Protein AF-L8GGF7-F1 (afdb_monomer)

InterPro domains:
  IPR002872 Proline dehydrogenase domain [PF01619] (55-378)
  IPR015659 Proline oxidase family [PTHR13914] (6-394)
  IPR029041 FAD-linked oxidoreductase-like [SSF51730] (43-397)

Secondary structure (DSSP, 8-state):
-TTSSHHHHHHHHHHHHHHHTS---HHHHHHHIIIIIHHH--BSSHHHHHHHHHHHHTTTEEEEEEE------SHHHHHHHHHHHHHHHHHHHHHHGGGEEEEEE-GGGTS-HHHHHHHHHHHH-TTS---GGGTT---PPPTTS---TT--PPPPPHHHHHHHHHHHHHHHHHHHHHHHTT-EEEE----TTTHHHHHHHHHHHHHHH-SSS--EEEEEETTBTTHHHHHHHHHHHHHHTTS-EEEEEE--S-HHHHHHHHHHHTPPP-B-S-HHHHHHHHHHHHHHHHHTTTTEEEEEE---HHHHHHHHHHHHHTT--TT-TTEEEEEETTSSHHHHHHHHHTT--EEEEEEES-HHHHHHHHHHHHHHHHTT----HHHHHHHHHHHHHHHS-S---SSS--

Foldseek 3Di:
DPPQLVLCQLCVLVVVVVLVVVDDDPVSVVLCVLPNCVQFFQEADPVSNVVVLVVLVVLQAAAEEEAQQDADADQVQLVVLLVVLLVVLLVCLVPPNPSYAEYEDELRSNAPQVLLLLVLVCLAQVPADDCVVLVPDHDDDQAWDPPVVPDDRHDDDPVSVVRLVNSLVSVLSSLVSCLVSNHAYEHDADDRSRRSSSVSSLLVSQLVRQAVHHRGEYEQALQFHCSLVRLVVSLVVLVVSRGAHHYEYHNDLCQPVQVVVSVVVVTDRRGDPDPVSSLVSRLVSLLVCLVVLVRYAYEQEDLDVVSVVSSVVSCVVVVPDQQPRSYAYEYERSHNVVSQSVSSNVPHRGYYYHHYHDPVSCVVVSNSVSVVCVVVPPDDPVSVVSNVVSSCVSVVDPPDPPDDDD

Mean predicted aligned error: 9.31 Å

Organism: Acanthamoeba castellanii (strain ATCC 30010 / Neff) (NCBI:txid1257118)

Structure (mmCIF, N/CA/C/O backbone):
data_AF-L8GGF7-F1
#
_entry.id   AF-L8GGF7-F1
#
loop_
_atom_site.group_PDB
_atom_site.id
_atom_site.type_symbol
_atom_site.label_atom_id
_atom_site.label_alt_id
_atom_site.label_comp_id
_atom_site.label_asym_id
_atom_site.label_entity_id
_atom_site.label_seq_id
_atom_site.pdbx_PDB_ins_code
_atom_site.Cartn_x
_atom_site.Cartn_y
_atom_site.Cartn_z
_atom_site.occupancy
_atom_site.B_iso_or_equiv
_atom_site.auth_seq_id
_atom_site.auth_comp_id
_atom_site.auth_asym_id
_atom_site.auth_atom_id
_atom_site.pdbx_PDB_model_num
ATOM 1 N N . MET A 1 1 ? -21.629 20.554 11.640 1.00 30.52 1 MET A N 1
ATOM 2 C CA . MET A 1 1 ? -20.289 20.717 11.024 1.00 30.52 1 MET A CA 1
ATOM 3 C C . MET A 1 1 ? -20.121 19.993 9.677 1.00 30.52 1 MET A C 1
ATOM 5 O O . MET A 1 1 ? -19.190 20.335 8.964 1.00 30.52 1 MET A O 1
ATOM 9 N N . CYS A 1 2 ? -21.008 19.063 9.283 1.00 29.78 2 CYS A N 1
ATOM 10 C CA . CYS A 1 2 ? -20.823 18.201 8.097 1.00 29.78 2 CYS A CA 1
ATOM 11 C C . CYS A 1 2 ? -21.012 18.885 6.721 1.00 29.78 2 CYS A C 1
ATOM 13 O O . CYS A 1 2 ? -20.404 18.469 5.746 1.00 29.78 2 CYS A O 1
ATOM 15 N N . SER A 1 3 ? -21.784 19.972 6.606 1.00 30.28 3 SER A N 1
ATOM 16 C CA . SER A 1 3 ? -22.078 20.580 5.291 1.00 30.28 3 SER A CA 1
ATOM 17 C C . SER A 1 3 ? -20.996 21.525 4.744 1.00 30.28 3 SER A C 1
ATOM 19 O O . SER A 1 3 ? -21.048 21.903 3.576 1.00 30.28 3 SER A O 1
ATOM 21 N N . LEU A 1 4 ? -20.007 21.913 5.561 1.00 35.19 4 LEU A N 1
ATOM 22 C CA . LEU A 1 4 ? -18.995 22.923 5.204 1.00 35.19 4 LEU A CA 1
ATOM 23 C C . LEU A 1 4 ? -17.698 22.327 4.621 1.00 35.19 4 LEU A C 1
ATOM 25 O O . LEU A 1 4 ? -16.938 23.037 3.967 1.00 35.19 4 LEU A O 1
ATOM 29 N N . TYR A 1 5 ? -17.447 21.027 4.817 1.00 44.19 5 TYR A N 1
ATOM 30 C CA . TYR A 1 5 ? -16.243 20.333 4.324 1.00 44.19 5 TYR A CA 1
ATOM 31 C C . TYR A 1 5 ? -16.380 19.804 2.889 1.00 44.19 5 TYR A C 1
ATOM 33 O O . TYR A 1 5 ? -15.376 19.611 2.202 1.00 44.19 5 TYR A O 1
ATOM 41 N N . GLN A 1 6 ? -17.615 19.620 2.421 1.00 43.19 6 GLN A N 1
ATOM 42 C CA . GLN A 1 6 ? -17.963 19.044 1.120 1.00 43.19 6 GLN A CA 1
ATOM 43 C C . GLN A 1 6 ? -17.306 19.752 -0.085 1.00 43.19 6 GLN A C 1
ATOM 45 O O . GLN A 1 6 ? -16.688 19.063 -0.898 1.00 43.19 6 GLN A O 1
ATOM 50 N N . PRO A 1 7 ? -17.334 21.097 -0.215 1.00 44.62 7 PRO A N 1
ATOM 51 C CA . PRO A 1 7 ? -16.707 21.762 -1.358 1.00 44.62 7 PRO A CA 1
ATOM 52 C C . PRO A 1 7 ? -15.180 21.638 -1.323 1.00 44.62 7 PRO A C 1
ATOM 54 O O . PRO A 1 7 ? -14.552 21.332 -2.327 1.00 44.62 7 PRO A O 1
ATOM 57 N N . PHE A 1 8 ? -14.562 21.830 -0.158 1.00 46.66 8 PHE A N 1
ATOM 58 C CA . PHE A 1 8 ? -13.102 21.823 -0.043 1.00 46.66 8 PHE A CA 1
ATOM 59 C C . PHE A 1 8 ? -12.515 20.423 -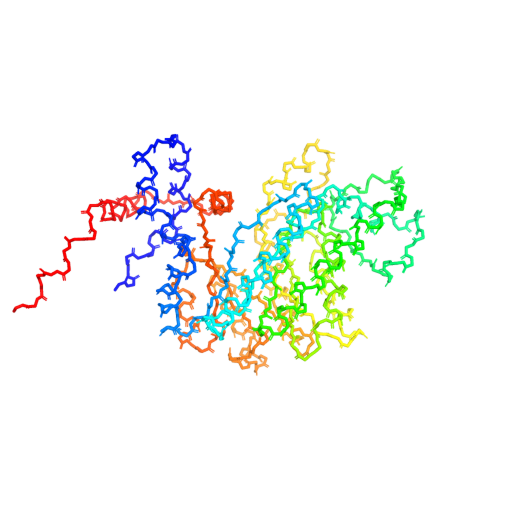0.240 1.00 46.66 8 PHE A C 1
ATOM 61 O O . PHE A 1 8 ? -11.473 20.268 -0.864 1.00 46.66 8 PHE A O 1
ATOM 68 N N . SER A 1 9 ? -13.215 19.393 0.238 1.00 47.34 9 SER A N 1
ATOM 69 C CA . SER A 1 9 ? -12.813 18.004 0.043 1.00 47.34 9 SER A CA 1
ATOM 70 C C . SER A 1 9 ? -12.954 17.541 -1.409 1.00 47.34 9 SER A C 1
ATOM 72 O O . SER A 1 9 ? -12.123 16.788 -1.908 1.00 47.34 9 SER A O 1
ATOM 74 N N . ARG A 1 10 ? -13.976 18.044 -2.109 1.00 50.19 10 ARG A N 1
ATOM 75 C CA . ARG A 1 10 ? -14.221 17.746 -3.523 1.00 50.19 10 ARG A CA 1
ATOM 76 C C . ARG A 1 10 ? -13.293 18.511 -4.473 1.00 50.19 10 ARG A C 1
ATOM 78 O O . ARG A 1 10 ? -13.002 18.014 -5.554 1.00 50.19 10 ARG A O 1
ATOM 85 N N . TYR A 1 11 ? -12.828 19.696 -4.077 1.00 52.22 11 TYR A N 1
ATOM 86 C CA . TYR A 1 11 ? -12.115 20.626 -4.961 1.00 52.22 11 TYR A CA 1
ATOM 87 C C . TYR A 1 11 ? -10.721 21.052 -4.489 1.00 52.22 11 TYR A C 1
ATOM 89 O O . TYR A 1 11 ? -10.057 21.831 -5.170 1.00 52.22 11 TYR A O 1
ATOM 97 N N . GLY A 1 12 ? -10.239 20.561 -3.348 1.00 52.84 12 GLY A N 1
ATOM 98 C CA . GLY A 1 12 ? -8.902 20.887 -2.845 1.00 52.84 12 GLY A CA 1
ATOM 99 C C . GLY A 1 12 ? -7.766 20.698 -3.867 1.00 52.84 12 GLY A C 1
ATOM 100 O O . GLY A 1 12 ? -6.853 21.519 -3.873 1.00 52.84 12 GLY A O 1
ATOM 101 N N . PRO A 1 13 ? -7.848 19.750 -4.818 1.00 50.66 13 PRO A N 1
ATOM 102 C CA . PRO A 1 13 ? -6.898 19.666 -5.922 1.00 50.66 13 PRO A CA 1
ATOM 103 C C . PRO A 1 13 ? -6.804 20.927 -6.808 1.00 50.66 13 PRO A C 1
ATOM 105 O O . PRO A 1 13 ? -5.705 21.410 -7.062 1.00 50.66 13 PRO A O 1
ATOM 108 N N . GLN A 1 14 ? -7.936 21.539 -7.193 1.00 51.78 14 GLN A N 1
ATOM 109 C CA . GLN A 1 14 ? -7.969 22.814 -7.949 1.00 51.78 14 GLN A CA 1
ATOM 110 C C . GLN A 1 14 ? -7.306 23.949 -7.172 1.00 51.78 14 GLN A C 1
ATOM 112 O O . GLN A 1 14 ? -6.738 24.877 -7.748 1.00 51.78 14 GLN A O 1
ATOM 117 N N . LEU A 1 15 ? -7.415 23.884 -5.847 1.00 53.78 15 LEU A N 1
ATOM 118 C CA . LEU A 1 15 ? -6.867 24.892 -4.969 1.00 53.78 15 LEU A CA 1
ATOM 119 C C . LEU A 1 15 ? -5.339 24.881 -4.970 1.00 53.78 15 LEU A C 1
ATOM 121 O O . LEU A 1 15 ? -4.725 25.941 -5.071 1.00 53.78 15 LEU A O 1
ATOM 125 N N . LEU A 1 16 ? -4.728 23.697 -4.871 1.00 51.91 16 LEU A N 1
ATOM 126 C CA . LEU A 1 16 ? -3.272 23.600 -4.859 1.00 51.91 16 LEU A CA 1
ATOM 127 C C . LEU A 1 16 ? -2.673 23.993 -6.204 1.00 51.91 16 LEU A C 1
ATOM 129 O O . LEU A 1 16 ? -1.630 24.624 -6.210 1.00 51.91 16 LEU A O 1
ATOM 133 N N . GLU A 1 17 ? -3.325 23.672 -7.325 1.00 51.66 17 GLU A N 1
ATOM 134 C CA . GLU A 1 17 ? -2.846 24.090 -8.649 1.00 51.66 17 GLU A CA 1
ATOM 135 C C . GLU A 1 17 ? -2.860 25.623 -8.797 1.00 51.66 17 GLU A C 1
ATOM 137 O O . GLU A 1 17 ? -1.963 26.218 -9.396 1.00 51.66 17 GLU A O 1
ATOM 142 N N . GLY A 1 18 ? -3.871 26.284 -8.222 1.00 55.78 18 GLY A N 1
ATOM 143 C CA . GLY A 1 18 ? -3.924 27.743 -8.144 1.00 55.78 18 GLY A CA 1
ATOM 144 C C . GLY A 1 18 ? -2.830 28.320 -7.244 1.00 55.78 18 GLY A C 1
ATOM 145 O O . GLY A 1 18 ? -2.204 29.314 -7.603 1.00 55.78 18 GLY A O 1
ATOM 146 N N . LEU A 1 19 ? -2.570 27.681 -6.101 1.00 52.81 19 LEU A N 1
ATOM 147 C CA . LEU A 1 19 ? -1.572 28.123 -5.125 1.00 52.81 19 LEU A CA 1
ATOM 148 C C . LEU A 1 19 ? -0.135 27.833 -5.578 1.00 52.81 19 LEU A C 1
ATOM 150 O O . LEU A 1 19 ? 0.736 28.656 -5.343 1.00 52.81 19 LEU A O 1
ATOM 154 N N . SER A 1 20 ? 0.120 26.744 -6.307 1.00 48.72 20 SER A N 1
ATOM 155 C CA . SER A 1 20 ? 1.445 26.418 -6.852 1.00 48.72 20 SER A CA 1
ATOM 156 C C . SER A 1 20 ? 1.884 27.369 -7.969 1.00 48.72 20 SER A C 1
ATOM 158 O O . SER A 1 20 ? 3.073 27.475 -8.253 1.00 48.72 20 SER A O 1
ATOM 160 N N . LYS A 1 21 ? 0.936 28.063 -8.616 1.00 50.22 21 LYS A N 1
ATOM 161 C CA . LYS A 1 21 ? 1.210 29.100 -9.628 1.00 50.22 21 LYS A CA 1
ATOM 162 C C . LYS A 1 21 ? 1.563 30.457 -9.009 1.00 50.22 21 LYS A C 1
ATOM 164 O O . LYS A 1 21 ? 2.117 31.309 -9.698 1.00 50.22 21 LYS A O 1
ATOM 169 N N . VAL A 1 22 ? 1.259 30.663 -7.727 1.00 48.84 22 VAL A N 1
ATOM 170 C CA . VAL A 1 22 ? 1.603 31.873 -6.974 1.00 48.84 22 VAL A CA 1
ATOM 171 C C . VAL A 1 22 ? 2.835 31.535 -6.136 1.00 48.84 22 VAL A C 1
ATOM 173 O O . VAL A 1 22 ? 2.728 30.832 -5.141 1.00 48.84 22 VAL A O 1
ATOM 176 N N . GLY A 1 23 ? 4.022 31.961 -6.579 1.00 46.06 23 GLY A N 1
ATOM 177 C CA . GLY A 1 23 ? 5.298 31.593 -5.948 1.00 46.06 23 GLY A CA 1
ATOM 178 C C . GLY A 1 23 ? 5.314 31.740 -4.416 1.00 46.06 23 GLY A C 1
ATOM 179 O O . GLY A 1 23 ? 4.744 32.682 -3.863 1.00 46.06 23 GLY A O 1
ATOM 180 N N . LEU A 1 24 ? 5.979 30.795 -3.744 1.00 48.19 24 LEU A N 1
ATOM 181 C CA . LEU A 1 24 ? 6.053 30.673 -2.283 1.00 48.19 24 LEU A CA 1
ATOM 182 C C . LEU A 1 24 ? 6.898 31.803 -1.661 1.00 48.19 24 LEU A C 1
ATOM 184 O O . LEU A 1 24 ? 8.125 31.757 -1.658 1.00 48.19 24 LEU A O 1
ATOM 188 N N . GLY A 1 25 ? 6.239 32.827 -1.121 1.00 46.75 25 GLY A N 1
ATOM 189 C CA . GLY A 1 25 ? 6.801 33.756 -0.135 1.00 46.75 25 GLY A CA 1
ATOM 190 C C . GLY A 1 25 ? 6.345 33.443 1.303 1.00 46.75 25 GLY A C 1
ATOM 191 O O . GLY A 1 25 ? 5.371 32.730 1.534 1.00 46.75 25 GLY A O 1
ATOM 192 N N . ARG A 1 26 ? 6.985 34.047 2.313 1.00 47.38 26 ARG A N 1
ATOM 193 C CA . ARG A 1 26 ? 6.639 33.833 3.742 1.00 47.38 26 ARG A CA 1
ATOM 194 C C . ARG A 1 26 ? 5.158 34.087 4.107 1.00 47.38 26 ARG A C 1
ATOM 196 O O . ARG A 1 26 ? 4.609 33.314 4.892 1.00 47.38 26 ARG A O 1
ATOM 203 N N . PRO A 1 27 ? 4.468 35.113 3.565 1.00 46.44 27 PRO A N 1
ATOM 204 C CA . PRO A 1 27 ? 3.037 35.305 3.816 1.00 46.44 27 PRO A CA 1
ATOM 205 C C . PRO A 1 27 ? 2.161 34.222 3.166 1.00 46.44 27 PRO A C 1
ATOM 207 O O . PRO A 1 27 ? 1.141 33.840 3.737 1.00 46.44 27 PRO A O 1
ATOM 210 N N . SER A 1 28 ? 2.558 33.693 2.000 1.00 55.06 28 SER A N 1
ATOM 211 C CA . SER A 1 28 ? 1.844 32.584 1.358 1.00 55.06 28 SER A CA 1
ATOM 212 C C . SER A 1 28 ? 2.050 31.262 2.094 1.00 55.06 28 SER A C 1
ATOM 214 O O . SER A 1 28 ? 1.111 30.477 2.140 1.00 55.06 28 SER A O 1
ATOM 216 N N . ASP A 1 29 ? 3.188 31.047 2.763 1.00 57.25 29 ASP A N 1
ATOM 217 C CA . ASP A 1 29 ? 3.409 29.851 3.591 1.00 57.25 29 ASP A CA 1
ATOM 218 C C . ASP A 1 29 ? 2.456 29.795 4.788 1.00 57.25 29 ASP A C 1
ATOM 220 O O . ASP A 1 29 ? 1.881 28.748 5.079 1.00 57.25 29 ASP A O 1
ATOM 224 N N . ALA A 1 30 ? 2.234 30.923 5.469 1.00 60.25 30 ALA A N 1
ATOM 225 C CA . ALA A 1 30 ? 1.294 30.993 6.588 1.00 60.25 30 ALA A CA 1
ATOM 226 C C . ALA A 1 30 ? -0.151 30.715 6.136 1.00 60.25 30 ALA A C 1
ATOM 228 O O . ALA A 1 30 ? -0.878 29.965 6.791 1.00 60.25 30 ALA A O 1
ATOM 229 N N . VAL A 1 31 ? -0.554 31.257 4.982 1.00 59.34 31 VAL A N 1
ATOM 230 C CA . VAL A 1 31 ? -1.872 30.994 4.381 1.00 59.34 31 VAL A CA 1
ATOM 231 C C . VAL A 1 31 ? -1.989 29.536 3.926 1.00 59.34 31 VAL A C 1
ATOM 233 O O . VAL A 1 31 ? -3.008 28.899 4.197 1.00 59.34 31 VAL A O 1
ATOM 236 N N . MET A 1 32 ? -0.950 28.971 3.304 1.00 62.81 32 MET A N 1
ATOM 237 C CA . MET A 1 32 ? -0.880 27.559 2.906 1.00 62.81 32 MET A CA 1
ATOM 238 C C . MET A 1 32 ? -1.009 26.627 4.114 1.00 62.81 32 MET A C 1
ATOM 240 O O . MET A 1 32 ? -1.811 25.690 4.080 1.00 62.81 32 MET A O 1
ATOM 244 N N . ARG A 1 33 ? -0.292 26.923 5.207 1.00 64.88 33 ARG A N 1
ATOM 245 C CA . ARG A 1 33 ? -0.364 26.179 6.475 1.00 64.88 33 ARG A CA 1
ATOM 246 C C . ARG A 1 33 ? -1.759 26.249 7.102 1.00 64.88 33 ARG A C 1
ATOM 248 O O . ARG A 1 33 ? -2.315 25.223 7.488 1.00 64.88 33 ARG A O 1
ATOM 255 N N . ALA A 1 34 ? -2.355 27.442 7.148 1.00 62.22 34 ALA A N 1
ATOM 256 C CA . ALA A 1 34 ? -3.661 27.672 7.768 1.00 62.22 34 ALA A CA 1
ATOM 257 C C . ALA A 1 34 ? -4.855 27.126 6.958 1.00 62.22 34 ALA A C 1
ATOM 259 O O . ALA A 1 34 ? -5.943 26.955 7.514 1.00 62.22 34 ALA A O 1
ATOM 260 N N . THR A 1 35 ? -4.682 26.854 5.660 1.00 63.78 35 THR A N 1
ATOM 261 C CA . THR A 1 35 ? -5.779 26.455 4.763 1.00 63.78 35 THR A CA 1
ATOM 262 C C . THR A 1 35 ? -5.598 25.048 4.198 1.00 63.78 35 THR A C 1
ATOM 264 O O . THR A 1 35 ? -6.255 24.114 4.661 1.00 63.78 35 THR A O 1
ATOM 267 N N . PHE A 1 36 ? -4.734 24.900 3.194 1.00 63.59 36 PHE A N 1
ATOM 268 C CA . PHE A 1 36 ? -4.554 23.682 2.416 1.00 63.59 36 PHE A CA 1
ATOM 269 C C . PHE A 1 36 ? -3.859 22.589 3.230 1.00 63.59 36 PHE A C 1
ATOM 271 O O . PHE A 1 36 ? -4.345 21.463 3.296 1.00 63.59 36 PHE A O 1
ATOM 278 N N . PHE A 1 37 ? -2.763 22.931 3.907 1.00 66.25 37 PHE A N 1
ATOM 279 C CA . PHE A 1 37 ? -1.985 21.963 4.671 1.00 66.25 37 PHE A CA 1
ATOM 280 C C . PHE A 1 37 ? -2.820 21.322 5.778 1.00 66.25 37 PHE A C 1
ATOM 282 O O . PHE A 1 37 ? -2.914 20.106 5.823 1.00 66.25 37 PHE A O 1
ATOM 289 N N . ARG A 1 38 ? -3.533 22.112 6.593 1.00 69.44 38 ARG A N 1
ATOM 290 C CA . ARG A 1 38 ? -4.412 21.583 7.653 1.00 69.44 38 ARG A CA 1
ATOM 291 C C . ARG A 1 38 ? -5.527 20.663 7.133 1.00 69.44 38 ARG A C 1
ATOM 293 O O . ARG A 1 38 ? -6.112 19.906 7.900 1.00 69.44 38 ARG A O 1
ATOM 300 N N . HIS A 1 39 ? -5.875 20.761 5.851 1.00 70.75 39 HIS A N 1
ATOM 301 C CA . HIS A 1 39 ? -6.914 19.930 5.247 1.00 70.75 39 HIS A CA 1
ATOM 302 C C . HIS A 1 39 ? -6.384 18.582 4.742 1.00 70.75 39 HIS A C 1
ATOM 304 O O . HIS A 1 39 ? -7.120 17.602 4.783 1.00 70.75 39 HIS A O 1
ATOM 310 N N . PHE A 1 40 ? -5.132 18.527 4.282 1.00 73.50 40 PHE A N 1
ATOM 311 C CA . PHE A 1 40 ? -4.534 17.329 3.674 1.00 73.50 40 PHE A CA 1
ATOM 312 C C . PHE A 1 40 ? -3.403 16.700 4.492 1.00 73.50 40 PHE A C 1
ATOM 314 O O . PHE A 1 40 ? -2.944 15.612 4.163 1.00 73.50 40 PHE A O 1
ATOM 321 N N . CYS A 1 41 ? -2.953 17.376 5.543 1.00 80.25 41 CYS A N 1
ATOM 322 C CA . CYS A 1 41 ? -1.929 16.930 6.467 1.00 80.25 41 CYS A CA 1
ATOM 323 C C . CYS A 1 41 ? -2.496 16.985 7.886 1.00 80.25 41 CYS A C 1
ATOM 325 O O . CYS A 1 41 ? -3.058 18.000 8.309 1.00 80.25 41 CYS A O 1
ATOM 327 N N . ALA A 1 42 ? -2.353 15.887 8.622 1.00 83.62 42 ALA A N 1
ATOM 328 C CA . ALA A 1 42 ? -2.889 15.760 9.971 1.00 83.62 42 ALA A CA 1
ATOM 329 C C . ALA A 1 42 ? -2.072 16.544 11.006 1.00 83.62 42 ALA A C 1
ATOM 331 O O . ALA A 1 42 ? -2.579 16.859 12.079 1.00 83.62 42 ALA A O 1
ATOM 332 N N . GLY A 1 43 ? -0.821 16.879 10.687 1.00 83.12 43 GLY A N 1
ATOM 333 C CA . GLY A 1 43 ? 0.049 17.676 11.541 1.00 83.12 43 GLY A CA 1
ATOM 334 C C . GLY A 1 43 ? 1.523 17.506 11.191 1.00 83.12 43 GLY A C 1
ATOM 335 O O . GLY A 1 43 ? 1.893 16.713 10.331 1.00 83.12 43 GLY A O 1
ATOM 336 N N . GLU A 1 44 ? 2.381 18.250 11.883 1.00 81.88 44 GLU A N 1
ATOM 337 C CA . GLU A 1 44 ? 3.836 18.181 11.674 1.00 81.88 44 GLU A CA 1
ATOM 338 C C . GLU A 1 44 ? 4.519 17.185 12.626 1.00 81.88 44 GLU A C 1
ATOM 340 O O . GLU A 1 44 ? 5.589 16.661 12.324 1.00 81.88 44 GLU A O 1
ATOM 345 N N . THR A 1 45 ? 3.888 16.882 13.765 1.00 82.69 45 THR A N 1
ATOM 346 C CA . THR A 1 45 ? 4.421 16.008 14.820 1.00 82.69 45 THR A CA 1
ATOM 347 C C . THR A 1 45 ? 3.400 14.954 15.232 1.00 82.69 45 THR A C 1
ATOM 349 O O . THR A 1 45 ? 2.198 15.148 15.061 1.00 82.69 45 THR A O 1
ATOM 352 N N . LEU A 1 46 ? 3.861 13.858 15.845 1.00 79.69 46 LEU A N 1
ATOM 353 C CA . LEU A 1 46 ? 2.966 12.809 16.350 1.00 79.69 46 LEU A CA 1
ATOM 354 C C . LEU A 1 46 ? 1.955 13.326 17.380 1.00 79.69 46 LEU A C 1
ATOM 356 O O . LEU A 1 46 ? 0.800 12.910 17.356 1.00 79.69 46 LEU A O 1
ATOM 360 N N . ALA A 1 47 ? 2.368 14.265 18.235 1.00 78.69 47 ALA A N 1
ATOM 361 C CA . ALA A 1 47 ? 1.470 14.904 19.193 1.00 78.69 47 ALA A CA 1
ATOM 362 C C . ALA A 1 47 ? 0.340 15.669 18.482 1.00 78.69 47 ALA A C 1
ATOM 364 O O . ALA A 1 47 ? -0.819 15.534 18.860 1.00 78.69 47 ALA A O 1
ATOM 365 N N . GLY A 1 48 ? 0.657 16.407 17.410 1.00 78.44 48 GLY A N 1
ATOM 366 C CA . GLY A 1 48 ? -0.339 17.155 16.636 1.00 78.44 48 GLY A CA 1
ATOM 367 C C . GLY A 1 48 ? -1.345 16.268 15.894 1.00 78.44 48 GLY A C 1
ATOM 368 O O . GLY A 1 48 ? -2.489 16.667 15.698 1.00 78.44 48 GLY A O 1
ATOM 369 N N . VAL A 1 49 ? -0.948 15.047 15.524 1.00 87.00 49 VAL A N 1
ATOM 370 C CA . VAL A 1 49 ? -1.821 14.090 14.823 1.00 87.00 49 VAL A CA 1
ATOM 371 C C . VAL A 1 49 ? -2.867 13.469 15.763 1.00 87.00 49 VAL A C 1
ATOM 373 O O . VAL A 1 49 ? -3.925 13.041 15.300 1.00 87.00 49 VAL A O 1
ATOM 376 N N . GLY A 1 50 ? -2.632 13.455 17.081 1.00 88.50 50 GLY A N 1
ATOM 377 C CA . GLY A 1 50 ? -3.518 12.796 18.049 1.00 88.50 50 GLY A CA 1
ATOM 378 C C . GLY A 1 50 ? -4.951 13.334 18.072 1.00 88.50 50 GLY A C 1
ATOM 379 O O . GLY A 1 50 ? -5.899 12.546 18.106 1.00 88.50 50 GLY A O 1
ATOM 380 N N . ASP A 1 51 ? -5.128 14.650 17.944 1.00 86.81 51 ASP A N 1
ATOM 381 C CA . ASP A 1 51 ? -6.458 15.273 17.884 1.00 86.81 51 ASP A CA 1
ATOM 382 C C . ASP A 1 51 ? -7.247 14.842 16.642 1.00 86.81 51 ASP A C 1
ATOM 384 O O . ASP A 1 51 ? -8.473 14.696 16.688 1.00 86.81 51 ASP A O 1
ATOM 388 N N . VAL A 1 52 ? -6.548 14.642 15.521 1.00 88.81 52 VAL A N 1
ATOM 389 C CA . VAL A 1 52 ? -7.137 14.186 14.257 1.00 88.81 52 VAL A CA 1
ATOM 390 C C . VAL A 1 52 ? -7.522 12.711 14.361 1.00 88.81 52 VAL A C 1
ATOM 392 O O . VAL A 1 52 ? -8.632 12.342 13.978 1.00 88.81 52 VAL A O 1
ATOM 395 N N . VAL A 1 53 ? -6.669 11.876 14.961 1.00 92.69 53 VAL A N 1
ATOM 396 C CA . VAL A 1 53 ? -6.988 10.463 15.225 1.00 92.69 53 VAL A CA 1
ATOM 397 C C . VAL A 1 53 ? -8.235 10.340 16.098 1.00 92.69 53 VAL A C 1
ATOM 399 O O . VAL A 1 53 ? -9.159 9.609 15.742 1.00 92.69 53 VAL A O 1
ATOM 402 N N . GLY A 1 54 ? -8.309 11.101 17.194 1.00 91.12 54 GLY A N 1
ATOM 403 C CA . GLY A 1 54 ? -9.468 11.085 18.088 1.00 91.12 54 GLY A CA 1
ATOM 404 C C . GLY A 1 54 ? -10.766 11.547 17.413 1.00 91.12 54 GLY A C 1
ATOM 405 O O . GLY A 1 54 ? -11.853 11.123 17.802 1.00 91.12 54 GLY A O 1
ATOM 406 N N . GLN A 1 55 ? -10.692 12.398 16.383 1.00 90.00 55 GLN A N 1
ATOM 407 C CA . GLN A 1 55 ? -11.863 12.782 15.584 1.00 90.00 55 GLN A CA 1
ATOM 408 C C . GLN A 1 55 ? -12.401 11.623 14.742 1.00 90.00 55 GLN A C 1
ATOM 410 O O . GLN A 1 55 ? -13.613 11.397 14.738 1.00 90.00 55 GLN A O 1
ATOM 415 N N . TYR A 1 56 ? -11.522 10.888 14.060 1.00 93.50 56 TYR A N 1
ATOM 416 C CA . TYR A 1 56 ? -11.910 9.732 13.250 1.00 93.50 56 TYR A CA 1
ATOM 417 C C . TYR A 1 56 ? -12.392 8.562 14.118 1.00 93.50 56 TYR A C 1
ATOM 419 O O . TYR A 1 56 ? -13.418 7.952 13.806 1.00 93.50 56 TYR A O 1
ATOM 427 N N . GLU A 1 57 ? -11.742 8.322 15.259 1.00 93.69 57 GLU A N 1
ATOM 428 C CA . GLU A 1 57 ? -12.113 7.256 16.198 1.00 93.69 57 GLU A CA 1
ATOM 429 C C . GLU A 1 57 ? -13.566 7.387 16.678 1.00 93.69 57 GLU A C 1
ATOM 431 O O . GLU A 1 57 ? -14.294 6.396 16.713 1.00 93.69 57 GLU A O 1
ATOM 436 N N . ARG A 1 58 ? -14.040 8.613 16.952 1.00 92.88 58 ARG A N 1
ATOM 437 C CA . ARG A 1 58 ? -15.440 8.868 17.349 1.00 92.88 58 ARG A CA 1
ATOM 438 C C . ARG A 1 58 ? -16.477 8.422 16.315 1.00 92.88 58 ARG A C 1
ATOM 440 O O . ARG A 1 58 ? -17.648 8.300 16.655 1.00 92.88 58 ARG A O 1
ATOM 447 N N . SER A 1 59 ? -16.064 8.201 15.068 1.00 92.69 59 SER A N 1
ATOM 448 C CA . SER A 1 59 ? -16.915 7.689 13.988 1.00 92.69 59 SER A CA 1
ATOM 449 C C . SER A 1 59 ? -16.587 6.241 13.611 1.00 92.69 59 SER A C 1
ATOM 451 O O . SER A 1 59 ? -16.976 5.798 12.536 1.00 92.69 59 SER A O 1
ATOM 453 N N . GLY A 1 60 ? -15.846 5.509 14.450 1.00 94.38 60 GLY A N 1
ATOM 454 C CA . GLY A 1 60 ? -15.425 4.134 14.168 1.00 94.38 60 GLY A CA 1
ATOM 455 C C . GLY A 1 60 ? -14.350 4.022 13.080 1.00 94.38 60 GLY A C 1
ATOM 456 O O . GLY A 1 60 ? -14.150 2.944 12.527 1.00 94.38 60 GLY A O 1
ATOM 457 N N . VAL A 1 61 ? -13.668 5.122 12.745 1.00 96.38 61 VAL A N 1
ATOM 458 C CA . VAL A 1 61 ? -12.639 5.163 11.699 1.00 96.38 61 VAL A CA 1
ATOM 459 C C . VAL A 1 61 ? -11.251 5.062 12.330 1.00 96.38 61 VAL A C 1
ATOM 461 O O . VAL A 1 61 ? -10.907 5.820 13.236 1.00 96.38 61 VAL A O 1
ATOM 464 N N . ARG A 1 62 ? -10.436 4.133 11.825 1.00 96.38 62 ARG A N 1
ATOM 465 C CA . ARG A 1 62 ? -9.016 3.984 12.177 1.00 96.38 62 ARG A CA 1
ATOM 466 C C . ARG A 1 62 ? -8.135 4.799 11.231 1.00 96.38 62 ARG A C 1
ATOM 468 O O . ARG A 1 62 ? -8.598 5.346 10.234 1.00 96.38 62 ARG A O 1
ATOM 475 N N . CYS A 1 63 ? -6.849 4.893 11.533 1.00 95.44 63 CYS A N 1
ATOM 476 C CA . CYS A 1 63 ? -5.906 5.702 10.772 1.00 95.44 63 CYS A CA 1
ATOM 477 C C . CYS A 1 63 ? -4.795 4.862 10.128 1.00 95.44 63 CYS A C 1
ATOM 479 O O . CYS A 1 63 ? -4.373 3.817 10.635 1.00 95.44 63 CYS A O 1
ATOM 481 N N . ILE A 1 64 ? -4.310 5.368 8.998 1.00 95.69 64 ILE A N 1
ATOM 482 C CA . ILE A 1 64 ? -3.086 4.943 8.319 1.00 95.69 64 ILE A CA 1
ATOM 483 C C . ILE A 1 64 ? -2.120 6.113 8.447 1.00 95.69 64 ILE A C 1
ATOM 485 O O . ILE A 1 64 ? -2.467 7.225 8.054 1.00 95.69 64 ILE A O 1
ATOM 489 N N . PHE A 1 65 ? -0.941 5.897 9.012 1.00 93.00 65 PHE A N 1
ATOM 490 C CA . PHE A 1 65 ? 0.029 6.975 9.186 1.00 93.00 65 PHE A CA 1
ATOM 491 C C . PHE A 1 65 ? 1.022 6.973 8.044 1.00 93.00 65 PHE A C 1
ATOM 493 O O . PHE A 1 65 ? 1.824 6.052 7.927 1.00 93.00 65 PHE A O 1
ATOM 500 N N . ASP A 1 66 ? 0.953 8.015 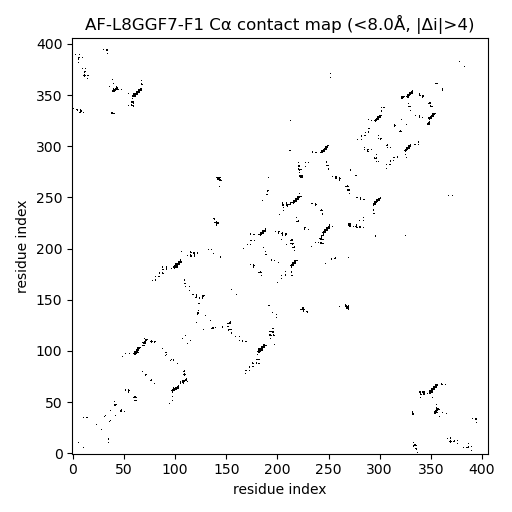7.223 1.00 86.06 66 ASP A N 1
ATOM 501 C CA . ASP A 1 66 ? 1.863 8.233 6.108 1.00 86.06 66 ASP A CA 1
ATOM 502 C C . ASP A 1 66 ? 2.901 9.278 6.517 1.00 86.06 66 ASP A C 1
ATOM 504 O O . ASP A 1 66 ? 2.682 10.490 6.427 1.00 86.06 66 ASP A O 1
ATOM 508 N N . TYR A 1 67 ? 4.018 8.792 7.058 1.00 78.56 67 TYR A N 1
ATOM 509 C CA . TYR A 1 67 ? 5.182 9.634 7.283 1.00 78.56 67 TYR A CA 1
ATOM 510 C C . TYR A 1 67 ? 5.959 9.710 5.972 1.00 78.56 67 TYR A C 1
ATOM 512 O O . TYR A 1 67 ? 6.599 8.736 5.579 1.00 78.56 67 TYR A O 1
ATOM 520 N N . SER A 1 68 ? 5.876 10.864 5.308 1.00 63.53 68 SER A N 1
ATOM 521 C CA . SER A 1 68 ? 6.461 11.095 3.986 1.00 63.53 68 SER A CA 1
ATOM 522 C C . SER A 1 68 ? 7.987 10.961 4.031 1.00 63.53 68 SER A C 1
ATOM 524 O O . SER A 1 68 ? 8.706 11.907 4.355 1.00 63.53 68 SER A O 1
ATOM 526 N N . VAL A 1 69 ? 8.474 9.752 3.759 1.00 63.72 69 VAL A N 1
ATOM 527 C CA . VAL A 1 69 ? 9.869 9.444 3.440 1.00 63.72 69 VAL A CA 1
ATOM 528 C C . VAL A 1 69 ? 9.852 9.015 1.987 1.00 63.72 69 VAL A C 1
ATOM 530 O O . VAL A 1 69 ? 9.329 7.952 1.645 1.00 63.72 69 VAL A O 1
ATOM 533 N N . GLU A 1 70 ? 10.334 9.903 1.132 1.00 63.53 70 GLU A N 1
ATOM 534 C CA . GLU A 1 70 ? 10.494 9.638 -0.294 1.00 63.53 70 GLU A CA 1
ATOM 535 C C . GLU A 1 70 ? 11.942 9.243 -0.601 1.00 63.53 70 GLU A C 1
ATOM 537 O O . GLU A 1 70 ? 12.758 9.132 0.314 1.00 63.53 70 GLU A O 1
ATOM 542 N N . ASP A 1 71 ? 12.197 8.954 -1.878 1.00 65.56 71 ASP A N 1
ATOM 543 C CA . ASP A 1 71 ? 13.438 8.423 -2.445 1.00 65.56 71 ASP A CA 1
ATOM 544 C C . ASP A 1 71 ? 14.704 8.827 -1.675 1.00 65.56 71 ASP A C 1
ATOM 546 O O . ASP A 1 71 ? 14.992 10.007 -1.476 1.00 65.56 71 ASP A O 1
ATOM 550 N N . ALA A 1 72 ? 15.484 7.821 -1.287 1.00 78.69 72 ALA A N 1
ATOM 551 C CA . ALA A 1 72 ? 16.806 7.992 -0.700 1.00 78.69 72 ALA A CA 1
ATOM 552 C C . ALA A 1 72 ? 17.859 7.465 -1.678 1.00 78.69 72 ALA A C 1
ATOM 554 O O . ALA A 1 72 ? 17.616 6.493 -2.399 1.00 78.69 72 ALA A O 1
ATOM 555 N N . LEU A 1 73 ? 19.026 8.107 -1.716 1.00 83.69 73 LEU A N 1
ATOM 556 C CA . LEU A 1 73 ? 20.042 7.876 -2.747 1.00 83.69 73 LEU A CA 1
ATOM 557 C C . LEU A 1 73 ? 21.346 7.300 -2.187 1.00 83.69 73 LEU A C 1
ATOM 559 O O . LEU A 1 73 ? 22.280 7.049 -2.949 1.00 83.69 73 LEU A O 1
ATOM 563 N N . SER A 1 74 ? 21.420 7.077 -0.876 1.00 88.00 74 SER A N 1
ATOM 564 C CA . SER A 1 74 ? 22.616 6.577 -0.208 1.00 88.00 74 SER A CA 1
ATOM 565 C C . SER A 1 74 ? 22.314 5.545 0.880 1.00 88.00 74 SER A C 1
ATOM 567 O O . SER A 1 74 ? 21.236 5.512 1.473 1.00 88.00 74 SER A O 1
ATOM 569 N N . LEU A 1 75 ? 23.321 4.723 1.188 1.00 87.81 75 LEU A N 1
ATOM 570 C CA . LEU A 1 75 ? 23.255 3.716 2.248 1.00 87.81 75 LEU A CA 1
ATOM 571 C C . LEU A 1 75 ? 22.963 4.320 3.629 1.00 87.81 75 LEU A C 1
ATOM 573 O O . LEU A 1 75 ? 22.209 3.736 4.405 1.00 87.81 75 LEU A O 1
ATOM 577 N N . GLU A 1 76 ? 23.545 5.482 3.927 1.00 90.75 76 GLU A N 1
ATOM 578 C CA . GLU A 1 76 ? 23.311 6.198 5.183 1.00 90.75 76 GLU A CA 1
ATOM 579 C C . GLU A 1 76 ? 21.841 6.611 5.316 1.00 90.75 76 GLU A C 1
ATOM 581 O O . GLU A 1 76 ? 21.211 6.334 6.338 1.00 90.75 76 GLU A O 1
ATOM 586 N N . GLU A 1 77 ? 21.262 7.181 4.256 1.00 90.25 77 GLU A N 1
ATOM 587 C CA . GLU A 1 77 ? 19.846 7.547 4.225 1.00 90.25 77 GLU A CA 1
ATOM 588 C C . GLU A 1 77 ? 18.942 6.316 4.339 1.00 90.25 77 GLU A C 1
ATOM 590 O O . GLU A 1 77 ? 17.993 6.335 5.118 1.00 90.25 77 GLU A O 1
ATOM 595 N N . TRP A 1 78 ? 19.237 5.215 3.636 1.00 92.62 78 TRP A N 1
ATOM 596 C CA . TRP A 1 78 ? 18.436 3.987 3.736 1.00 92.62 78 TRP A CA 1
ATOM 597 C C . TRP A 1 78 ? 18.459 3.387 5.144 1.00 92.62 78 TRP A C 1
ATOM 599 O O . TRP A 1 78 ? 17.423 2.931 5.639 1.00 92.62 78 TRP A O 1
ATOM 609 N N . ASN A 1 79 ? 19.613 3.395 5.812 1.00 92.38 79 ASN A N 1
ATOM 610 C CA . ASN A 1 79 ? 19.732 2.911 7.186 1.00 92.38 79 ASN A CA 1
ATOM 611 C C . ASN A 1 79 ? 18.989 3.838 8.161 1.00 92.38 79 ASN A C 1
ATOM 613 O O . ASN A 1 79 ? 18.183 3.359 8.960 1.00 92.38 79 ASN A O 1
ATOM 617 N N . SER A 1 80 ? 19.158 5.156 8.023 1.00 92.00 80 SER A N 1
ATOM 618 C CA . SER A 1 80 ? 18.429 6.162 8.807 1.00 92.00 80 SER A CA 1
ATOM 619 C C . SER A 1 80 ? 16.909 6.047 8.624 1.00 92.00 80 SER A C 1
ATOM 621 O O . SER A 1 80 ? 16.151 6.041 9.598 1.00 92.00 80 SER A O 1
ATOM 623 N N . ASN A 1 81 ? 16.443 5.848 7.388 1.00 91.94 81 ASN A N 1
ATOM 624 C CA . ASN A 1 81 ? 15.034 5.618 7.072 1.00 91.94 81 ASN A CA 1
ATOM 625 C C . ASN A 1 81 ? 14.509 4.330 7.717 1.00 91.94 81 ASN A C 1
ATOM 627 O O . ASN A 1 81 ? 13.402 4.321 8.260 1.00 91.94 81 ASN A O 1
ATOM 631 N N . THR A 1 82 ? 15.310 3.260 7.706 1.00 94.25 82 THR A N 1
ATOM 632 C CA . THR A 1 82 ? 14.970 1.975 8.339 1.00 94.25 82 THR A CA 1
ATOM 633 C C . THR A 1 82 ? 14.777 2.142 9.844 1.00 94.25 82 THR A C 1
ATOM 635 O O . THR A 1 82 ? 13.715 1.815 10.380 1.00 94.25 82 THR A O 1
ATOM 638 N N . GLU A 1 83 ? 15.777 2.694 10.532 1.00 94.75 83 GLU A N 1
ATOM 639 C CA . GLU A 1 83 ? 15.740 2.923 11.979 1.00 94.75 83 GLU A CA 1
ATOM 640 C C . GLU A 1 83 ? 14.616 3.890 12.364 1.00 94.75 83 GLU A C 1
ATOM 642 O O . GLU A 1 83 ? 13.841 3.638 13.293 1.00 94.75 83 GLU A O 1
ATOM 647 N N . GLY A 1 84 ? 14.477 4.973 11.599 1.00 92.94 84 GLY A N 1
ATOM 648 C CA . GLY A 1 84 ? 13.453 5.986 11.787 1.00 92.94 84 GLY A CA 1
ATOM 649 C C . GLY A 1 84 ? 12.035 5.447 11.610 1.00 92.94 84 GLY A C 1
ATOM 650 O O . GLY A 1 84 ? 11.138 5.888 12.331 1.00 92.94 84 GLY A O 1
ATOM 651 N N . LEU A 1 85 ? 11.806 4.510 10.686 1.00 93.75 85 LEU A N 1
ATOM 652 C CA . LEU A 1 85 ? 10.502 3.873 10.492 1.00 93.75 85 LEU A CA 1
ATOM 653 C C . LEU A 1 85 ? 10.195 2.859 11.600 1.00 93.75 85 LEU A C 1
ATOM 655 O O . LEU A 1 85 ? 9.091 2.871 12.145 1.00 93.75 85 LEU A O 1
ATOM 659 N N . ILE A 1 86 ? 11.172 2.033 11.991 1.00 96.12 86 ILE A N 1
ATOM 660 C CA . ILE A 1 86 ? 11.049 1.090 13.117 1.00 96.12 86 ILE A CA 1
ATOM 661 C C . ILE A 1 86 ? 10.685 1.841 14.398 1.00 96.12 86 ILE A C 1
ATOM 663 O O . ILE A 1 86 ? 9.726 1.478 15.083 1.00 96.12 86 ILE A O 1
ATOM 667 N N . LYS A 1 87 ? 11.402 2.930 14.703 1.00 95.31 87 LYS A N 1
ATOM 668 C CA . LYS A 1 87 ? 11.103 3.764 15.870 1.00 95.31 87 LYS A CA 1
ATOM 669 C C . LYS A 1 87 ? 9.682 4.326 15.803 1.00 95.31 87 LYS A C 1
ATOM 671 O O . LYS A 1 87 ? 8.945 4.228 16.779 1.00 95.31 87 LYS A O 1
ATOM 676 N N . LYS A 1 88 ? 9.277 4.875 14.655 1.00 93.12 88 LYS A N 1
ATOM 677 C CA . LYS A 1 88 ? 7.926 5.421 14.474 1.00 93.12 88 LYS A CA 1
ATOM 678 C C . LYS A 1 88 ? 6.845 4.369 14.688 1.00 93.12 88 LYS A C 1
ATOM 680 O O . LYS A 1 88 ? 5.892 4.648 15.396 1.00 93.12 88 LYS A O 1
ATOM 685 N N . MET A 1 89 ? 7.001 3.158 14.156 1.00 95.31 89 MET A N 1
ATOM 686 C CA . MET A 1 89 ? 6.033 2.076 14.369 1.00 95.31 89 MET A CA 1
ATOM 687 C C . MET A 1 89 ? 5.859 1.719 15.850 1.00 95.31 89 MET A C 1
ATOM 689 O O . MET A 1 89 ? 4.729 1.512 16.298 1.00 95.31 89 MET A O 1
ATOM 693 N N . ARG A 1 90 ? 6.952 1.715 16.627 1.00 95.50 90 ARG A N 1
ATOM 694 C CA . ARG A 1 90 ? 6.889 1.560 18.090 1.00 95.50 90 ARG A CA 1
ATOM 695 C C . ARG A 1 90 ? 6.115 2.697 18.735 1.00 95.50 90 ARG A C 1
ATOM 697 O O . ARG A 1 90 ? 5.202 2.442 19.514 1.00 95.50 90 ARG A O 1
ATOM 704 N N . ASP A 1 91 ? 6.442 3.934 18.366 1.00 94.12 91 ASP A N 1
ATOM 705 C CA . ASP A 1 91 ? 5.766 5.121 18.888 1.00 94.12 91 ASP A CA 1
ATOM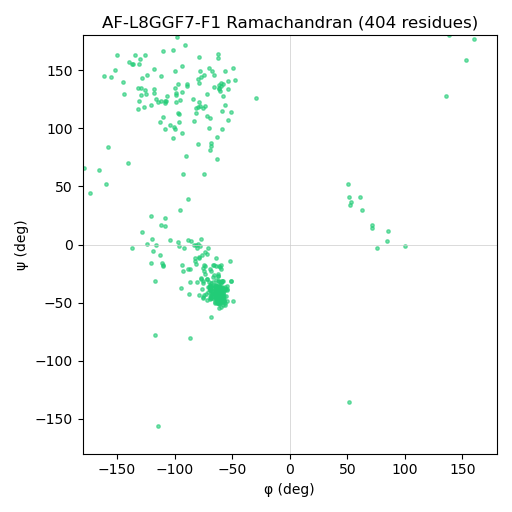 706 C C . ASP A 1 91 ? 4.265 5.101 18.534 1.00 94.12 91 ASP A C 1
ATOM 708 O O . ASP A 1 91 ? 3.428 5.444 19.370 1.00 94.12 91 ASP A O 1
ATOM 712 N N . TYR A 1 92 ? 3.897 4.653 17.327 1.00 94.38 92 TYR A N 1
ATOM 713 C CA . TYR A 1 92 ? 2.505 4.557 16.883 1.00 94.38 92 TYR A CA 1
ATOM 714 C C . TYR A 1 92 ? 1.730 3.541 17.709 1.00 94.38 92 TYR A C 1
ATOM 716 O O . TYR A 1 92 ? 0.658 3.860 18.215 1.00 94.38 92 TYR A O 1
ATOM 724 N N . SER A 1 93 ? 2.279 2.335 17.859 1.00 94.06 93 SER A N 1
ATOM 725 C CA . SER A 1 93 ? 1.654 1.267 18.637 1.00 94.06 93 SER A CA 1
ATOM 726 C C . SER A 1 93 ? 1.511 1.667 20.108 1.00 94.06 93 SER A C 1
ATOM 728 O O . SER A 1 93 ? 0.421 1.554 20.665 1.00 94.06 93 SER A O 1
ATOM 730 N N . ALA A 1 94 ? 2.553 2.254 20.705 1.00 95.06 94 ALA A N 1
ATOM 731 C CA . ALA A 1 94 ? 2.525 2.712 22.093 1.00 95.06 94 ALA A CA 1
ATOM 732 C C . ALA A 1 94 ? 1.525 3.859 22.334 1.00 95.06 94 ALA A C 1
ATOM 734 O O . ALA A 1 94 ? 0.866 3.895 23.370 1.00 95.06 94 ALA A O 1
ATOM 735 N N . THR A 1 95 ? 1.402 4.796 21.390 1.00 94.31 95 THR A N 1
ATOM 736 C CA . THR A 1 95 ? 0.573 6.003 21.567 1.00 94.31 95 THR A CA 1
ATOM 737 C C . THR A 1 95 ? -0.882 5.772 21.156 1.00 94.31 95 THR A C 1
ATOM 739 O O . THR A 1 95 ? -1.824 6.214 21.820 1.00 94.31 95 THR A O 1
ATOM 742 N N . PHE A 1 96 ? -1.094 5.085 20.035 1.00 94.50 96 PHE A N 1
ATOM 743 C CA . PHE A 1 96 ? -2.399 4.994 19.387 1.00 94.50 96 PHE A CA 1
ATOM 744 C C . PHE A 1 96 ? -3.025 3.602 19.469 1.00 94.50 96 PHE A C 1
ATOM 746 O O . PHE A 1 96 ? -4.240 3.512 19.283 1.00 94.50 96 PHE A O 1
ATOM 753 N N . GLY A 1 97 ? -2.265 2.552 19.793 1.00 93.00 97 GLY A N 1
ATOM 754 C CA . GLY A 1 97 ? -2.770 1.179 19.830 1.00 93.00 97 GLY A CA 1
ATOM 755 C C . GLY A 1 97 ? -3.484 0.809 18.528 1.00 93.00 97 GLY A C 1
ATOM 756 O O . GLY A 1 97 ? -3.048 1.179 17.439 1.00 93.00 97 GLY A O 1
ATOM 757 N N . ASP A 1 98 ? -4.647 0.165 18.641 1.00 90.31 98 ASP A N 1
ATOM 758 C CA . ASP A 1 98 ? -5.436 -0.296 17.490 1.00 90.31 98 ASP A CA 1
ATOM 759 C C . ASP A 1 98 ? -6.115 0.829 16.682 1.00 90.31 98 ASP A C 1
ATOM 761 O O . ASP A 1 98 ? -6.751 0.561 15.656 1.00 90.31 98 ASP A O 1
ATOM 765 N N . ARG A 1 99 ? -5.990 2.099 17.100 1.00 94.00 99 ARG A N 1
ATOM 766 C CA . ARG A 1 99 ? -6.465 3.246 16.305 1.00 94.00 99 ARG A CA 1
ATOM 767 C C . ARG A 1 99 ? -5.640 3.450 15.041 1.00 94.00 99 ARG A C 1
ATOM 769 O O . ARG A 1 99 ? -6.140 4.053 14.095 1.00 94.00 99 ARG A O 1
ATOM 776 N N . VAL A 1 100 ? -4.402 2.959 15.010 1.00 94.06 100 VAL A N 1
ATOM 777 C CA . VAL A 1 100 ? -3.539 2.966 13.827 1.00 94.06 100 VAL A CA 1
ATOM 778 C C . VAL A 1 100 ? -3.271 1.527 13.435 1.00 94.06 100 VAL A C 1
ATOM 780 O O . VAL A 1 100 ? -2.811 0.733 14.248 1.00 94.06 100 VAL A O 1
ATOM 783 N N . ARG A 1 101 ? -3.562 1.178 12.179 1.00 93.31 101 ARG A N 1
ATOM 784 C CA . ARG A 1 101 ? -3.409 -0.207 11.710 1.00 93.31 101 ARG A CA 1
ATOM 785 C C . ARG A 1 101 ? -2.379 -0.371 10.606 1.00 93.31 101 ARG A C 1
ATOM 787 O O . ARG A 1 101 ? -1.752 -1.427 10.515 1.00 93.31 101 ARG A O 1
ATOM 794 N N . PHE A 1 102 ? -2.222 0.652 9.774 1.00 97.31 102 PHE A N 1
ATOM 795 C CA . PHE A 1 102 ? -1.409 0.578 8.572 1.00 97.31 102 PHE A CA 1
ATOM 796 C C . PHE A 1 102 ? -0.334 1.658 8.539 1.00 97.31 102 PHE A C 1
ATOM 798 O O . PHE A 1 102 ? -0.560 2.789 8.975 1.00 97.31 102 PHE A O 1
ATOM 805 N N . VAL A 1 103 ? 0.807 1.302 7.957 1.00 96.31 103 VAL A N 1
ATOM 806 C CA . VAL A 1 103 ? 1.929 2.203 7.690 1.00 96.31 103 VAL A CA 1
ATOM 807 C C . VAL A 1 103 ? 2.375 1.993 6.238 1.00 96.31 103 VAL A C 1
ATOM 809 O O . VAL A 1 103 ? 2.756 0.873 5.886 1.00 96.31 103 VAL A O 1
ATOM 812 N N . PRO A 1 104 ? 2.276 3.003 5.358 1.00 94.94 104 PRO A N 1
ATOM 813 C CA . PRO A 1 104 ? 2.810 2.930 4.006 1.00 94.94 104 PRO A CA 1
ATOM 814 C C . PRO A 1 104 ? 4.336 2.873 4.006 1.00 94.94 104 PRO A C 1
ATOM 816 O O . PRO A 1 104 ? 4.995 3.427 4.884 1.00 94.94 104 PRO A O 1
ATOM 819 N N . LEU A 1 105 ? 4.889 2.199 3.005 1.00 93.62 105 LEU A N 1
ATOM 820 C CA . LEU A 1 105 ? 6.323 2.050 2.807 1.00 93.62 105 LEU A CA 1
ATOM 821 C C . LEU A 1 105 ? 6.638 2.077 1.311 1.00 93.62 105 LEU A C 1
ATOM 823 O O . LEU A 1 105 ? 6.049 1.312 0.550 1.00 93.62 105 LEU A O 1
ATOM 827 N N . LYS A 1 106 ? 7.601 2.908 0.905 1.00 93.62 106 LYS A N 1
ATOM 828 C CA . LYS A 1 106 ? 8.186 2.894 -0.445 1.00 93.62 106 LYS A CA 1
ATOM 829 C C . LYS A 1 106 ? 9.512 2.156 -0.420 1.00 93.62 106 LYS A C 1
ATOM 831 O O . LYS A 1 106 ? 10.326 2.384 0.476 1.00 93.62 106 LYS A O 1
ATOM 836 N N . VAL A 1 107 ? 9.738 1.282 -1.395 1.00 94.69 107 VAL A N 1
ATOM 837 C CA . VAL A 1 107 ? 10.971 0.486 -1.439 1.00 94.69 107 VAL A CA 1
ATOM 838 C C . VAL A 1 107 ? 12.144 1.353 -1.888 1.00 94.69 107 VAL A C 1
ATOM 840 O O . VAL A 1 107 ? 13.251 1.168 -1.387 1.00 94.69 107 VAL A O 1
ATOM 843 N N . THR A 1 108 ? 11.908 2.362 -2.731 1.00 92.50 108 THR A N 1
ATOM 844 C CA . THR A 1 108 ? 12.931 3.354 -3.111 1.00 92.50 108 THR A CA 1
ATOM 845 C C . THR A 1 108 ? 13.437 4.216 -1.955 1.00 92.50 108 THR A C 1
ATOM 847 O O . THR A 1 108 ? 14.530 4.776 -2.026 1.00 92.50 108 THR A O 1
ATOM 850 N N . GLY A 1 109 ? 12.698 4.287 -0.846 1.00 91.00 109 GLY A N 1
ATOM 851 C CA . GLY A 1 109 ? 13.186 4.892 0.395 1.00 91.00 109 GLY A CA 1
ATOM 852 C C . GLY A 1 109 ? 14.247 4.047 1.115 1.00 91.00 109 GLY A C 1
ATOM 853 O O . GLY A 1 109 ? 14.815 4.510 2.104 1.00 91.00 109 GLY A O 1
ATOM 854 N N . LEU A 1 110 ? 14.503 2.812 0.660 1.00 92.69 110 LEU A N 1
ATOM 855 C CA . LEU A 1 110 ? 15.338 1.798 1.328 1.00 92.69 110 LEU A CA 1
ATOM 856 C C . LEU A 1 110 ? 16.286 1.035 0.378 1.00 92.69 110 LEU A C 1
ATOM 858 O O . LEU A 1 110 ? 17.045 0.160 0.818 1.00 92.69 110 LEU A O 1
ATOM 862 N N . CYS A 1 111 ? 16.206 1.313 -0.921 1.00 92.88 111 CYS A N 1
ATOM 863 C CA . CYS A 1 111 ? 16.964 0.657 -1.978 1.00 92.88 111 CYS A CA 1
ATOM 864 C C . CYS A 1 111 ? 17.074 1.593 -3.185 1.00 92.88 111 CYS A C 1
ATOM 866 O O . CYS A 1 111 ? 16.119 2.304 -3.500 1.00 92.88 111 CYS A O 1
ATOM 868 N N . ALA A 1 112 ? 18.212 1.569 -3.882 1.00 92.56 112 ALA A N 1
ATOM 869 C CA . ALA A 1 112 ? 18.422 2.410 -5.050 1.00 92.56 112 ALA A CA 1
ATOM 870 C C . ALA A 1 112 ? 17.353 2.153 -6.133 1.00 92.56 112 ALA A C 1
ATOM 872 O O . ALA A 1 112 ? 17.197 1.013 -6.586 1.00 92.56 112 ALA A O 1
ATOM 873 N N . PRO A 1 113 ? 16.667 3.199 -6.635 1.00 91.12 113 PRO A N 1
ATOM 874 C CA . PRO A 1 113 ? 15.695 3.046 -7.714 1.00 91.12 113 PRO A CA 1
ATOM 875 C C . PRO A 1 113 ? 16.289 2.390 -8.969 1.00 91.12 113 PRO A C 1
ATOM 877 O O . PRO A 1 113 ? 15.656 1.540 -9.589 1.00 91.12 113 PRO A O 1
ATOM 880 N N . THR A 1 114 ? 17.538 2.723 -9.302 1.00 91.25 114 THR A N 1
ATOM 881 C CA . THR A 1 114 ? 18.272 2.140 -10.435 1.00 91.25 114 THR A CA 1
ATOM 882 C C . THR A 1 114 ? 18.544 0.647 -10.249 1.00 91.25 114 THR A C 1
ATOM 884 O O . THR A 1 114 ? 18.469 -0.111 -11.213 1.00 91.25 114 THR A O 1
ATOM 887 N N . LEU A 1 115 ? 18.806 0.190 -9.021 1.00 92.31 115 LEU A N 1
ATOM 888 C CA . LEU A 1 115 ? 18.987 -1.230 -8.721 1.00 92.31 115 LEU A CA 1
ATOM 889 C C . LEU A 1 115 ? 17.670 -2.006 -8.856 1.00 92.31 115 LEU A C 1
ATOM 891 O O . LEU A 1 115 ? 17.655 -3.109 -9.407 1.00 92.31 115 LEU A O 1
ATOM 895 N N . LEU A 1 116 ? 16.551 -1.418 -8.423 1.00 92.94 116 LEU A N 1
ATOM 896 C CA . LEU A 1 116 ? 15.217 -1.995 -8.624 1.00 92.94 116 LEU A CA 1
ATOM 897 C C . LEU A 1 116 ? 14.865 -2.110 -10.116 1.00 92.94 116 LEU A C 1
ATOM 899 O O . LEU A 1 116 ? 14.295 -3.117 -10.534 1.00 92.94 116 LEU A O 1
ATOM 903 N N . GLU A 1 117 ? 15.237 -1.120 -10.930 1.00 90.00 117 GLU A N 1
ATOM 904 C CA . GLU A 1 117 ? 15.081 -1.158 -12.393 1.00 90.00 117 GLU A CA 1
ATOM 905 C C . GLU A 1 117 ? 15.946 -2.257 -13.025 1.00 90.00 117 GLU A C 1
ATOM 907 O O . GLU A 1 117 ? 15.459 -3.042 -13.843 1.00 90.00 117 GLU A O 1
ATOM 912 N N . ARG A 1 118 ? 17.213 -2.377 -12.599 1.00 88.81 118 ARG A N 1
ATOM 913 C CA . ARG A 1 118 ? 18.132 -3.444 -13.034 1.00 88.81 118 ARG A CA 1
ATOM 914 C C . ARG A 1 118 ? 17.569 -4.828 -12.722 1.00 88.81 118 ARG A C 1
ATOM 916 O O . ARG A 1 118 ? 17.512 -5.679 -13.608 1.00 88.81 118 ARG A O 1
ATOM 923 N N . MET A 1 119 ? 17.113 -5.041 -11.489 1.00 88.25 119 MET A N 1
ATOM 924 C CA . MET A 1 119 ? 16.495 -6.299 -11.069 1.00 88.25 119 MET A CA 1
ATOM 925 C C . MET A 1 119 ? 15.209 -6.588 -11.847 1.00 88.25 119 MET A C 1
ATOM 927 O O . MET A 1 119 ? 15.002 -7.719 -12.282 1.00 88.25 119 MET A O 1
ATOM 931 N N . SER A 1 120 ? 14.367 -5.576 -12.059 1.00 87.69 120 SER A N 1
ATOM 932 C CA . SER A 1 120 ? 13.130 -5.723 -12.830 1.00 87.69 120 SER A CA 1
ATOM 933 C C . SER A 1 120 ? 13.415 -6.155 -14.268 1.00 87.69 120 SER A C 1
ATOM 935 O O . SER A 1 120 ? 12.751 -7.059 -14.767 1.00 87.69 120 SER A O 1
ATOM 937 N N . GLY A 1 121 ? 14.454 -5.600 -14.902 1.00 82.12 121 GLY A N 1
ATOM 938 C CA . GLY A 1 121 ? 14.926 -6.056 -16.212 1.00 82.12 121 GLY A CA 1
ATOM 939 C C . GLY A 1 121 ? 15.272 -7.551 -16.241 1.00 82.12 121 GLY A C 1
ATOM 940 O O . GLY A 1 121 ? 14.844 -8.255 -17.151 1.00 82.12 121 GLY A O 1
ATOM 941 N N . VAL A 1 122 ? 15.978 -8.056 -15.221 1.00 81.38 122 VAL A N 1
ATOM 942 C CA . VAL A 1 122 ? 16.338 -9.486 -15.120 1.00 81.38 122 VAL A CA 1
ATOM 943 C C . VAL A 1 122 ? 15.114 -10.374 -14.864 1.00 81.38 122 VAL A C 1
ATOM 945 O O . VAL A 1 122 ? 15.036 -11.475 -15.400 1.00 81.38 122 VAL A O 1
ATOM 948 N N . ILE A 1 123 ? 14.137 -9.908 -14.078 1.00 81.06 123 ILE A N 1
ATOM 949 C CA . ILE A 1 123 ? 12.878 -10.640 -13.837 1.00 81.06 123 ILE A CA 1
ATOM 950 C C . ILE A 1 123 ? 12.094 -10.842 -15.145 1.00 81.06 123 ILE A C 1
ATOM 952 O O . ILE A 1 123 ? 11.455 -11.884 -15.327 1.00 81.06 123 ILE A O 1
ATOM 956 N N . TYR A 1 124 ? 12.143 -9.856 -16.045 1.00 73.38 124 TYR A N 1
ATOM 957 C CA . TYR A 1 124 ? 11.479 -9.907 -17.346 1.00 73.38 124 TYR A CA 1
ATOM 958 C C . TYR A 1 124 ? 12.201 -10.801 -18.360 1.00 73.38 124 TYR A C 1
ATOM 960 O O . TYR A 1 124 ? 11.549 -11.598 -19.038 1.00 73.38 124 TYR A O 1
ATOM 968 N N . ASP A 1 125 ? 13.526 -10.682 -18.472 1.00 67.56 125 ASP A N 1
ATOM 969 C CA . ASP A 1 125 ? 14.333 -11.419 -19.452 1.00 67.56 125 ASP A CA 1
ATOM 970 C C . ASP A 1 125 ? 14.822 -12.768 -18.896 1.00 67.56 125 ASP A C 1
ATOM 972 O O . ASP A 1 125 ? 15.974 -12.961 -18.502 1.00 67.56 125 ASP A O 1
ATOM 976 N N . GLN A 1 126 ? 13.902 -13.734 -18.844 1.00 57.53 126 GLN A N 1
ATOM 977 C CA . GLN A 1 126 ? 14.148 -15.054 -18.250 1.00 57.53 126 GLN A CA 1
ATOM 978 C C . GLN A 1 126 ? 15.040 -15.970 -19.102 1.00 57.53 126 GLN A C 1
ATOM 980 O O . GLN A 1 126 ? 15.402 -17.052 -18.638 1.00 57.53 126 GLN A O 1
ATOM 985 N N . ALA A 1 127 ? 15.393 -15.572 -20.329 1.00 53.38 127 ALA A N 1
ATOM 986 C CA . ALA A 1 127 ? 16.198 -16.390 -21.233 1.00 53.38 127 ALA A CA 1
ATOM 987 C C . ALA A 1 127 ? 17.706 -16.360 -20.906 1.00 53.38 127 ALA A C 1
ATOM 989 O O . ALA A 1 127 ? 18.450 -17.175 -21.451 1.00 53.38 127 ALA A O 1
ATOM 990 N N . ALA A 1 128 ? 18.167 -15.459 -20.024 1.00 47.09 128 ALA A N 1
ATOM 991 C CA . ALA A 1 128 ? 19.587 -15.107 -19.942 1.00 47.09 128 ALA A CA 1
ATOM 992 C C . ALA A 1 128 ? 20.319 -15.377 -18.609 1.00 47.09 128 ALA A C 1
ATOM 994 O O . ALA A 1 128 ? 21.533 -15.169 -18.565 1.00 47.09 128 ALA A O 1
ATOM 995 N N . VAL A 1 129 ? 19.677 -15.807 -17.509 1.00 51.47 129 VAL A N 1
ATOM 996 C CA . VAL A 1 129 ? 20.345 -15.747 -16.184 1.00 51.47 129 VAL A CA 1
ATOM 997 C C . VAL A 1 129 ? 20.005 -16.914 -15.244 1.00 51.47 129 VAL A C 1
ATOM 999 O O . VAL A 1 129 ? 18.851 -17.319 -15.126 1.00 51.47 129 VAL A O 1
ATOM 1002 N N . ASP A 1 130 ? 21.015 -17.422 -14.521 1.00 56.78 130 ASP A N 1
A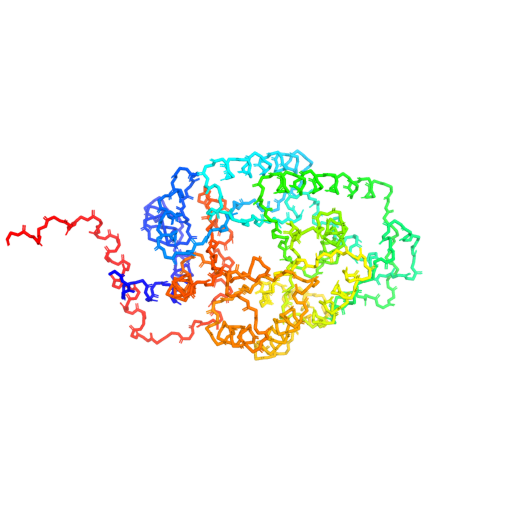TOM 1003 C CA . ASP A 1 130 ? 20.838 -18.250 -13.318 1.00 56.78 130 ASP A CA 1
ATOM 1004 C C . ASP A 1 130 ? 20.049 -17.466 -12.251 1.00 56.78 130 ASP A C 1
ATOM 1006 O O . ASP A 1 130 ? 20.575 -16.600 -11.540 1.00 56.78 130 ASP A O 1
ATOM 1010 N N . ASN A 1 131 ? 18.752 -17.762 -12.192 1.00 61.72 131 ASN A N 1
ATOM 1011 C CA . ASN A 1 131 ? 17.757 -17.093 -11.361 1.00 61.72 131 ASN A CA 1
ATOM 1012 C C . ASN A 1 131 ? 17.283 -17.978 -10.199 1.00 61.72 131 ASN A C 1
ATOM 1014 O O . ASN A 1 131 ? 16.194 -17.756 -9.668 1.00 61.72 131 ASN A O 1
ATOM 1018 N N . ALA A 1 132 ? 18.074 -18.971 -9.769 1.00 65.38 132 ALA A N 1
ATOM 1019 C CA . ALA A 1 132 ? 17.705 -19.835 -8.641 1.00 65.38 132 ALA A CA 1
ATOM 1020 C C . ALA A 1 132 ? 17.363 -19.028 -7.370 1.00 65.38 132 ALA A C 1
ATOM 1022 O O . ALA A 1 132 ? 16.417 -19.348 -6.652 1.00 65.38 132 ALA A O 1
ATOM 1023 N N . TRP A 1 133 ? 18.073 -17.916 -7.146 1.00 65.38 133 TRP A N 1
ATOM 1024 C CA . TRP A 1 133 ? 17.850 -16.987 -6.033 1.00 65.38 133 TRP A CA 1
ATOM 1025 C C . TRP A 1 133 ? 16.506 -16.237 -6.089 1.00 65.38 133 TRP A C 1
ATOM 1027 O O . TRP A 1 133 ? 16.064 -15.708 -5.071 1.00 65.38 133 TRP A O 1
ATOM 1037 N N . MET A 1 134 ? 15.844 -16.188 -7.250 1.00 67.06 134 MET A N 1
ATOM 1038 C CA . MET A 1 134 ? 14.507 -15.602 -7.397 1.00 67.06 134 MET A CA 1
ATOM 1039 C C . MET A 1 134 ? 13.388 -16.583 -7.019 1.00 67.06 134 MET A C 1
ATOM 1041 O O . MET A 1 134 ? 12.219 -16.212 -7.095 1.00 67.06 134 MET A O 1
ATOM 1045 N N . GLU A 1 135 ? 13.723 -17.820 -6.626 1.00 67.44 135 GLU A N 1
ATOM 1046 C CA . GLU A 1 135 ? 12.778 -18.856 -6.180 1.00 67.44 135 GLU A CA 1
ATOM 1047 C C . GLU A 1 135 ? 11.643 -19.126 -7.188 1.00 67.44 135 GLU A C 1
ATOM 1049 O O . GLU A 1 135 ? 10.493 -19.355 -6.819 1.00 67.44 135 GLU A O 1
ATOM 1054 N N . GLY A 1 136 ? 11.953 -19.061 -8.487 1.00 62.47 136 GLY A N 1
ATOM 1055 C CA . GLY A 1 136 ? 10.968 -19.285 -9.547 1.00 62.47 136 GLY A CA 1
ATOM 1056 C C . GLY A 1 136 ? 9.936 -18.162 -9.707 1.00 62.47 136 GLY A C 1
ATOM 1057 O O . GLY A 1 136 ? 8.933 -18.368 -10.392 1.00 62.47 136 GLY A O 1
ATOM 1058 N N . TYR A 1 137 ? 10.162 -16.984 -9.111 1.00 66.31 137 TYR A N 1
ATOM 1059 C CA . TYR A 1 137 ? 9.305 -15.816 -9.305 1.00 66.31 137 TYR A CA 1
ATOM 1060 C C . TYR A 1 137 ? 9.200 -15.456 -10.789 1.00 66.31 137 TYR A C 1
ATOM 1062 O O . TYR A 1 137 ? 10.193 -15.143 -11.448 1.00 66.31 137 TYR A O 1
ATOM 1070 N N . ARG A 1 138 ? 7.971 -15.480 -11.305 1.00 62.09 138 ARG A N 1
ATOM 1071 C CA . ARG A 1 138 ? 7.633 -14.980 -12.635 1.00 62.09 138 ARG A CA 1
ATOM 1072 C C . ARG A 1 138 ? 6.653 -13.835 -12.475 1.00 62.09 138 ARG A C 1
ATOM 1074 O O . ARG A 1 138 ? 5.652 -13.973 -11.774 1.00 62.09 138 ARG A O 1
ATOM 1081 N N . TYR A 1 139 ? 6.960 -12.730 -13.136 1.00 63.19 139 TYR A N 1
ATOM 1082 C CA . TYR A 1 139 ? 6.063 -11.596 -13.254 1.00 63.19 139 TYR A CA 1
ATOM 1083 C C . TYR A 1 139 ? 5.525 -11.567 -14.680 1.00 63.19 139 TYR A C 1
ATOM 1085 O O . TYR A 1 139 ? 6.311 -11.635 -15.628 1.00 63.19 139 TYR A O 1
ATOM 1093 N N . GLN A 1 140 ? 4.203 -11.505 -14.842 1.00 60.66 140 GLN A N 1
ATOM 1094 C CA . GLN A 1 140 ? 3.615 -11.373 -16.166 1.00 60.66 140 GLN A CA 1
ATOM 1095 C C . GLN A 1 140 ? 3.753 -9.904 -16.583 1.00 60.66 140 GLN A C 1
ATOM 1097 O O . GLN A 1 140 ? 3.249 -9.019 -15.879 1.00 60.66 140 GLN A O 1
ATOM 1102 N N . PRO A 1 141 ? 4.469 -9.600 -17.681 1.00 58.09 141 PRO A N 1
ATOM 1103 C CA . PRO A 1 141 ? 4.666 -8.220 -18.078 1.00 58.09 141 PRO A CA 1
ATOM 1104 C C . PRO A 1 141 ? 3.339 -7.539 -18.367 1.00 58.09 141 PRO A C 1
ATOM 1106 O O . PRO A 1 141 ? 2.519 -8.054 -19.125 1.00 58.09 141 PRO A O 1
ATOM 1109 N N . CYS A 1 142 ? 3.165 -6.344 -17.803 1.00 54.22 142 CYS A N 1
ATOM 1110 C CA . CYS A 1 142 ? 2.254 -5.384 -18.404 1.00 54.22 142 CYS A CA 1
ATOM 1111 C C . CYS A 1 142 ? 2.747 -5.095 -19.832 1.00 54.22 142 CYS A C 1
ATOM 1113 O O . CYS A 1 142 ? 3.955 -4.976 -20.070 1.00 54.22 142 CYS A O 1
ATOM 1115 N N . LEU A 1 143 ? 1.830 -5.042 -20.800 1.00 48.91 143 LEU A N 1
ATOM 1116 C CA . LEU A 1 143 ? 2.160 -4.639 -22.169 1.00 48.91 143 LEU A CA 1
ATOM 1117 C C . LEU A 1 143 ? 2.871 -3.275 -22.121 1.00 48.91 143 LEU A C 1
ATOM 1119 O O . LEU A 1 143 ? 2.423 -2.395 -21.407 1.00 48.91 143 LEU A O 1
ATOM 1123 N N . GLY A 1 144 ? 3.978 -3.083 -22.844 1.00 48.50 144 GLY A N 1
ATOM 1124 C CA . GLY A 1 144 ? 4.619 -1.761 -22.960 1.00 48.50 144 GLY A CA 1
ATOM 1125 C C . GLY A 1 144 ? 5.843 -1.478 -22.089 1.00 48.50 144 GLY A C 1
ATOM 1126 O O . GLY A 1 144 ? 6.458 -0.427 -22.248 1.00 48.50 144 GLY A O 1
ATOM 1127 N N . PHE A 1 145 ? 6.278 -2.409 -21.242 1.00 52.12 145 PHE A N 1
ATOM 1128 C CA . PHE A 1 145 ? 7.628 -2.330 -20.675 1.00 52.12 145 PHE A CA 1
ATOM 1129 C C . PHE A 1 145 ? 8.672 -2.717 -21.743 1.00 52.12 145 PHE A C 1
ATOM 1131 O O . PHE A 1 145 ? 8.344 -3.559 -22.585 1.00 52.12 145 PHE A O 1
ATOM 1138 N N . PRO A 1 146 ? 9.898 -2.144 -21.787 1.00 47.78 146 PRO A N 1
ATOM 1139 C CA . PRO A 1 146 ? 10.877 -2.483 -22.808 1.00 47.78 146 PRO A CA 1
ATOM 1140 C C . PRO A 1 146 ? 11.391 -3.907 -22.593 1.00 47.78 146 PRO A C 1
ATOM 1142 O O . PRO A 1 146 ? 12.509 -4.126 -22.143 1.00 47.78 146 PRO A O 1
ATOM 1145 N N . THR A 1 147 ? 10.639 -4.901 -23.050 1.00 47.59 147 THR A N 1
ATOM 1146 C CA . THR A 1 147 ? 11.275 -5.986 -23.775 1.00 47.59 147 THR A CA 1
ATOM 1147 C C . THR A 1 147 ? 11.733 -5.341 -25.076 1.00 47.59 147 THR A C 1
ATOM 1149 O O . THR A 1 147 ? 11.015 -5.351 -26.079 1.00 47.59 147 THR A O 1
ATOM 1152 N N . LYS A 1 148 ? 12.915 -4.710 -25.092 1.00 49.66 148 LYS A N 1
ATOM 1153 C CA . LYS A 1 148 ? 13.647 -4.693 -26.359 1.00 49.66 148 LYS A CA 1
ATOM 1154 C C . LYS A 1 148 ? 13.721 -6.170 -26.718 1.00 4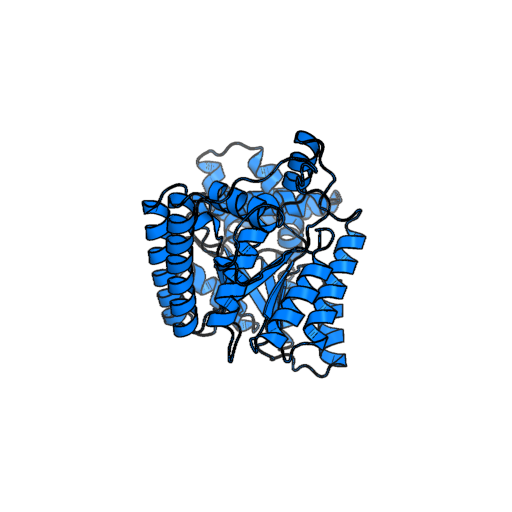9.66 148 LYS A C 1
ATOM 1156 O O . LYS A 1 148 ? 14.397 -6.909 -26.013 1.00 49.66 148 LYS A O 1
ATOM 1161 N N . LYS A 1 149 ? 12.946 -6.595 -27.721 1.00 47.47 149 LYS A N 1
ATOM 1162 C CA . LYS A 1 149 ? 12.805 -8.003 -28.127 1.00 47.47 149 LYS A CA 1
ATOM 1163 C C . LYS A 1 149 ? 14.162 -8.687 -28.360 1.00 47.47 149 LYS A C 1
ATOM 1165 O O . LYS A 1 149 ? 14.214 -9.907 -28.365 1.00 47.47 149 LYS A O 1
ATOM 1170 N N . ASP A 1 150 ? 15.228 -7.891 -28.465 1.00 48.38 150 ASP A N 1
ATOM 1171 C CA . ASP A 1 150 ? 16.580 -8.291 -28.822 1.00 48.38 150 ASP A CA 1
ATOM 1172 C C . ASP A 1 150 ? 17.671 -7.802 -27.837 1.00 48.38 150 ASP A C 1
ATOM 1174 O O . ASP A 1 150 ? 18.855 -7.883 -28.160 1.00 48.38 150 ASP A O 1
ATOM 1178 N N . ALA A 1 151 ? 17.331 -7.257 -26.657 1.00 54.62 151 ALA A N 1
ATOM 1179 C CA . ALA A 1 151 ? 18.343 -6.842 -25.674 1.00 54.62 151 ALA A CA 1
ATOM 1180 C C . ALA A 1 151 ? 18.438 -7.845 -24.524 1.00 54.62 151 ALA A C 1
ATOM 1182 O O . ALA A 1 151 ? 17.621 -7.810 -23.610 1.00 54.62 151 ALA A O 1
ATOM 1183 N N . VAL A 1 152 ? 19.477 -8.681 -24.561 1.00 61.84 152 VAL A N 1
ATOM 1184 C CA . VAL A 1 152 ? 19.867 -9.537 -23.435 1.00 61.84 152 VAL A CA 1
ATOM 1185 C C . VAL A 1 152 ? 20.158 -8.650 -22.226 1.00 61.84 152 VAL A C 1
ATOM 1187 O O . VAL A 1 152 ? 21.101 -7.850 -22.253 1.00 61.84 152 VAL A O 1
ATOM 1190 N N . VAL A 1 153 ? 19.362 -8.769 -21.166 1.00 69.94 153 VAL A N 1
ATOM 1191 C CA . VAL A 1 153 ? 19.641 -8.080 -19.904 1.00 69.94 153 VAL A CA 1
ATOM 1192 C C . VAL A 1 153 ? 20.786 -8.821 -19.209 1.00 69.94 153 VAL A C 1
ATOM 1194 O O . VAL A 1 153 ? 20.636 -9.996 -18.869 1.00 69.94 153 VAL A O 1
ATOM 1197 N N . PRO A 1 154 ? 21.949 -8.180 -18.979 1.00 75.75 154 PRO A N 1
ATOM 1198 C CA . PRO A 1 154 ? 23.064 -8.865 -18.345 1.00 75.75 154 PRO A CA 1
ATOM 1199 C C . PRO A 1 154 ? 22.707 -9.232 -16.896 1.00 75.75 154 PRO A C 1
ATOM 1201 O O . PRO A 1 154 ? 22.037 -8.432 -16.226 1.00 75.75 154 PRO A O 1
ATOM 1204 N N . PRO A 1 155 ? 23.201 -10.380 -16.387 1.00 80.94 155 PRO A N 1
ATOM 1205 C CA . PRO A 1 155 ? 23.037 -10.769 -14.993 1.00 80.94 155 PRO A CA 1
ATOM 1206 C C . PRO A 1 155 ? 23.419 -9.651 -14.024 1.00 80.94 155 PRO A C 1
ATOM 1208 O O . PRO A 1 155 ? 24.316 -8.851 -14.299 1.00 80.94 155 PRO A O 1
ATOM 1211 N N . LEU A 1 156 ? 22.798 -9.650 -12.846 1.00 85.38 156 LEU A N 1
ATOM 1212 C CA . LEU A 1 156 ? 23.239 -8.784 -11.757 1.00 85.38 156 LEU A CA 1
ATOM 1213 C C . LEU A 1 156 ? 24.675 -9.140 -11.345 1.00 85.38 156 LEU A C 1
ATOM 1215 O O . LEU A 1 156 ? 25.026 -10.311 -11.162 1.00 85.38 156 LEU A O 1
ATOM 1219 N N . SER A 1 157 ? 25.508 -8.128 -11.160 1.00 89.88 157 SER A N 1
ATOM 1220 C CA . SER A 1 157 ? 26.838 -8.252 -10.575 1.00 89.88 157 SER A CA 1
ATOM 1221 C C . SER A 1 157 ? 26.766 -8.765 -9.132 1.00 89.88 157 SER A C 1
ATOM 1223 O O . SER A 1 157 ? 25.719 -8.747 -8.480 1.00 89.88 157 SER A O 1
ATOM 1225 N N . GLN A 1 158 ? 27.897 -9.230 -8.598 1.00 88.62 158 GLN A N 1
ATOM 1226 C CA . GLN A 1 158 ? 27.974 -9.651 -7.196 1.00 88.62 158 GLN A CA 1
ATOM 1227 C C . GLN A 1 158 ? 27.661 -8.493 -6.232 1.00 88.62 158 GLN A C 1
ATOM 1229 O O . GLN A 1 158 ? 27.015 -8.714 -5.210 1.00 88.62 158 GLN A O 1
ATOM 1234 N N . GLY A 1 159 ? 28.076 -7.267 -6.577 1.00 91.81 159 GLY A N 1
ATOM 1235 C CA . GLY A 1 159 ? 27.762 -6.057 -5.815 1.00 91.81 159 GLY A CA 1
ATOM 1236 C C . GLY A 1 159 ? 26.263 -5.762 -5.790 1.00 91.81 159 GLY A C 1
ATOM 1237 O O . GLY A 1 159 ? 25.695 -5.641 -4.711 1.00 91.81 159 GLY A O 1
ATOM 1238 N N . GLU A 1 160 ? 25.606 -5.764 -6.956 1.00 92.06 160 GLU A N 1
ATOM 1239 C CA . GLU A 1 160 ? 24.150 -5.565 -7.062 1.00 92.06 160 GLU A CA 1
ATOM 1240 C C . GLU A 1 160 ? 23.375 -6.621 -6.251 1.00 92.06 160 GLU A C 1
ATOM 1242 O O . GLU A 1 160 ? 22.432 -6.292 -5.535 1.00 92.06 160 GLU A O 1
ATOM 1247 N N . ARG A 1 161 ? 23.788 -7.898 -6.294 1.00 90.00 161 ARG A N 1
ATOM 1248 C CA . ARG A 1 161 ? 23.149 -8.963 -5.493 1.00 90.00 161 ARG A CA 1
ATOM 1249 C C . ARG A 1 161 ? 23.333 -8.764 -3.993 1.00 90.00 161 ARG A C 1
ATOM 1251 O O . ARG A 1 161 ? 22.408 -9.029 -3.228 1.00 90.00 161 ARG A O 1
ATOM 1258 N N . ARG A 1 162 ? 24.518 -8.319 -3.569 1.00 91.19 162 ARG A N 1
ATOM 1259 C CA . ARG A 1 162 ? 24.789 -8.006 -2.165 1.00 91.19 162 ARG A CA 1
ATOM 1260 C C . ARG A 1 162 ? 23.908 -6.852 -1.690 1.00 91.19 162 ARG A C 1
ATOM 1262 O O . ARG A 1 162 ? 23.260 -6.987 -0.661 1.00 91.19 162 ARG A O 1
ATOM 1269 N N . GLU A 1 163 ? 23.819 -5.777 -2.464 1.00 92.44 163 GLU A N 1
ATOM 1270 C CA . GLU A 1 163 ? 22.983 -4.621 -2.129 1.00 92.44 163 GLU A CA 1
ATOM 1271 C C . GLU A 1 163 ? 21.488 -4.989 -2.065 1.00 92.44 163 GLU A C 1
ATOM 1273 O O . GLU A 1 163 ? 20.781 -4.553 -1.156 1.00 92.44 163 GLU A O 1
ATOM 1278 N N . LEU A 1 164 ? 21.006 -5.866 -2.956 1.00 92.50 164 LEU A N 1
ATOM 1279 C CA . LEU A 1 164 ? 19.649 -6.424 -2.870 1.00 92.50 164 LEU A CA 1
ATOM 1280 C C . LEU A 1 164 ? 19.434 -7.271 -1.607 1.00 92.50 164 LEU A C 1
ATOM 1282 O O . LEU A 1 164 ? 18.350 -7.230 -1.022 1.00 92.50 164 LEU A O 1
ATOM 1286 N N . SER A 1 165 ? 20.443 -8.035 -1.177 1.00 92.56 165 SER A N 1
ATOM 1287 C CA . SER A 1 165 ? 20.389 -8.782 0.086 1.00 92.56 165 SER A CA 1
ATOM 1288 C C . SER A 1 165 ? 20.286 -7.834 1.281 1.00 92.56 165 SER A C 1
ATOM 1290 O O . SER A 1 165 ? 19.417 -8.012 2.131 1.00 92.56 165 SER A O 1
ATOM 1292 N N . GLU A 1 166 ? 21.099 -6.781 1.308 1.00 94.69 166 GLU A N 1
ATOM 1293 C CA . GLU A 1 166 ? 21.075 -5.759 2.362 1.00 94.69 166 GLU A CA 1
ATOM 1294 C C . GLU A 1 166 ? 19.729 -5.003 2.377 1.00 94.69 166 GLU A C 1
ATOM 1296 O O . GLU A 1 166 ? 19.145 -4.768 3.437 1.00 94.69 166 GLU A O 1
ATOM 1301 N N . ALA A 1 167 ? 19.156 -4.699 1.207 1.00 95.06 167 ALA A N 1
ATOM 1302 C CA . ALA A 1 167 ? 17.805 -4.146 1.102 1.00 95.06 167 ALA A CA 1
ATOM 1303 C C . ALA A 1 167 ? 16.735 -5.117 1.641 1.00 95.06 167 ALA A C 1
ATOM 1305 O O . ALA A 1 167 ? 15.835 -4.701 2.376 1.00 95.06 167 ALA A O 1
ATOM 1306 N N . ASN A 1 168 ? 16.847 -6.417 1.340 1.00 95.50 168 ASN A N 1
ATOM 1307 C CA . ASN A 1 168 ? 15.962 -7.444 1.893 1.00 95.50 168 ASN A CA 1
ATOM 1308 C C . ASN A 1 168 ? 16.041 -7.497 3.426 1.00 95.50 168 ASN A C 1
ATOM 1310 O O . ASN A 1 168 ? 15.015 -7.666 4.083 1.00 95.50 168 ASN A O 1
ATOM 1314 N N . GLU A 1 169 ? 17.239 -7.378 3.999 1.00 96.81 169 GLU A N 1
ATOM 1315 C CA . GLU A 1 169 ? 17.458 -7.368 5.450 1.00 96.81 169 GLU A CA 1
ATOM 1316 C C . GLU A 1 169 ? 16.783 -6.161 6.111 1.00 96.81 169 GLU A C 1
ATOM 1318 O O . GLU A 1 169 ? 16.025 -6.343 7.068 1.00 96.81 169 GLU A O 1
ATOM 1323 N N . ARG A 1 170 ? 16.952 -4.954 5.547 1.00 97.12 170 ARG A N 1
ATOM 1324 C CA . ARG A 1 170 ? 16.251 -3.736 6.001 1.00 97.12 170 ARG A CA 1
ATOM 1325 C C . ARG A 1 170 ? 14.732 -3.922 5.991 1.00 97.12 170 ARG A C 1
ATOM 1327 O O . ARG A 1 170 ? 14.067 -3.715 7.008 1.00 97.12 170 ARG A O 1
ATOM 1334 N N . LEU A 1 171 ? 14.179 -4.377 4.865 1.00 97.75 171 LEU A N 1
ATOM 1335 C CA . LEU A 1 171 ? 12.740 -4.619 4.720 1.00 97.75 171 LEU A CA 1
ATOM 1336 C C . LEU A 1 171 ? 12.229 -5.699 5.685 1.00 97.75 171 LEU A C 1
ATOM 1338 O O . LEU A 1 171 ? 11.152 -5.551 6.266 1.00 97.75 171 LEU A O 1
ATOM 1342 N N . SER A 1 172 ? 13.005 -6.764 5.897 1.00 98.38 172 SER A N 1
ATOM 1343 C CA . SER A 1 172 ? 12.666 -7.842 6.834 1.00 98.38 172 SER A CA 1
ATOM 1344 C C . SER A 1 172 ? 12.637 -7.346 8.279 1.00 98.38 172 SER A C 1
ATOM 1346 O O . SER A 1 172 ? 11.727 -7.707 9.026 1.00 98.38 172 SER A O 1
ATOM 1348 N N . ALA A 1 173 ? 13.583 -6.486 8.675 1.00 98.44 173 ALA A N 1
ATOM 1349 C CA . ALA A 1 173 ? 13.608 -5.871 10.001 1.00 98.44 173 ALA A CA 1
ATOM 1350 C C . ALA A 1 173 ? 12.372 -4.985 10.240 1.00 98.44 173 ALA A C 1
ATOM 1352 O O . ALA A 1 173 ? 11.736 -5.079 11.292 1.00 98.44 173 ALA A O 1
ATOM 1353 N N . ILE A 1 174 ? 11.978 -4.193 9.237 1.00 98.19 174 ILE A N 1
ATOM 1354 C CA . ILE A 1 174 ? 10.756 -3.375 9.273 1.00 98.19 174 ILE A CA 1
ATOM 1355 C C . ILE A 1 174 ? 9.511 -4.268 9.395 1.00 98.19 174 ILE A C 1
ATOM 1357 O O . ILE A 1 174 ? 8.661 -4.022 10.250 1.00 98.19 174 ILE A O 1
ATOM 1361 N N . CYS A 1 175 ? 9.409 -5.344 8.606 1.00 98.44 175 CYS A N 1
ATOM 1362 C CA . CYS A 1 175 ? 8.288 -6.289 8.689 1.00 98.44 175 CYS A CA 1
ATOM 1363 C C . CYS A 1 175 ? 8.211 -6.989 10.052 1.00 98.44 175 CYS A C 1
ATOM 1365 O O . CYS A 1 175 ? 7.121 -7.144 10.607 1.00 98.44 175 CYS A O 1
ATOM 1367 N N . ALA A 1 176 ? 9.355 -7.371 10.623 1.00 98.44 176 ALA A N 1
ATOM 1368 C CA . ALA A 1 176 ? 9.418 -7.976 11.947 1.00 98.44 176 ALA A CA 1
ATOM 1369 C C . ALA A 1 176 ? 8.933 -7.009 13.035 1.00 98.44 176 ALA A C 1
ATOM 1371 O O . ALA A 1 176 ? 8.176 -7.414 13.919 1.00 98.44 176 ALA A O 1
ATOM 1372 N N . GLU A 1 177 ? 9.321 -5.734 12.962 1.00 98.19 177 GLU A N 1
ATOM 1373 C CA . GLU A 1 177 ? 8.829 -4.717 13.890 1.00 98.19 177 GLU A CA 1
ATOM 1374 C C . GLU A 1 177 ? 7.326 -4.468 13.713 1.00 98.19 177 GLU A C 1
ATOM 1376 O O . GLU A 1 177 ? 6.590 -4.500 14.695 1.00 98.19 177 GLU A O 1
ATOM 1381 N N . ALA A 1 178 ? 6.840 -4.309 12.478 1.00 97.69 178 ALA A N 1
ATOM 1382 C CA . ALA A 1 178 ? 5.410 -4.150 12.205 1.00 97.69 178 ALA A CA 1
ATOM 1383 C C . ALA A 1 178 ? 4.592 -5.338 12.739 1.00 97.69 178 ALA A C 1
ATOM 1385 O O . ALA A 1 178 ? 3.513 -5.164 13.312 1.00 97.69 178 ALA A O 1
ATOM 1386 N N . SER A 1 179 ? 5.125 -6.556 12.603 1.00 97.25 179 SER A N 1
ATOM 1387 C CA . SER A 1 179 ? 4.510 -7.759 13.155 1.00 97.25 179 SER A CA 1
ATOM 1388 C C . SER A 1 179 ? 4.369 -7.674 14.680 1.00 97.25 179 SER A C 1
ATOM 1390 O O . SER A 1 179 ? 3.271 -7.896 15.196 1.00 97.25 179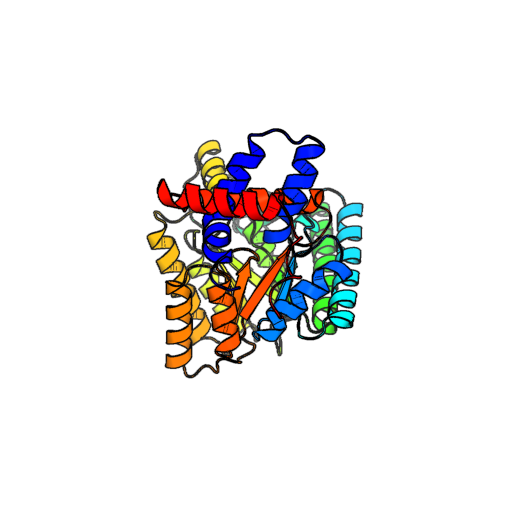 SER A O 1
ATOM 1392 N N . LYS A 1 180 ? 5.450 -7.303 15.385 1.00 96.69 180 LYS A N 1
ATOM 1393 C CA . LYS A 1 180 ? 5.488 -7.143 16.852 1.00 96.69 180 LYS A CA 1
ATOM 1394 C C . LYS A 1 180 ? 4.570 -6.024 17.346 1.00 96.69 180 LYS A C 1
ATOM 1396 O O . LYS A 1 180 ? 3.869 -6.206 18.332 1.00 96.69 180 LYS A O 1
ATOM 1401 N N . ALA A 1 181 ? 4.541 -4.899 16.639 1.00 96.12 181 ALA A N 1
ATOM 1402 C CA . ALA A 1 181 ? 3.767 -3.709 16.989 1.00 96.12 181 ALA A CA 1
ATOM 1403 C C . ALA A 1 181 ? 2.260 -3.824 16.672 1.00 96.12 181 ALA A C 1
ATOM 1405 O O . ALA A 1 181 ? 1.531 -2.843 16.804 1.00 96.12 181 ALA A O 1
ATOM 1406 N N . ASN A 1 182 ? 1.787 -4.994 16.222 1.00 95.12 182 ASN A N 1
ATOM 1407 C CA . ASN A 1 182 ? 0.433 -5.196 15.699 1.00 95.12 182 ASN A CA 1
ATOM 1408 C C . ASN A 1 182 ? 0.057 -4.180 14.599 1.00 95.12 182 ASN A C 1
ATOM 1410 O O . ASN A 1 182 ? -1.064 -3.679 14.531 1.00 95.12 182 ASN A O 1
ATOM 1414 N N . LEU A 1 183 ? 0.998 -3.887 13.705 1.00 97.12 183 LEU A N 1
ATOM 1415 C CA . LEU A 1 183 ? 0.798 -3.045 12.530 1.00 97.12 183 LEU A CA 1
ATOM 1416 C C . LEU A 1 183 ? 0.854 -3.889 11.254 1.00 97.12 183 LEU A C 1
ATOM 1418 O O . LEU A 1 183 ? 1.230 -5.068 11.262 1.00 97.12 183 LEU A O 1
ATOM 1422 N N . SER A 1 184 ? 0.418 -3.290 10.152 1.00 97.94 184 SER A N 1
ATOM 1423 C CA . SER A 1 184 ? 0.547 -3.840 8.804 1.00 97.94 184 SER A CA 1
ATOM 1424 C C . SER A 1 184 ? 1.184 -2.802 7.883 1.00 97.94 184 SER A C 1
ATOM 1426 O O . SER A 1 184 ? 0.923 -1.607 7.997 1.00 97.94 184 SER A O 1
ATOM 1428 N N . LEU A 1 185 ? 2.024 -3.258 6.969 1.00 98.38 185 LEU A N 1
ATOM 1429 C CA . LEU A 1 185 ? 2.763 -2.448 6.020 1.00 98.38 185 LEU A CA 1
ATOM 1430 C C . LEU A 1 185 ? 2.052 -2.456 4.675 1.00 98.38 185 LEU A C 1
ATOM 1432 O O . LEU A 1 185 ? 1.721 -3.519 4.149 1.00 98.38 185 LEU A O 1
ATOM 1436 N N . LEU A 1 186 ? 1.846 -1.269 4.113 1.00 98.19 186 LEU A N 1
ATOM 1437 C CA . LEU A 1 186 ? 1.363 -1.100 2.749 1.00 98.19 186 LEU A CA 1
ATOM 1438 C C . LEU A 1 186 ? 2.575 -0.798 1.872 1.00 98.19 186 LEU A C 1
ATOM 1440 O O . LEU A 1 186 ? 3.044 0.337 1.859 1.00 98.19 186 LEU A O 1
ATOM 1444 N N . PHE A 1 187 ? 3.085 -1.804 1.167 1.00 97.56 187 PHE A N 1
ATOM 1445 C CA . PHE A 1 187 ? 4.140 -1.596 0.181 1.00 97.56 187 PHE A CA 1
ATOM 1446 C C . PHE A 1 187 ? 3.525 -0.821 -0.977 1.00 97.56 187 PHE A C 1
ATOM 1448 O O . PHE A 1 187 ? 2.650 -1.332 -1.682 1.00 97.56 187 PHE A O 1
ATOM 1455 N N . ASP A 1 188 ? 3.906 0.444 -1.106 1.00 94.94 188 ASP A N 1
ATOM 1456 C CA . ASP A 1 188 ? 3.408 1.305 -2.162 1.00 94.94 188 ASP A CA 1
ATOM 1457 C C . ASP A 1 188 ? 3.893 0.777 -3.510 1.00 94.94 188 ASP A C 1
ATOM 1459 O O . ASP A 1 188 ? 5.051 0.402 -3.685 1.00 94.94 188 ASP A O 1
ATOM 1463 N N . ALA A 1 189 ? 2.971 0.744 -4.466 1.00 93.94 189 ALA A N 1
ATOM 1464 C CA . ALA A 1 189 ? 3.335 0.534 -5.850 1.00 93.94 189 ALA A CA 1
ATOM 1465 C C . ALA A 1 189 ? 3.870 1.846 -6.413 1.00 93.94 189 ALA A C 1
ATOM 1467 O O . ALA A 1 189 ? 3.296 2.908 -6.161 1.00 93.94 189 ALA A O 1
ATOM 1468 N N . GLU A 1 190 ? 4.928 1.744 -7.196 1.00 92.12 190 GLU A N 1
ATOM 1469 C CA . GLU A 1 190 ? 5.657 2.852 -7.793 1.00 92.12 190 GLU A CA 1
ATOM 1470 C C . GLU A 1 190 ? 5.493 2.795 -9.320 1.00 92.12 190 GLU A C 1
ATOM 1472 O O . GLU A 1 190 ? 4.491 2.272 -9.819 1.00 92.12 190 GLU A O 1
ATOM 1477 N N . GLN A 1 191 ? 6.420 3.380 -10.077 1.00 89.31 191 GLN A N 1
ATOM 1478 C CA . GLN A 1 191 ? 6.382 3.334 -11.536 1.00 89.31 191 GLN A CA 1
ATOM 1479 C C . GLN A 1 191 ? 6.694 1.925 -12.065 1.00 89.31 191 GLN A C 1
ATOM 1481 O O . GLN A 1 191 ? 7.463 1.159 -11.467 1.00 89.31 191 GLN A O 1
ATOM 1486 N N . THR A 1 192 ? 6.153 1.609 -13.243 1.00 88.25 192 THR A N 1
ATOM 1487 C CA . THR A 1 192 ? 6.298 0.301 -13.903 1.00 88.25 192 THR A CA 1
ATOM 1488 C C . THR A 1 192 ? 7.743 -0.213 -14.027 1.00 88.25 192 THR A C 1
ATOM 1490 O O . THR A 1 192 ? 7.911 -1.430 -13.892 1.00 88.25 192 THR A O 1
ATOM 1493 N N . PRO A 1 193 ? 8.801 0.627 -14.162 1.00 87.00 193 PRO A N 1
ATOM 1494 C CA . PRO A 1 193 ? 10.179 0.141 -14.197 1.00 87.00 193 PRO A CA 1
ATOM 1495 C C . PRO A 1 193 ? 10.703 -0.582 -12.972 1.00 87.00 193 PRO A C 1
ATOM 1497 O O . PRO A 1 193 ? 11.619 -1.389 -13.098 1.00 87.00 193 PRO A O 1
ATOM 1500 N N . ARG A 1 194 ? 10.143 -0.307 -11.799 1.00 89.25 194 ARG A N 1
ATOM 1501 C CA . ARG A 1 194 ? 10.629 -0.851 -10.521 1.00 89.25 194 ARG A CA 1
ATOM 1502 C C . ARG A 1 194 ? 9.667 -1.867 -9.931 1.00 89.25 194 ARG A C 1
ATOM 1504 O O . ARG A 1 194 ? 10.051 -2.658 -9.070 1.00 89.25 194 ARG A O 1
ATOM 1511 N N . GLN A 1 195 ? 8.416 -1.847 -10.390 1.00 91.75 195 GLN A N 1
ATOM 1512 C CA . GLN A 1 195 ? 7.332 -2.617 -9.798 1.00 91.75 195 GLN A CA 1
ATOM 1513 C C . GLN A 1 195 ? 7.597 -4.132 -9.719 1.00 91.75 195 GLN A C 1
ATOM 1515 O O . GLN A 1 195 ? 7.252 -4.717 -8.693 1.00 91.75 195 GLN A O 1
ATOM 1520 N N . PRO A 1 196 ? 8.230 -4.799 -10.706 1.00 89.50 196 PRO A N 1
ATOM 1521 C CA . PRO A 1 196 ? 8.535 -6.228 -10.597 1.00 89.50 196 PRO A CA 1
ATOM 1522 C C . PRO A 1 196 ? 9.473 -6.569 -9.438 1.00 89.50 196 PRO A C 1
ATOM 1524 O O . PRO A 1 196 ? 9.212 -7.535 -8.720 1.00 89.50 196 PRO A O 1
ATOM 1527 N N . ALA A 1 197 ? 10.532 -5.780 -9.232 1.00 91.94 197 ALA A N 1
ATOM 1528 C CA . ALA A 1 197 ? 11.448 -5.960 -8.107 1.00 91.94 197 ALA A CA 1
ATOM 1529 C C . ALA A 1 197 ? 10.745 -5.702 -6.765 1.00 91.94 197 ALA A C 1
ATOM 1531 O O . ALA A 1 197 ? 10.904 -6.483 -5.828 1.00 91.94 197 ALA A O 1
ATOM 1532 N N . ILE A 1 198 ? 9.908 -4.661 -6.691 1.00 94.88 198 ILE A N 1
ATOM 1533 C CA . ILE A 1 198 ? 9.079 -4.374 -5.509 1.00 94.88 198 ILE A CA 1
ATOM 1534 C C . ILE A 1 198 ? 8.167 -5.565 -5.198 1.00 94.88 198 ILE A C 1
ATOM 1536 O O . ILE A 1 198 ? 8.204 -6.090 -4.088 1.00 94.88 198 ILE A O 1
ATOM 1540 N N . ASN A 1 199 ? 7.420 -6.051 -6.192 1.00 93.44 199 ASN A N 1
ATOM 1541 C CA . ASN A 1 199 ? 6.528 -7.199 -6.043 1.00 93.44 199 ASN A CA 1
ATOM 1542 C C . ASN A 1 199 ? 7.285 -8.459 -5.594 1.00 93.44 199 ASN A C 1
ATOM 1544 O O . ASN A 1 199 ? 6.778 -9.202 -4.755 1.00 93.44 199 ASN A O 1
ATOM 1548 N N . TRP A 1 200 ? 8.509 -8.680 -6.087 1.00 92.62 200 TRP A N 1
ATOM 1549 C CA . TRP A 1 200 ? 9.356 -9.787 -5.637 1.00 92.62 200 TRP A CA 1
ATOM 1550 C C . TRP A 1 200 ? 9.679 -9.691 -4.141 1.00 92.62 200 TRP A C 1
ATOM 1552 O O . TRP A 1 200 ? 9.446 -10.655 -3.402 1.00 92.62 200 TRP A O 1
ATOM 1562 N N . PHE A 1 201 ? 10.148 -8.527 -3.669 1.00 95.31 201 PHE A N 1
ATOM 1563 C CA . PHE A 1 201 ? 10.397 -8.302 -2.240 1.00 95.31 201 PHE A CA 1
ATOM 1564 C C . PHE A 1 201 ? 9.121 -8.522 -1.431 1.00 95.31 201 PHE A C 1
ATOM 1566 O O . PHE A 1 201 ? 9.122 -9.254 -0.441 1.00 95.31 201 PHE A O 1
ATOM 1573 N N . THR A 1 202 ? 8.008 -7.936 -1.870 1.00 95.88 202 THR A N 1
ATOM 1574 C CA . THR A 1 202 ? 6.731 -8.031 -1.169 1.00 95.88 202 THR A CA 1
ATOM 1575 C C . THR A 1 202 ? 6.210 -9.465 -1.114 1.00 95.88 202 THR A C 1
ATOM 1577 O O . THR A 1 202 ? 5.732 -9.885 -0.059 1.00 95.88 202 THR A O 1
ATOM 1580 N N . ARG A 1 203 ? 6.343 -10.261 -2.184 1.00 94.19 203 ARG A N 1
ATOM 1581 C CA . ARG A 1 203 ? 5.974 -11.686 -2.186 1.00 94.19 203 ARG A CA 1
ATOM 1582 C C . ARG A 1 203 ? 6.836 -12.470 -1.201 1.00 94.19 203 ARG A C 1
ATOM 1584 O O . ARG A 1 203 ? 6.297 -13.207 -0.373 1.00 94.19 203 ARG A O 1
ATOM 1591 N N . LYS A 1 204 ? 8.160 -12.294 -1.257 1.00 94.31 204 LYS A N 1
ATOM 1592 C CA . LYS A 1 204 ? 9.104 -12.964 -0.352 1.00 94.31 204 LYS A CA 1
ATOM 1593 C C . LYS A 1 204 ? 8.784 -12.659 1.115 1.00 94.31 204 LYS A C 1
ATOM 1595 O O . LYS A 1 204 ? 8.662 -13.573 1.928 1.00 94.31 204 LYS A O 1
ATOM 1600 N N . LEU A 1 205 ? 8.548 -11.390 1.438 1.00 97.75 205 LEU A N 1
ATOM 1601 C CA . LEU A 1 205 ? 8.189 -10.949 2.788 1.00 97.75 205 LEU A CA 1
ATOM 1602 C C . LEU A 1 205 ? 6.781 -11.412 3.192 1.00 97.75 205 LEU A C 1
ATOM 1604 O O . LEU A 1 205 ? 6.573 -11.800 4.338 1.00 97.75 205 LEU A O 1
ATOM 1608 N N . SER A 1 206 ? 5.822 -11.464 2.264 1.00 97.50 206 SER A N 1
ATOM 1609 C CA . SER A 1 206 ? 4.483 -12.009 2.531 1.00 97.50 206 SER A CA 1
ATOM 1610 C C . SER A 1 206 ? 4.549 -13.484 2.925 1.00 97.50 206 SER A C 1
ATOM 1612 O O . SER A 1 206 ? 3.933 -13.875 3.912 1.00 97.50 206 SER A O 1
ATOM 1614 N N . ARG A 1 207 ? 5.360 -14.299 2.236 1.00 95.50 207 ARG A N 1
ATOM 1615 C CA . ARG A 1 207 ? 5.591 -15.704 2.627 1.00 95.50 207 ARG A CA 1
ATOM 1616 C C . ARG A 1 207 ? 6.143 -15.820 4.041 1.00 95.50 207 ARG A C 1
ATOM 1618 O O . ARG A 1 207 ? 5.806 -16.753 4.764 1.00 95.50 207 ARG A O 1
ATOM 1625 N N . GLN A 1 208 ? 7.010 -14.895 4.435 1.00 96.50 208 GLN A N 1
ATOM 1626 C CA . GLN A 1 208 ? 7.627 -14.914 5.753 1.00 96.50 208 GLN A CA 1
ATOM 1627 C C . GLN A 1 208 ? 6.657 -14.460 6.853 1.00 96.50 208 GLN A C 1
ATOM 1629 O O . GLN A 1 208 ? 6.572 -15.122 7.886 1.00 96.50 208 GLN A O 1
ATOM 1634 N N . PHE A 1 209 ? 5.907 -13.377 6.632 1.00 98.25 209 PHE A N 1
ATOM 1635 C CA . PHE A 1 209 ? 5.173 -12.679 7.693 1.00 98.25 209 PHE A CA 1
ATOM 1636 C C . PHE A 1 209 ? 3.640 -12.820 7.638 1.00 98.25 209 PHE A C 1
ATOM 1638 O O . PHE A 1 209 ? 2.986 -12.603 8.657 1.00 98.25 209 PHE A O 1
ATOM 1645 N N . ASN A 1 210 ? 3.036 -13.220 6.513 1.00 98.38 210 ASN A N 1
ATOM 1646 C CA . ASN A 1 210 ? 1.574 -13.299 6.368 1.00 98.38 210 ASN A CA 1
ATOM 1647 C C . ASN A 1 210 ? 1.009 -14.685 6.700 1.00 98.38 210 ASN A C 1
ATOM 1649 O O . ASN A 1 210 ? 0.417 -15.347 5.846 1.00 98.38 210 ASN A O 1
ATOM 1653 N N . ARG A 1 211 ? 1.199 -15.146 7.937 1.00 94.69 211 ARG A N 1
ATOM 1654 C CA . ARG A 1 211 ? 0.709 -16.463 8.377 1.00 94.69 211 ARG A CA 1
ATOM 1655 C C . ARG A 1 211 ? -0.728 -16.391 8.888 1.00 94.69 211 ARG A C 1
ATOM 1657 O O . ARG A 1 211 ? -1.659 -16.679 8.149 1.00 94.69 211 ARG A O 1
ATOM 1664 N N . GLU A 1 212 ? -0.919 -15.955 10.127 1.00 92.06 212 GLU A N 1
ATOM 1665 C CA . GLU A 1 212 ? -2.248 -15.860 10.756 1.00 92.06 212 GLU A CA 1
ATOM 1666 C C . GLU A 1 212 ? -3.008 -14.594 10.334 1.00 92.06 212 GLU A C 1
ATOM 1668 O O . GLU A 1 212 ? -4.234 -14.585 10.201 1.00 92.06 212 GLU A O 1
ATOM 1673 N N . ARG A 1 213 ? -2.259 -13.518 10.080 1.00 95.31 213 ARG A N 1
ATOM 1674 C CA . ARG A 1 213 ? -2.746 -12.226 9.594 1.00 95.31 213 ARG A CA 1
ATOM 1675 C C . ARG A 1 213 ? -1.821 -11.709 8.503 1.00 95.31 213 ARG A C 1
ATOM 1677 O O . ARG A 1 213 ? -0.637 -12.031 8.504 1.00 95.31 213 ARG A O 1
ATOM 1684 N N . ALA A 1 214 ? -2.328 -10.852 7.624 1.00 97.69 214 ALA A N 1
ATOM 1685 C CA . ALA A 1 214 ? -1.465 -10.113 6.712 1.00 97.69 214 ALA A CA 1
ATOM 1686 C C . ALA A 1 214 ? -0.728 -9.003 7.481 1.00 97.69 214 ALA A C 1
ATOM 1688 O O . ALA A 1 214 ? -1.358 -8.136 8.089 1.00 97.69 214 ALA A O 1
ATOM 1689 N N . VAL A 1 215 ? 0.602 -9.066 7.484 1.00 98.44 215 VAL A N 1
ATOM 1690 C CA . VAL A 1 215 ? 1.500 -7.986 7.917 1.00 98.44 215 VAL A CA 1
ATOM 1691 C C . VAL A 1 215 ? 1.930 -7.175 6.702 1.00 98.44 215 VAL A C 1
ATOM 1693 O O . VAL A 1 215 ? 2.028 -5.963 6.784 1.00 98.44 215 VAL A O 1
ATOM 1696 N N . VAL A 1 216 ? 2.157 -7.832 5.570 1.00 98.69 216 VAL A N 1
ATOM 1697 C CA . VAL A 1 216 ? 2.658 -7.253 4.327 1.00 98.69 216 VAL A CA 1
ATOM 1698 C C . VAL A 1 216 ? 1.518 -7.188 3.317 1.00 98.69 216 VAL A C 1
ATOM 1700 O O . VAL A 1 216 ? 0.910 -8.210 3.000 1.00 98.69 216 VAL A O 1
ATOM 1703 N N . PHE A 1 217 ? 1.229 -5.996 2.805 1.00 98.75 217 PHE A N 1
ATOM 1704 C CA . PHE A 1 217 ? 0.269 -5.787 1.725 1.00 98.75 217 PHE A CA 1
ATOM 1705 C C . PHE A 1 217 ? 0.990 -5.273 0.487 1.00 98.75 217 PHE A C 1
ATOM 1707 O O . PHE A 1 217 ? 1.617 -4.216 0.542 1.00 98.75 217 PHE A O 1
ATOM 1714 N N . ASN A 1 218 ? 0.851 -5.990 -0.628 1.00 98.19 218 ASN A N 1
ATOM 1715 C CA . ASN A 1 218 ? 1.261 -5.494 -1.934 1.00 98.19 218 ASN A CA 1
ATOM 1716 C C . ASN A 1 218 ? 0.210 -4.542 -2.502 1.00 98.19 218 ASN A C 1
ATOM 1718 O O . ASN A 1 218 ? -0.988 -4.785 -2.342 1.00 98.19 218 ASN A O 1
ATOM 1722 N N . THR A 1 219 ? 0.637 -3.485 -3.189 1.00 98.31 219 THR A N 1
ATOM 1723 C CA . THR A 1 219 ? -0.282 -2.571 -3.874 1.00 98.31 219 THR A CA 1
ATOM 1724 C C . THR A 1 219 ? -0.435 -2.969 -5.340 1.00 98.31 219 THR A C 1
ATOM 1726 O O . THR A 1 219 ? 0.537 -3.012 -6.083 1.00 98.31 219 THR A O 1
ATOM 1729 N N . PHE A 1 220 ? -1.668 -3.201 -5.786 1.00 97.62 220 PHE A N 1
ATOM 1730 C CA . PHE A 1 220 ? -1.986 -3.512 -7.177 1.00 97.62 220 PHE A CA 1
ATOM 1731 C C . PHE A 1 220 ? -2.687 -2.320 -7.836 1.00 97.62 220 PHE A C 1
ATOM 1733 O O . PHE A 1 220 ? -3.729 -1.857 -7.366 1.00 97.62 220 PHE A O 1
ATOM 1740 N N . GLN A 1 221 ? -2.097 -1.815 -8.919 1.00 96.25 221 GLN A N 1
ATOM 1741 C CA . GLN A 1 221 ? -2.558 -0.643 -9.665 1.00 96.25 221 GLN A CA 1
ATOM 1742 C C . GLN A 1 221 ? -3.403 -1.070 -10.877 1.00 96.25 221 GLN A C 1
ATOM 1744 O O . GLN A 1 221 ? -2.872 -1.541 -11.883 1.00 96.25 221 GLN A O 1
ATOM 1749 N N . MET A 1 222 ? -4.720 -0.904 -10.788 1.00 96.50 222 MET A N 1
ATOM 1750 C CA . MET A 1 222 ? -5.703 -1.407 -11.760 1.00 96.50 222 MET A CA 1
ATOM 1751 C C . MET A 1 222 ? -5.857 -0.556 -13.025 1.00 96.50 222 MET A C 1
ATOM 1753 O O . MET A 1 222 ? -6.650 -0.887 -13.891 1.00 96.50 222 MET A O 1
ATOM 1757 N N . TYR A 1 223 ? -5.109 0.537 -13.150 1.00 94.06 223 TYR A N 1
ATOM 1758 C CA . TYR A 1 223 ? -4.943 1.248 -14.417 1.00 94.06 223 TYR A CA 1
ATOM 1759 C C . TYR A 1 223 ? -3.935 0.572 -15.361 1.00 94.06 223 TYR A C 1
ATOM 1761 O O . TYR A 1 223 ? -3.852 0.978 -16.515 1.00 94.06 223 TYR A O 1
ATOM 1769 N N . LEU A 1 224 ? -3.155 -0.417 -14.894 1.00 93.12 224 LEU A N 1
ATOM 1770 C CA . LEU A 1 224 ? -2.150 -1.110 -15.705 1.00 93.12 224 LEU A CA 1
ATOM 1771 C C . LEU A 1 224 ? -2.752 -2.318 -16.418 1.00 93.12 224 LEU A C 1
ATOM 1773 O O . LEU A 1 224 ? -3.427 -3.156 -15.811 1.00 93.12 224 LEU A O 1
ATOM 1777 N N . GLN A 1 225 ? -2.393 -2.469 -17.689 1.00 89.31 225 GLN A N 1
ATOM 1778 C CA . GLN A 1 225 ? -2.707 -3.667 -18.458 1.00 89.31 225 GLN A CA 1
ATOM 1779 C C . GLN A 1 225 ? -2.048 -4.900 -17.815 1.00 89.31 225 GLN A C 1
ATOM 1781 O O . GLN A 1 225 ? -0.899 -4.846 -17.379 1.00 89.31 225 GLN A O 1
ATOM 1786 N N . GLY A 1 226 ? -2.779 -6.016 -17.734 1.00 86.12 226 GLY A N 1
ATOM 1787 C CA . GLY A 1 226 ? -2.284 -7.285 -17.176 1.00 86.12 226 GLY A CA 1
ATOM 1788 C C . GLY A 1 226 ? -2.177 -7.347 -15.645 1.00 86.12 226 GLY A C 1
ATOM 1789 O O . GLY A 1 226 ? -1.863 -8.399 -15.097 1.00 86.12 226 GLY A O 1
ATOM 1790 N N . ASN A 1 227 ? -2.462 -6.265 -14.908 1.00 90.81 227 ASN A N 1
ATOM 1791 C CA . ASN A 1 227 ? -2.302 -6.292 -13.446 1.00 90.81 227 ASN A CA 1
ATOM 1792 C C . ASN A 1 227 ? -3.393 -7.090 -12.712 1.00 90.81 227 ASN A C 1
ATOM 1794 O O . ASN A 1 227 ? -3.203 -7.484 -11.563 1.00 90.81 227 ASN A O 1
ATOM 1798 N N . LEU A 1 228 ? -4.522 -7.352 -13.379 1.00 92.31 228 LEU A N 1
ATOM 1799 C CA . LEU A 1 228 ? -5.525 -8.295 -12.883 1.00 92.31 228 LEU A CA 1
ATOM 1800 C C . LEU A 1 228 ? -4.990 -9.735 -12.948 1.00 92.31 228 LEU A C 1
ATOM 1802 O O . LEU A 1 228 ? -5.058 -10.439 -11.947 1.00 92.31 228 LEU A O 1
ATOM 1806 N N . ASP A 1 229 ? -4.364 -10.123 -14.060 1.00 89.88 229 ASP A N 1
ATOM 1807 C CA . ASP A 1 229 ? -3.724 -11.438 -14.211 1.00 89.88 229 ASP A CA 1
ATOM 1808 C C . ASP A 1 229 ? -2.593 -11.621 -13.185 1.00 89.88 229 ASP A C 1
ATOM 1810 O O . ASP A 1 229 ? -2.471 -12.667 -12.546 1.00 89.88 229 ASP A O 1
ATOM 1814 N N . ASN A 1 230 ? -1.795 -10.571 -12.949 1.00 89.44 230 ASN A N 1
ATOM 1815 C CA . ASN A 1 230 ? -0.776 -10.585 -11.897 1.00 89.44 230 ASN A CA 1
ATOM 1816 C C . ASN A 1 230 ? -1.391 -10.783 -10.505 1.00 89.44 230 ASN A C 1
ATOM 1818 O O . ASN A 1 230 ? -0.861 -11.559 -9.713 1.00 89.44 230 ASN A O 1
ATOM 1822 N N . LEU A 1 231 ? -2.513 -10.125 -10.200 1.00 95.06 231 LEU A N 1
ATOM 1823 C CA . LEU A 1 231 ? -3.226 -10.328 -8.938 1.00 95.06 231 LEU A CA 1
ATOM 1824 C C . LEU A 1 231 ? -3.731 -11.772 -8.790 1.00 95.06 231 LEU A C 1
ATOM 1826 O O . LEU A 1 231 ? -3.596 -12.358 -7.715 1.00 95.06 231 LEU A O 1
ATOM 1830 N N . GLU A 1 232 ? -4.291 -12.353 -9.852 1.00 94.56 232 GLU A N 1
ATOM 1831 C CA . GLU A 1 232 ? -4.735 -13.752 -9.871 1.00 94.56 232 GLU A CA 1
ATOM 1832 C C . GLU A 1 232 ? -3.572 -14.721 -9.631 1.00 94.56 232 GLU A C 1
ATOM 1834 O O . GLU A 1 232 ? -3.687 -15.638 -8.811 1.00 94.56 232 GLU A O 1
ATOM 1839 N N . SER A 1 233 ? -2.433 -14.470 -10.278 1.00 90.81 233 SER A N 1
ATOM 1840 C CA . SER A 1 233 ? -1.199 -15.239 -10.112 1.00 90.81 233 SER A CA 1
ATOM 1841 C C . SER A 1 233 ? -0.645 -15.152 -8.685 1.00 90.81 233 SER A C 1
ATOM 1843 O O . SER A 1 233 ? -0.344 -16.178 -8.073 1.00 90.81 233 SER A O 1
ATOM 1845 N N . GLU A 1 234 ? -0.580 -13.952 -8.095 1.00 92.81 234 GLU A N 1
ATOM 1846 C CA . GLU A 1 234 ? -0.154 -13.769 -6.698 1.00 92.81 234 GLU A CA 1
ATOM 1847 C C . GLU A 1 234 ? -1.096 -14.469 -5.712 1.00 92.81 234 GLU A C 1
ATOM 1849 O O . GLU A 1 234 ? -0.647 -15.042 -4.718 1.00 92.81 234 GLU A O 1
ATOM 1854 N N . LEU A 1 235 ? -2.404 -14.455 -5.982 1.00 96.06 235 LEU A N 1
ATOM 1855 C CA . LEU A 1 235 ? -3.393 -15.128 -5.146 1.00 96.06 235 LEU A CA 1
ATOM 1856 C C . LEU A 1 235 ? -3.256 -16.652 -5.224 1.00 96.06 235 LEU A C 1
ATOM 1858 O O . LEU A 1 235 ? -3.330 -17.318 -4.190 1.00 96.06 235 LEU A O 1
ATOM 1862 N N . ALA A 1 236 ? -3.037 -17.207 -6.418 1.00 93.75 236 ALA A N 1
ATOM 1863 C CA . ALA A 1 236 ? -2.756 -18.630 -6.594 1.00 93.75 236 ALA A CA 1
ATOM 1864 C C . ALA A 1 236 ? -1.465 -19.029 -5.865 1.00 93.75 236 ALA A C 1
ATOM 1866 O O . ALA A 1 236 ? -1.476 -19.937 -5.038 1.00 93.75 236 ALA A O 1
ATOM 1867 N N . HIS A 1 237 ? -0.392 -18.264 -6.064 1.00 90.94 237 HIS A N 1
ATOM 1868 C CA . HIS A 1 237 ? 0.881 -18.495 -5.392 1.00 90.94 237 HIS A CA 1
ATOM 1869 C C . HIS A 1 237 ? 0.762 -18.419 -3.858 1.00 90.94 237 HIS A C 1
ATOM 1871 O O . HIS A 1 237 ? 1.386 -19.204 -3.143 1.00 90.94 237 HIS A O 1
ATOM 1877 N N . ALA A 1 238 ? -0.048 -17.497 -3.328 1.00 95.00 238 ALA A N 1
ATOM 1878 C CA . ALA A 1 238 ? -0.303 -17.401 -1.892 1.00 95.00 238 ALA A CA 1
ATOM 1879 C C . ALA A 1 238 ? -1.012 -18.634 -1.324 1.00 95.00 238 ALA A C 1
ATOM 1881 O O . ALA A 1 238 ? -0.626 -19.131 -0.263 1.00 95.00 238 ALA A O 1
ATOM 1882 N N . ARG A 1 239 ? -1.996 -19.170 -2.056 1.00 95.25 239 ARG A N 1
ATOM 1883 C CA . ARG A 1 239 ? -2.668 -20.423 -1.687 1.00 95.25 239 ARG A CA 1
ATOM 1884 C C . ARG A 1 239 ? -1.698 -21.595 -1.680 1.00 95.25 239 ARG A C 1
ATOM 1886 O O . ARG A 1 239 ? -1.624 -22.291 -0.671 1.00 95.25 239 ARG A O 1
ATOM 1893 N N . ASP A 1 240 ? -0.932 -21.764 -2.754 1.00 93.25 240 ASP A N 1
ATOM 1894 C CA . ASP A 1 240 ? 0.022 -22.870 -2.894 1.00 93.25 240 ASP A CA 1
ATOM 1895 C C . ASP A 1 240 ? 1.124 -22.798 -1.829 1.00 93.25 240 ASP A C 1
ATOM 1897 O O . ASP A 1 240 ? 1.551 -23.812 -1.279 1.00 93.25 240 ASP A O 1
ATOM 1901 N N . GLY A 1 241 ? 1.556 -21.582 -1.482 1.00 92.56 241 GLY A N 1
ATOM 1902 C CA . GLY A 1 241 ? 2.542 -21.331 -0.435 1.00 92.56 241 GLY A CA 1
ATOM 1903 C C . GLY A 1 241 ? 1.994 -21.344 0.998 1.00 92.56 241 GLY A C 1
ATOM 1904 O O . GLY A 1 241 ? 2.779 -21.160 1.934 1.00 92.56 241 GLY A O 1
ATOM 1905 N N . GLY A 1 242 ? 0.680 -21.509 1.191 1.00 96.06 242 GLY A N 1
ATOM 1906 C CA . GLY A 1 242 ? 0.042 -21.535 2.509 1.00 96.06 242 GLY A CA 1
ATOM 1907 C C . GLY A 1 242 ? 0.215 -20.240 3.313 1.00 96.06 242 GLY A C 1
ATOM 1908 O O . GLY A 1 242 ? 0.505 -20.287 4.512 1.00 96.06 242 GLY A O 1
ATOM 1909 N N . TYR A 1 243 ? 0.101 -19.079 2.665 1.00 97.44 243 TYR A N 1
ATOM 1910 C CA . TYR A 1 243 ? 0.150 -17.768 3.321 1.00 97.44 243 TYR A CA 1
ATOM 1911 C C . TYR A 1 243 ? -0.974 -16.851 2.821 1.00 97.44 243 TYR A C 1
ATOM 1913 O O . TYR A 1 243 ? -1.603 -17.102 1.796 1.00 97.44 243 TYR A O 1
ATOM 1921 N N . ILE A 1 244 ? -1.263 -15.785 3.566 1.00 98.50 244 ILE A N 1
ATOM 1922 C CA . ILE A 1 244 ? -2.319 -14.830 3.216 1.00 98.50 244 ILE A CA 1
ATOM 1923 C C . ILE A 1 244 ? -1.761 -13.797 2.233 1.00 98.50 244 ILE A C 1
ATOM 1925 O O . ILE A 1 244 ? -0.795 -13.092 2.542 1.00 98.50 244 ILE A O 1
ATOM 1929 N N . LEU A 1 245 ? -2.400 -13.633 1.075 1.00 98.56 245 LEU A N 1
ATOM 1930 C CA . LEU A 1 245 ? -2.103 -12.505 0.194 1.00 98.56 245 LEU A CA 1
ATOM 1931 C C . LEU A 1 245 ? -2.655 -11.214 0.810 1.00 98.56 245 LEU A C 1
ATOM 1933 O O . LEU A 1 245 ? -3.867 -11.020 0.844 1.00 98.56 245 LEU A O 1
ATOM 1937 N N . GLY A 1 246 ? -1.788 -10.312 1.265 1.00 98.69 246 GLY A N 1
ATOM 1938 C CA . GLY A 1 246 ? -2.187 -8.937 1.554 1.00 98.69 246 GLY A CA 1
ATOM 1939 C C . GLY A 1 246 ? -2.221 -8.130 0.258 1.00 98.69 246 GLY A C 1
ATOM 1940 O O . GLY A 1 246 ? -1.187 -7.962 -0.383 1.00 98.69 246 GLY A O 1
ATOM 1941 N N . ALA A 1 247 ? -3.387 -7.622 -0.127 1.00 98.75 247 ALA A N 1
ATOM 1942 C CA . ALA A 1 247 ? -3.592 -6.864 -1.355 1.00 98.75 247 ALA A CA 1
ATOM 1943 C C . ALA A 1 247 ? -4.258 -5.514 -1.064 1.00 98.75 247 ALA A C 1
ATOM 1945 O O . ALA A 1 247 ? -5.389 -5.445 -0.585 1.00 98.75 247 ALA A O 1
ATOM 1946 N N . LYS A 1 248 ? -3.568 -4.422 -1.386 1.00 98.75 248 LYS A N 1
ATOM 1947 C CA . LYS A 1 248 ? -4.125 -3.071 -1.474 1.00 98.75 248 LYS A CA 1
ATOM 1948 C C . LYS A 1 248 ? -4.441 -2.784 -2.932 1.00 98.75 248 LYS A C 1
ATOM 1950 O O . LYS A 1 248 ? -3.538 -2.684 -3.752 1.00 98.75 248 LYS A O 1
ATOM 1955 N N . VAL A 1 249 ? -5.716 -2.645 -3.264 1.00 98.75 249 VAL A N 1
ATOM 1956 C CA . VAL A 1 249 ? -6.138 -2.396 -4.646 1.00 98.75 249 VAL A CA 1
ATOM 1957 C C . VAL A 1 249 ? -6.393 -0.905 -4.822 1.00 98.75 249 VAL A C 1
ATOM 1959 O O . VAL A 1 249 ? -7.211 -0.319 -4.108 1.00 98.75 249 VAL A O 1
ATOM 1962 N N . VAL A 1 250 ? -5.688 -0.295 -5.774 1.00 97.69 250 VAL A N 1
ATOM 1963 C CA . VAL A 1 250 ? -5.808 1.118 -6.167 1.00 97.69 250 VAL A CA 1
ATOM 1964 C C . VAL A 1 250 ? -6.074 1.213 -7.669 1.00 97.69 250 VAL A C 1
ATOM 1966 O O . VAL A 1 250 ? -5.814 0.270 -8.411 1.00 97.69 250 VAL A O 1
ATOM 1969 N N . ARG A 1 251 ? -6.542 2.369 -8.150 1.00 95.88 251 ARG A N 1
ATOM 1970 C CA . ARG A 1 251 ? -6.515 2.657 -9.595 1.00 95.88 251 ARG A CA 1
ATOM 1971 C C . ARG A 1 251 ? -5.070 2.839 -10.066 1.00 95.88 251 ARG A C 1
ATOM 1973 O O . ARG A 1 251 ? -4.565 2.039 -10.836 1.00 95.88 251 ARG A O 1
ATOM 1980 N N . GLY A 1 252 ? -4.380 3.840 -9.535 1.00 91.62 252 GLY A N 1
ATOM 1981 C CA . GLY A 1 252 ? -3.002 4.165 -9.894 1.00 91.62 252 GLY A CA 1
ATOM 1982 C C . GLY A 1 252 ? -2.723 5.645 -9.654 1.00 91.62 252 GLY A C 1
ATOM 1983 O O . GLY A 1 252 ? -3.657 6.439 -9.562 1.00 91.62 252 GLY A O 1
ATOM 1984 N N . ALA A 1 253 ? -1.445 5.992 -9.523 1.00 86.94 253 ALA A N 1
ATOM 1985 C CA . ALA A 1 253 ? -0.978 7.341 -9.182 1.00 86.94 253 ALA A CA 1
ATOM 1986 C C . ALA A 1 253 ? -0.066 7.959 -10.262 1.00 86.94 253 ALA A C 1
ATOM 1988 O O . ALA A 1 253 ? 0.150 9.165 -10.294 1.00 86.94 253 ALA A O 1
ATOM 1989 N N . TYR A 1 254 ? 0.453 7.143 -11.185 1.00 87.50 254 TYR A N 1
ATOM 1990 C CA . TYR A 1 254 ? 1.573 7.523 -12.052 1.00 87.50 254 TYR A CA 1
ATOM 1991 C C . TYR A 1 254 ? 1.187 7.670 -13.531 1.00 87.50 254 TYR A C 1
ATOM 1993 O O . TYR A 1 254 ? 2.056 7.726 -14.392 1.00 87.50 254 TYR A O 1
ATOM 2001 N N . ILE A 1 255 ? -0.106 7.789 -13.863 1.00 87.56 255 ILE A N 1
ATOM 2002 C CA . ILE A 1 255 ? -0.606 7.746 -15.258 1.00 87.56 255 ILE A CA 1
ATOM 2003 C C . ILE A 1 255 ? 0.078 8.750 -16.188 1.00 87.56 255 ILE A C 1
ATOM 2005 O O . ILE A 1 255 ? 0.403 8.418 -17.329 1.00 87.56 255 ILE A O 1
ATOM 2009 N N . HIS A 1 256 ? 0.367 9.952 -15.690 1.00 85.00 256 HIS A N 1
ATOM 2010 C CA . HIS A 1 256 ? 1.065 10.982 -16.452 1.00 85.00 256 HIS A CA 1
ATOM 2011 C C . HIS A 1 256 ? 2.530 10.618 -16.707 1.00 85.00 256 HIS A C 1
ATOM 2013 O O . HIS A 1 256 ? 2.985 10.714 -17.846 1.00 85.00 256 HIS A O 1
ATOM 2019 N N . THR A 1 257 ? 3.251 10.166 -15.677 1.00 85.06 257 THR A N 1
ATOM 2020 C CA . THR A 1 257 ? 4.664 9.784 -15.798 1.00 85.06 257 THR A CA 1
ATOM 2021 C C . THR A 1 257 ? 4.839 8.515 -16.627 1.00 85.06 257 THR A C 1
ATOM 2023 O O . THR A 1 257 ? 5.743 8.471 -17.453 1.00 85.06 257 THR A O 1
ATOM 2026 N N . GLU A 1 258 ? 3.940 7.533 -16.501 1.00 88.00 258 GLU A N 1
ATOM 2027 C CA . GLU A 1 258 ? 3.916 6.334 -17.354 1.00 88.00 258 GLU A CA 1
ATOM 2028 C C . GLU A 1 258 ? 3.707 6.711 -18.828 1.00 88.00 258 GLU A C 1
ATOM 2030 O O . GLU A 1 258 ? 4.455 6.287 -19.708 1.00 88.00 258 GLU A O 1
ATOM 2035 N N . THR A 1 259 ? 2.724 7.577 -19.103 1.00 87.31 259 THR A N 1
ATOM 2036 C CA . THR A 1 259 ? 2.427 8.047 -20.466 1.00 87.31 259 THR A CA 1
ATOM 2037 C C . THR A 1 259 ? 3.608 8.807 -21.066 1.00 87.31 259 THR A C 1
ATOM 2039 O O . THR A 1 259 ? 3.949 8.618 -22.235 1.00 87.31 259 THR A O 1
ATOM 2042 N N . GLN A 1 260 ? 4.234 9.685 -20.279 1.00 86.94 260 GLN A N 1
ATOM 2043 C CA . GLN A 1 260 ? 5.405 10.439 -20.709 1.00 86.94 260 GLN A CA 1
ATOM 2044 C C . GLN A 1 260 ? 6.586 9.508 -20.998 1.00 86.94 260 GLN A C 1
ATOM 2046 O O . GLN A 1 260 ? 7.198 9.630 -22.059 1.00 86.94 260 GLN A O 1
ATOM 2051 N N . HIS A 1 261 ? 6.865 8.564 -20.098 1.00 84.69 261 HIS A N 1
ATOM 2052 C CA . HIS A 1 261 ? 7.952 7.603 -20.241 1.00 84.69 261 HIS A CA 1
ATOM 2053 C C . HIS A 1 261 ? 7.789 6.749 -21.503 1.00 84.69 261 HIS A C 1
ATOM 2055 O O . HIS A 1 261 ? 8.719 6.671 -22.309 1.00 84.69 261 HIS A O 1
ATOM 2061 N N . ALA A 1 262 ? 6.594 6.192 -21.726 1.00 85.62 262 ALA A N 1
ATOM 2062 C CA . ALA A 1 262 ? 6.292 5.389 -22.907 1.00 85.62 262 ALA A CA 1
ATOM 2063 C C . ALA A 1 262 ? 6.488 6.184 -24.209 1.00 85.62 262 ALA A C 1
ATOM 2065 O O . ALA A 1 262 ? 7.147 5.712 -25.133 1.00 85.62 262 ALA A O 1
ATOM 2066 N N . ARG A 1 263 ? 6.004 7.434 -24.266 1.00 87.75 263 ARG A N 1
ATOM 2067 C CA . ARG A 1 263 ? 6.179 8.313 -25.438 1.00 87.75 263 ARG A CA 1
ATOM 2068 C C . ARG A 1 263 ? 7.640 8.661 -25.704 1.00 87.75 263 ARG A C 1
ATOM 2070 O O . ARG A 1 263 ? 8.064 8.623 -26.853 1.00 87.75 263 ARG A O 1
ATOM 2077 N N . GLN A 1 264 ? 8.400 8.996 -24.662 1.00 86.06 264 GLN A N 1
ATOM 2078 C CA . GLN A 1 264 ? 9.819 9.350 -24.782 1.00 86.06 264 GLN A CA 1
ATOM 2079 C C . GLN A 1 264 ? 10.670 8.194 -25.318 1.00 86.06 264 GLN A C 1
ATOM 2081 O O . GLN A 1 264 ? 11.644 8.437 -26.023 1.00 86.06 264 GLN A O 1
ATOM 2086 N N . HIS A 1 265 ? 10.287 6.953 -25.015 1.00 81.12 265 HIS A N 1
ATOM 2087 C CA . HIS A 1 265 ? 11.034 5.754 -25.396 1.00 81.12 265 HIS A CA 1
ATOM 2088 C C . HIS A 1 265 ? 10.408 4.984 -26.571 1.00 81.12 265 HIS A C 1
ATOM 2090 O O . HIS A 1 265 ? 10.913 3.924 -26.935 1.00 81.12 265 HIS A O 1
ATOM 2096 N N . GLY A 1 266 ? 9.323 5.492 -27.169 1.00 83.88 266 GLY A N 1
ATOM 2097 C CA . GLY A 1 266 ? 8.619 4.821 -28.269 1.00 83.88 266 GLY A CA 1
ATOM 2098 C C . GLY A 1 266 ? 8.022 3.464 -27.881 1.00 83.88 266 GLY A C 1
ATOM 2099 O O . GLY A 1 266 ? 7.940 2.567 -28.718 1.00 83.88 266 GLY A O 1
ATOM 2100 N N . LEU A 1 267 ? 7.645 3.294 -26.613 1.00 82.06 267 LEU A N 1
ATOM 2101 C CA . LEU A 1 267 ? 7.091 2.055 -26.074 1.00 82.06 267 LEU A CA 1
ATOM 2102 C C . LEU A 1 267 ? 5.555 2.063 -26.120 1.00 82.06 267 LEU A C 1
ATOM 2104 O O . LEU A 1 267 ? 4.942 3.136 -26.064 1.00 82.06 267 LEU A O 1
ATOM 2108 N N . PRO A 1 268 ? 4.907 0.884 -26.183 1.00 83.94 268 PRO A N 1
ATOM 2109 C CA . PRO A 1 268 ? 3.470 0.784 -25.955 1.00 83.94 268 PRO A CA 1
ATOM 2110 C C . PRO A 1 268 ? 3.080 1.358 -24.586 1.00 83.94 268 PRO A C 1
ATOM 2112 O O . PRO A 1 268 ? 3.854 1.306 -23.632 1.00 83.94 268 PRO A O 1
ATOM 2115 N N . LEU A 1 269 ? 1.867 1.899 -24.480 1.00 87.38 269 LEU A N 1
ATOM 2116 C CA . LEU A 1 269 ? 1.359 2.405 -23.207 1.00 87.38 269 LEU A CA 1
ATOM 2117 C C . LEU A 1 269 ? 1.041 1.237 -22.259 1.00 87.38 269 LEU A C 1
ATOM 2119 O O . LEU A 1 269 ? 0.275 0.358 -22.654 1.00 87.38 269 LEU A O 1
ATOM 2123 N N . PRO A 1 270 ? 1.539 1.254 -21.008 1.00 86.94 270 PRO A N 1
ATOM 2124 C CA . PRO A 1 270 ? 1.269 0.191 -20.041 1.00 86.94 270 PRO A CA 1
ATOM 2125 C C . PRO A 1 270 ? -0.080 0.311 -19.338 1.00 86.94 270 PRO A C 1
ATOM 2127 O O . PRO A 1 270 ? -0.431 -0.527 -18.508 1.00 86.94 270 PRO A O 1
ATOM 2130 N N . ILE A 1 271 ? -0.844 1.348 -19.666 1.00 90.12 271 ILE A N 1
ATOM 2131 C CA . ILE A 1 271 ? -2.128 1.672 -19.053 1.00 90.12 271 ILE A CA 1
ATOM 2132 C C . ILE A 1 271 ? -3.290 1.191 -19.919 1.00 90.12 271 ILE A C 1
ATOM 2134 O O . ILE A 1 271 ? -3.177 1.141 -21.145 1.00 90.12 271 ILE A O 1
ATOM 2138 N N . VAL A 1 272 ? -4.410 0.832 -19.297 1.00 90.31 272 VAL A N 1
ATOM 2139 C CA . VAL A 1 272 ? -5.646 0.498 -20.018 1.00 90.31 272 VAL A CA 1
ATOM 2140 C C . VAL A 1 272 ? -6.161 1.697 -20.823 1.00 90.31 272 VAL A C 1
ATOM 2142 O O . VAL A 1 272 ? -5.796 2.848 -20.581 1.00 90.31 272 VAL A O 1
ATOM 2145 N N . ASP A 1 273 ? -7.002 1.412 -21.808 1.00 89.56 273 ASP A N 1
ATOM 2146 C CA . ASP A 1 273 ? -7.467 2.356 -22.830 1.00 89.56 273 ASP A CA 1
ATOM 2147 C C . ASP A 1 273 ? -8.334 3.508 -22.297 1.00 89.56 273 ASP A C 1
ATOM 2149 O O . ASP A 1 273 ? -8.379 4.579 -22.905 1.00 89.56 273 ASP A O 1
ATOM 2153 N N . SER A 1 274 ? -9.015 3.311 -21.168 1.00 91.00 274 SER A N 1
ATOM 2154 C CA . SER A 1 274 ? -9.920 4.302 -20.595 1.00 91.00 274 SER A CA 1
ATOM 2155 C C . SER A 1 274 ? -10.005 4.231 -19.071 1.00 91.00 274 SER A C 1
ATOM 2157 O O . SER A 1 274 ? -9.656 3.237 -18.420 1.00 91.00 274 SER A O 1
ATOM 2159 N N . LYS A 1 275 ? -10.526 5.306 -18.475 1.00 90.06 275 LYS A N 1
ATOM 2160 C CA . LYS A 1 275 ? -10.838 5.333 -17.045 1.00 90.06 275 LYS A CA 1
ATOM 2161 C C . LYS A 1 275 ? -11.937 4.324 -16.717 1.00 90.06 275 LYS A C 1
ATOM 2163 O O . LYS A 1 275 ? -11.892 3.699 -15.663 1.00 90.06 275 LYS A O 1
ATOM 2168 N N . GLU A 1 276 ? -12.912 4.152 -17.599 1.00 94.31 276 GLU A N 1
ATOM 2169 C CA . GLU A 1 276 ? -13.997 3.184 -17.457 1.00 94.31 276 GLU A CA 1
ATOM 2170 C C . GLU A 1 276 ? -13.438 1.759 -17.392 1.00 94.31 276 GLU A C 1
ATOM 2172 O O . GLU A 1 276 ? -13.808 0.997 -16.501 1.00 94.31 276 GLU A O 1
ATOM 2177 N N . SER A 1 277 ? -12.469 1.429 -18.249 1.00 94.88 277 SER A N 1
ATOM 2178 C CA . SER A 1 277 ? -11.752 0.151 -18.195 1.00 94.88 277 SER A CA 1
ATOM 2179 C C . SER A 1 277 ? -10.974 -0.019 -16.890 1.00 94.88 277 SER A C 1
ATOM 2181 O O . SER A 1 277 ? -11.001 -1.097 -16.300 1.00 94.88 277 SER A O 1
ATOM 2183 N N . THR A 1 278 ? -10.351 1.053 -16.381 1.00 95.75 278 THR A N 1
ATOM 2184 C CA . THR A 1 278 ? -9.699 1.042 -15.056 1.00 95.75 278 THR A CA 1
ATOM 2185 C C . THR A 1 278 ? -10.709 0.750 -13.943 1.00 95.75 278 THR A C 1
ATOM 2187 O O . THR A 1 278 ? -10.422 -0.027 -13.035 1.00 95.75 278 THR A O 1
ATOM 2190 N N . ASP A 1 279 ? -11.896 1.364 -13.991 1.00 95.88 279 ASP A N 1
ATOM 2191 C CA . ASP A 1 279 ? -12.965 1.139 -13.012 1.00 95.88 279 ASP A CA 1
ATOM 2192 C C . ASP A 1 279 ? -13.472 -0.306 -13.049 1.00 95.88 279 ASP A C 1
ATOM 2194 O O . ASP A 1 279 ? -13.640 -0.923 -11.997 1.00 95.88 279 ASP A O 1
ATOM 2198 N N . VAL A 1 280 ? -13.679 -0.861 -14.247 1.00 97.31 280 VAL A N 1
ATOM 2199 C CA . VAL A 1 280 ? -14.085 -2.261 -14.426 1.00 97.31 280 VAL A CA 1
ATOM 2200 C C . VAL A 1 280 ? -13.024 -3.198 -13.859 1.00 97.31 280 VAL A C 1
ATOM 2202 O O . VAL A 1 280 ? -13.350 -4.055 -13.039 1.00 97.31 280 VAL A O 1
ATOM 2205 N N . GLN A 1 281 ? -11.756 -3.015 -14.236 1.00 97.12 281 GLN A N 1
ATOM 2206 C CA . GLN A 1 281 ? -10.659 -3.849 -13.748 1.00 97.12 281 GLN A CA 1
ATOM 2207 C C . GLN A 1 281 ? -10.512 -3.755 -12.221 1.00 97.12 281 GLN A C 1
ATOM 2209 O O . GLN A 1 281 ? -10.327 -4.774 -11.554 1.00 97.12 281 GLN A O 1
ATOM 2214 N N . TYR A 1 282 ? -10.676 -2.554 -11.657 1.00 98.56 282 TYR A N 1
ATOM 2215 C CA . TYR A 1 282 ? -10.685 -2.327 -10.214 1.00 98.56 282 TYR A CA 1
ATOM 2216 C C . TYR A 1 282 ? -11.791 -3.111 -9.510 1.00 98.56 282 TYR A C 1
ATOM 2218 O O . TYR A 1 282 ? -11.515 -3.867 -8.579 1.00 98.56 282 TYR A O 1
ATOM 2226 N N . ASP A 1 283 ? -13.038 -2.965 -9.956 1.00 98.56 283 ASP A N 1
ATOM 2227 C CA . ASP A 1 283 ? -14.176 -3.624 -9.316 1.00 98.56 283 ASP A CA 1
ATOM 2228 C C . ASP A 1 283 ? -14.085 -5.161 -9.445 1.00 98.56 283 ASP A C 1
ATOM 2230 O O . ASP A 1 283 ? -14.431 -5.882 -8.504 1.00 98.56 283 ASP A O 1
ATOM 2234 N N . VAL A 1 284 ? -13.555 -5.673 -10.566 1.00 98.62 284 VAL A N 1
ATOM 2235 C CA . VAL A 1 284 ? -13.282 -7.110 -10.762 1.00 98.62 284 VAL A CA 1
ATOM 2236 C C . VAL A 1 284 ? -12.224 -7.615 -9.778 1.00 98.62 284 VAL A C 1
ATOM 2238 O O . VAL A 1 284 ? -12.446 -8.639 -9.130 1.00 98.62 284 VAL A O 1
ATOM 2241 N N . ALA A 1 285 ? -11.117 -6.888 -9.598 1.00 98.69 285 ALA A N 1
ATOM 2242 C CA . ALA A 1 285 ? -10.069 -7.243 -8.639 1.00 98.69 285 ALA A CA 1
ATOM 2243 C C . ALA A 1 285 ? -10.589 -7.294 -7.191 1.00 98.69 285 ALA A C 1
ATOM 2245 O O . ALA A 1 285 ? -10.272 -8.222 -6.441 1.00 98.69 285 ALA A O 1
ATOM 2246 N N . ILE A 1 286 ? -11.432 -6.331 -6.800 1.00 98.81 286 ILE A N 1
ATOM 2247 C CA . ILE A 1 286 ? -12.085 -6.325 -5.485 1.00 98.81 286 ILE A CA 1
ATOM 2248 C C . ILE A 1 286 ? -12.971 -7.563 -5.310 1.00 98.81 286 ILE A C 1
ATOM 2250 O O . ILE A 1 286 ? -12.841 -8.275 -4.312 1.00 98.81 286 ILE A O 1
ATOM 2254 N N . ALA A 1 287 ? -13.845 -7.853 -6.278 1.00 98.75 287 ALA A N 1
ATOM 2255 C CA . ALA A 1 287 ? -14.742 -9.004 -6.205 1.00 98.75 287 ALA A CA 1
ATOM 2256 C C . ALA A 1 287 ? -13.974 -10.336 -6.158 1.00 98.75 287 ALA A C 1
ATOM 2258 O O . ALA A 1 287 ? -14.320 -11.223 -5.373 1.00 98.75 287 ALA A O 1
ATOM 2259 N N . LEU A 1 288 ? -12.903 -10.466 -6.948 1.00 98.75 288 LEU A N 1
ATOM 2260 C CA . LEU A 1 288 ? -12.003 -11.618 -6.932 1.00 98.75 288 LEU A CA 1
ATO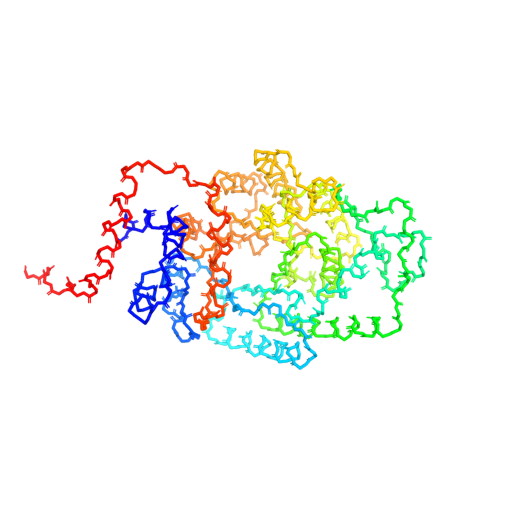M 2261 C C . LEU A 1 288 ? -11.421 -11.854 -5.531 1.00 98.75 288 LEU A C 1
ATOM 2263 O O . LEU A 1 288 ? -11.486 -12.975 -5.025 1.00 98.75 288 LEU A O 1
ATOM 2267 N N . LEU A 1 289 ? -10.876 -10.818 -4.890 1.00 98.81 289 LEU A N 1
ATOM 2268 C CA . LEU A 1 289 ? -10.267 -10.938 -3.563 1.00 98.81 289 LEU A CA 1
ATOM 2269 C C . LEU A 1 289 ? -11.301 -11.234 -2.472 1.00 98.81 289 LEU A C 1
ATOM 2271 O O . LEU A 1 289 ? -11.041 -12.071 -1.610 1.00 98.81 289 LEU A O 1
ATOM 2275 N N . LEU A 1 290 ? -12.488 -10.621 -2.530 1.00 98.81 290 LEU A N 1
ATOM 2276 C CA . LEU A 1 290 ? -13.573 -10.890 -1.578 1.00 98.81 290 LEU A CA 1
ATOM 2277 C C . LEU A 1 290 ? -14.055 -12.344 -1.649 1.00 98.81 290 LEU A C 1
ATOM 2279 O O . LEU A 1 290 ? -14.194 -12.995 -0.616 1.00 98.81 290 LEU A O 1
ATOM 2283 N N . ARG A 1 291 ? -14.218 -12.904 -2.855 1.00 98.56 2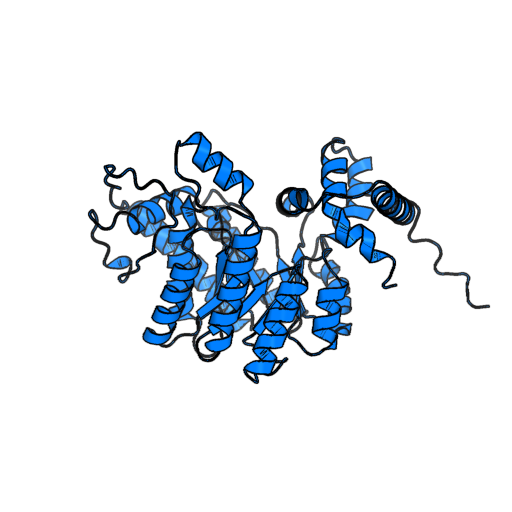91 ARG A N 1
ATOM 2284 C CA . ARG A 1 291 ? -14.562 -14.331 -3.047 1.00 98.56 291 ARG A CA 1
ATOM 2285 C C . ARG A 1 291 ? -13.512 -15.279 -2.475 1.00 98.56 291 ARG A C 1
ATOM 2287 O O . ARG A 1 291 ? -13.801 -16.444 -2.235 1.00 98.56 291 ARG A O 1
ATOM 2294 N N . ASN A 1 292 ? -12.302 -14.775 -2.257 1.00 98.25 292 ASN A N 1
ATOM 2295 C CA . ASN A 1 292 ? -11.141 -15.536 -1.831 1.00 98.25 292 ASN A CA 1
ATOM 2296 C C . ASN A 1 292 ? -10.562 -15.039 -0.505 1.00 98.25 292 ASN A C 1
ATOM 2298 O O . ASN A 1 292 ? -9.395 -15.284 -0.201 1.00 98.25 292 ASN A O 1
ATOM 2302 N N . ILE A 1 293 ? -11.392 -14.389 0.318 1.00 97.44 293 ILE A N 1
ATOM 2303 C CA . ILE A 1 293 ? -10.973 -13.769 1.579 1.00 97.44 293 ILE A CA 1
ATOM 2304 C C . ILE A 1 293 ? -10.407 -14.779 2.595 1.00 97.44 293 ILE A C 1
ATOM 2306 O O . ILE A 1 293 ? -9.663 -14.405 3.498 1.00 97.44 293 ILE A O 1
ATOM 2310 N N . GLY A 1 294 ? -10.680 -16.079 2.430 1.00 94.81 294 GLY A N 1
ATOM 2311 C CA . GLY A 1 294 ? -10.043 -17.152 3.206 1.00 94.81 294 GLY A CA 1
ATOM 2312 C C . GLY A 1 294 ? -8.521 -17.240 3.010 1.00 94.81 294 GLY A C 1
ATOM 2313 O O . GLY A 1 294 ? -7.802 -17.595 3.943 1.00 94.81 294 GLY A O 1
ATOM 2314 N N . SER A 1 295 ? -8.010 -16.807 1.855 1.00 96.06 295 SER A N 1
ATOM 2315 C CA . SER A 1 295 ? -6.574 -16.783 1.520 1.00 96.06 295 SER A CA 1
ATOM 2316 C C . SER A 1 295 ? -6.047 -15.374 1.227 1.00 96.06 295 SER A C 1
ATOM 2318 O O . SER A 1 295 ? -4.883 -15.215 0.867 1.00 96.06 295 SER A O 1
ATOM 2320 N N . ALA A 1 296 ? -6.880 -14.345 1.390 1.00 98.31 296 ALA A N 1
ATOM 2321 C CA . ALA A 1 296 ? -6.531 -12.960 1.105 1.00 98.31 296 ALA A CA 1
ATOM 2322 C C . ALA A 1 296 ? -6.898 -12.023 2.262 1.00 98.31 296 ALA A C 1
ATOM 2324 O O . ALA A 1 296 ? -7.808 -12.284 3.045 1.00 98.31 296 ALA A O 1
ATOM 2325 N N . ALA A 1 297 ? -6.200 -10.898 2.339 1.00 98.69 297 ALA A N 1
ATOM 2326 C CA . ALA A 1 297 ? -6.596 -9.717 3.082 1.00 98.69 297 ALA A CA 1
ATOM 2327 C C . ALA A 1 297 ? -6.580 -8.532 2.115 1.00 98.69 297 ALA A C 1
ATOM 2329 O O . ALA A 1 297 ? -5.633 -8.348 1.358 1.00 98.69 297 ALA A O 1
ATOM 2330 N N . LEU A 1 298 ? -7.634 -7.733 2.136 1.00 98.75 298 LEU A N 1
ATOM 2331 C CA . LEU A 1 298 ? -7.934 -6.706 1.159 1.00 98.75 298 LEU A CA 1
ATOM 2332 C C . LEU A 1 298 ? -7.963 -5.321 1.809 1.00 98.75 298 LEU A C 1
ATOM 2334 O O . LEU A 1 298 ? -8.617 -5.107 2.833 1.00 98.75 298 LEU A O 1
ATOM 2338 N N . VAL A 1 299 ? -7.306 -4.368 1.152 1.00 98.88 299 VAL A N 1
ATOM 2339 C CA . VAL A 1 299 ? -7.518 -2.934 1.338 1.00 98.88 299 VAL A CA 1
ATOM 2340 C C . VAL A 1 299 ? -8.187 -2.368 0.081 1.00 98.88 299 VAL A C 1
ATOM 2342 O O . VAL A 1 299 ? -7.565 -2.267 -0.978 1.00 98.88 299 VAL A O 1
ATOM 2345 N N . VAL A 1 300 ? -9.459 -1.987 0.209 1.00 98.75 300 VAL A N 1
ATOM 2346 C CA . VAL A 1 300 ? -10.269 -1.291 -0.799 1.00 98.75 300 VAL A CA 1
ATOM 2347 C C . VAL A 1 300 ? -9.901 0.197 -0.765 1.00 98.75 300 VAL A C 1
ATOM 2349 O O . VAL A 1 300 ? -10.500 0.981 -0.025 1.00 98.75 300 VAL A O 1
ATOM 2352 N N . ALA A 1 301 ? -8.864 0.591 -1.508 1.00 97.56 301 ALA A N 1
ATOM 2353 C CA . ALA A 1 301 ? -8.367 1.966 -1.514 1.00 97.56 301 ALA A CA 1
ATOM 2354 C C . ALA A 1 301 ? -9.004 2.791 -2.649 1.00 97.56 301 ALA A C 1
ATOM 2356 O O . ALA A 1 301 ? -8.555 2.747 -3.798 1.00 97.56 301 ALA A O 1
ATOM 2357 N N . THR A 1 302 ? -10.076 3.532 -2.340 1.00 94.06 302 THR A N 1
ATOM 2358 C CA . THR A 1 302 ? -10.819 4.334 -3.330 1.00 94.06 302 THR A CA 1
ATOM 2359 C C . THR A 1 302 ? -11.697 5.414 -2.693 1.00 94.06 302 THR A C 1
ATOM 2361 O O . THR A 1 302 ? -12.319 5.218 -1.650 1.00 94.06 302 THR A O 1
ATOM 2364 N N . HIS A 1 303 ? -11.804 6.547 -3.390 1.00 88.12 303 HIS A N 1
ATOM 2365 C CA . HIS A 1 303 ? -12.754 7.630 -3.101 1.00 88.12 303 HIS A CA 1
ATOM 2366 C C . HIS A 1 303 ? -14.036 7.548 -3.949 1.00 88.12 303 HIS A C 1
ATOM 2368 O O . HIS A 1 303 ? -14.919 8.391 -3.825 1.00 88.12 303 HIS A O 1
ATOM 2374 N N . ASN A 1 304 ? -14.141 6.554 -4.836 1.00 88.62 304 ASN A N 1
ATOM 2375 C CA . ASN A 1 304 ? -15.318 6.354 -5.676 1.00 88.62 304 ASN A CA 1
ATOM 2376 C C . ASN A 1 304 ? -16.402 5.613 -4.878 1.00 88.62 304 ASN A C 1
ATOM 2378 O O . ASN A 1 304 ? -16.225 4.437 -4.554 1.00 88.62 304 ASN A O 1
ATOM 2382 N N . SER A 1 305 ? -17.515 6.295 -4.590 1.00 90.62 305 SER A N 1
ATOM 2383 C CA . SER A 1 305 ? -18.637 5.738 -3.825 1.00 90.62 305 SER A CA 1
ATOM 2384 C C . SER A 1 305 ? -19.264 4.515 -4.493 1.00 90.62 305 SER A C 1
ATOM 2386 O O . SER A 1 305 ? -19.550 3.547 -3.801 1.00 90.62 305 SER A O 1
ATOM 2388 N N . ALA A 1 306 ? -19.381 4.492 -5.825 1.00 93.06 306 ALA A N 1
ATOM 2389 C CA . ALA A 1 306 ? -19.948 3.353 -6.545 1.00 93.06 306 ALA A CA 1
ATOM 2390 C C . ALA A 1 306 ? -19.090 2.086 -6.377 1.00 93.06 306 ALA A C 1
ATOM 2392 O O . ALA A 1 306 ? -19.627 1.002 -6.164 1.00 93.06 306 ALA A O 1
ATOM 2393 N N . SER A 1 307 ? -17.757 2.207 -6.411 1.00 96.12 307 SER A N 1
ATOM 2394 C CA . SER A 1 307 ? -16.862 1.071 -6.128 1.00 96.12 307 SER A CA 1
ATOM 2395 C C . SER A 1 307 ? -16.964 0.611 -4.666 1.00 96.12 307 SER A C 1
ATOM 2397 O O . SER A 1 307 ? -16.930 -0.588 -4.397 1.00 96.12 307 SER A O 1
ATOM 2399 N N . VAL A 1 308 ? -17.123 1.542 -3.715 1.00 97.50 308 VAL A N 1
ATOM 2400 C CA . VAL A 1 308 ? -17.344 1.203 -2.295 1.00 97.50 308 VAL A CA 1
ATOM 2401 C C . VAL A 1 308 ? -18.660 0.447 -2.109 1.00 97.50 308 VAL A C 1
ATOM 2403 O O . VAL A 1 308 ? -18.674 -0.602 -1.469 1.00 97.50 308 VAL A O 1
ATOM 2406 N N . GLU A 1 309 ? -19.749 0.927 -2.707 1.00 97.56 309 GLU A N 1
ATOM 2407 C CA . GLU A 1 309 ? -21.068 0.289 -2.649 1.00 97.56 309 GLU A CA 1
ATOM 2408 C C . GLU A 1 309 ? -21.053 -1.116 -3.263 1.00 97.56 309 GLU A C 1
ATOM 2410 O O . GLU A 1 309 ? -21.615 -2.048 -2.683 1.00 97.56 309 GLU A O 1
ATOM 2415 N N . LYS A 1 310 ? -20.355 -1.304 -4.392 1.00 98.56 310 LYS A N 1
ATOM 2416 C CA . LYS A 1 310 ? -20.149 -2.629 -4.998 1.00 98.56 310 LYS A CA 1
ATOM 2417 C C . LYS A 1 310 ? -19.392 -3.571 -4.063 1.00 98.56 310 LYS A C 1
ATOM 2419 O O . LYS A 1 310 ? -19.815 -4.710 -3.887 1.00 98.56 310 LYS A O 1
ATOM 2424 N N . ALA A 1 311 ? -18.318 -3.101 -3.427 1.00 98.62 311 ALA A N 1
ATOM 2425 C CA . ALA A 1 311 ? -17.550 -3.898 -2.472 1.00 98.62 311 ALA A CA 1
ATOM 2426 C C . ALA A 1 311 ? -18.393 -4.301 -1.248 1.00 98.62 311 ALA A C 1
ATOM 2428 O O . ALA A 1 311 ? -18.392 -5.466 -0.858 1.00 98.62 311 ALA A O 1
ATOM 2429 N N . MET A 1 312 ? -19.162 -3.365 -0.680 1.00 98.56 312 MET A N 1
ATOM 2430 C CA . MET A 1 312 ? -20.089 -3.634 0.428 1.00 98.56 312 MET A CA 1
ATOM 2431 C C . MET A 1 312 ? -21.174 -4.644 0.034 1.00 98.56 312 MET A C 1
ATOM 2433 O O . MET A 1 312 ? -21.466 -5.570 0.790 1.00 98.56 312 MET A O 1
ATOM 2437 N N . SER A 1 313 ? -21.743 -4.494 -1.164 1.00 98.50 313 SER A N 1
ATOM 2438 C CA . SER A 1 313 ? -22.763 -5.408 -1.689 1.00 98.50 313 SER A CA 1
ATOM 2439 C C . SER A 1 313 ? -22.202 -6.817 -1.884 1.00 98.50 313 SER A C 1
ATOM 2441 O O . SER A 1 313 ? -22.853 -7.797 -1.527 1.00 98.50 313 SER A O 1
ATOM 2443 N N . GLU A 1 314 ? -20.973 -6.934 -2.392 1.00 98.69 314 GLU A N 1
ATOM 2444 C CA . GLU A 1 314 ? -20.299 -8.224 -2.563 1.00 98.69 314 GLU A CA 1
ATOM 2445 C C . GLU A 1 314 ? -19.950 -8.865 -1.210 1.00 98.69 314 GLU A C 1
ATOM 2447 O O . GLU A 1 314 ? -20.151 -10.067 -1.045 1.00 98.69 314 GLU A O 1
ATOM 2452 N N . MET A 1 315 ? -19.517 -8.084 -0.210 1.00 98.69 315 MET A N 1
ATOM 2453 C CA . MET A 1 315 ? -19.340 -8.578 1.164 1.00 98.69 315 MET A CA 1
ATOM 2454 C C . MET A 1 315 ? -20.644 -9.143 1.732 1.00 98.69 315 MET A C 1
ATOM 2456 O O . MET A 1 315 ? -20.648 -10.259 2.247 1.00 98.69 315 MET A O 1
ATOM 2460 N N . GLN A 1 316 ? -21.754 -8.410 1.599 1.00 98.38 316 GLN A N 1
ATOM 2461 C CA . GLN A 1 316 ? -23.065 -8.866 2.061 1.00 98.38 316 GLN A CA 1
ATOM 2462 C C . GLN A 1 316 ? -23.496 -10.149 1.340 1.00 98.38 316 GLN A C 1
ATOM 2464 O O . GLN A 1 316 ? -23.941 -11.096 1.987 1.00 98.38 316 GLN A O 1
ATOM 2469 N N . ARG A 1 317 ? -23.323 -10.209 0.014 1.00 98.56 317 ARG A N 1
ATOM 2470 C CA . ARG A 1 317 ? -23.645 -11.389 -0.801 1.00 98.56 317 ARG A CA 1
ATOM 2471 C C . ARG A 1 317 ? -22.841 -12.623 -0.384 1.00 98.56 317 ARG A C 1
ATOM 2473 O O . ARG A 1 317 ? -23.359 -13.733 -0.433 1.00 98.56 317 ARG A O 1
ATOM 2480 N N . LEU A 1 318 ? -21.583 -12.429 0.007 1.00 98.56 318 LEU A N 1
ATOM 2481 C CA . LEU A 1 318 ? -20.675 -13.483 0.466 1.00 98.56 318 LEU A CA 1
ATOM 2482 C C . LEU A 1 318 ? -20.765 -13.755 1.976 1.00 98.56 318 LEU A C 1
ATOM 2484 O O . LEU A 1 318 ? -19.989 -14.562 2.481 1.00 98.56 318 LEU A O 1
ATOM 2488 N N . ALA A 1 319 ? -21.679 -13.089 2.693 1.00 98.25 319 ALA A N 1
ATOM 2489 C CA . ALA A 1 319 ? -21.805 -13.154 4.149 1.00 98.25 319 ALA A CA 1
ATOM 2490 C C . ALA A 1 319 ? -20.485 -12.860 4.899 1.00 98.25 319 ALA A C 1
ATOM 2492 O O . ALA A 1 319 ? -20.214 -13.424 5.959 1.00 98.25 319 ALA A O 1
ATOM 2493 N N . ILE A 1 320 ? -19.655 -11.966 4.353 1.00 98.50 320 ILE A N 1
ATOM 2494 C CA . ILE A 1 320 ? -18.444 -11.482 5.020 1.00 98.50 320 ILE A CA 1
ATOM 2495 C C . ILE A 1 320 ? -18.861 -10.440 6.054 1.00 98.50 320 ILE A C 1
ATOM 2497 O O . ILE A 1 320 ? -19.473 -9.425 5.713 1.00 98.50 320 ILE A O 1
ATOM 2501 N N . ASP A 1 321 ? -18.500 -10.677 7.314 1.00 98.19 321 ASP A N 1
ATOM 2502 C CA . ASP A 1 321 ? -18.796 -9.747 8.398 1.00 98.19 321 ASP A CA 1
ATOM 2503 C C . ASP A 1 321 ? -18.161 -8.367 8.150 1.00 98.19 321 ASP A C 1
ATOM 2505 O O . ASP A 1 321 ? -17.012 -8.259 7.707 1.00 98.19 321 ASP A O 1
ATOM 2509 N N . LYS A 1 322 ? -18.900 -7.296 8.459 1.00 97.81 322 LYS A N 1
ATOM 2510 C CA . LYS A 1 322 ? -18.449 -5.909 8.249 1.00 97.81 322 LYS A CA 1
ATOM 2511 C C . LYS A 1 322 ? -17.170 -5.588 9.029 1.00 97.81 322 LYS A C 1
ATOM 2513 O O . LYS A 1 322 ? -16.325 -4.834 8.545 1.00 97.81 322 LYS A O 1
ATOM 2518 N N . SER A 1 323 ? -17.020 -6.194 10.204 1.00 95.62 323 SER A N 1
ATOM 2519 C CA . SER A 1 323 ? -15.870 -6.047 11.093 1.00 95.62 323 SER A CA 1
ATOM 2520 C C . SER A 1 323 ? -14.720 -7.005 10.764 1.00 95.62 323 SER A C 1
ATOM 2522 O O . SER A 1 323 ? -13.682 -6.957 11.431 1.00 95.62 323 SER A O 1
ATOM 2524 N N . SER A 1 324 ? -14.834 -7.820 9.702 1.00 96.44 324 SER A N 1
ATOM 2525 C CA . SER A 1 324 ? -13.765 -8.710 9.237 1.00 96.44 324 SER A CA 1
ATOM 2526 C C . SER A 1 324 ? -12.453 -7.952 9.058 1.00 96.44 324 SER A C 1
ATOM 2528 O O . SER A 1 324 ? -12.312 -7.111 8.170 1.00 96.44 324 SER A O 1
ATOM 2530 N N . THR A 1 325 ? -11.450 -8.286 9.871 1.00 93.81 325 THR A N 1
ATOM 2531 C CA . THR A 1 325 ? -10.122 -7.647 9.846 1.00 93.81 325 THR A CA 1
ATOM 2532 C C . THR A 1 325 ? -9.372 -7.878 8.531 1.00 93.81 325 THR A C 1
ATOM 2534 O O . THR A 1 325 ? -8.374 -7.208 8.253 1.00 93.81 325 THR A O 1
ATOM 2537 N N . ARG A 1 326 ? -9.873 -8.799 7.696 1.00 97.12 326 ARG A N 1
ATOM 2538 C CA . ARG A 1 326 ? -9.369 -9.072 6.352 1.00 97.12 326 ARG A CA 1
ATOM 2539 C C . ARG A 1 326 ? -9.904 -8.116 5.295 1.00 97.12 326 ARG A C 1
ATOM 2541 O O . ARG A 1 326 ? -9.319 -8.091 4.226 1.00 97.12 326 ARG A O 1
ATOM 2548 N N . VAL A 1 327 ? -10.949 -7.329 5.548 1.00 98.62 327 VAL A N 1
ATOM 2549 C CA . VAL A 1 327 ? -11.450 -6.336 4.584 1.00 98.62 327 VAL A CA 1
ATOM 2550 C C . VAL A 1 327 ? -11.384 -4.952 5.204 1.00 98.62 327 VAL A C 1
ATOM 2552 O O . VAL A 1 327 ? -11.993 -4.699 6.236 1.00 98.62 327 VAL A O 1
ATOM 2555 N N . ASN A 1 328 ? -10.631 -4.057 4.575 1.00 98.62 328 ASN A N 1
ATOM 2556 C CA . ASN A 1 328 ? -10.368 -2.714 5.072 1.00 98.62 328 ASN A CA 1
ATOM 2557 C C . ASN A 1 328 ? -10.666 -1.701 3.966 1.00 98.62 328 ASN A C 1
ATOM 2559 O O . ASN A 1 328 ? -10.149 -1.826 2.863 1.00 98.62 328 ASN A O 1
ATOM 2563 N N . PHE A 1 329 ? -11.463 -0.680 4.245 1.00 98.56 329 PHE A N 1
ATOM 2564 C CA . PHE A 1 329 ? -11.695 0.432 3.326 1.00 98.56 329 PHE A CA 1
ATOM 2565 C C . PHE A 1 329 ? -10.723 1.553 3.658 1.00 98.56 329 PHE A C 1
ATOM 2567 O O . PHE A 1 329 ? -10.595 1.909 4.825 1.00 98.56 329 PHE A O 1
ATOM 2574 N N . ALA A 1 330 ? -10.037 2.104 2.661 1.00 97.19 330 ALA A N 1
ATOM 2575 C CA . ALA A 1 330 ? -9.042 3.146 2.884 1.00 97.19 330 ALA A CA 1
ATOM 2576 C C . ALA A 1 330 ? -9.275 4.354 1.977 1.00 97.19 330 ALA A C 1
ATOM 2578 O O . ALA A 1 330 ? -9.473 4.222 0.768 1.00 97.19 330 ALA A O 1
ATOM 2579 N N . GLN A 1 331 ? -9.196 5.544 2.567 1.00 93.62 331 GLN A N 1
ATOM 2580 C CA . GLN A 1 331 ? -9.270 6.820 1.863 1.00 93.62 331 GLN A CA 1
ATOM 2581 C C . GLN A 1 331 ? -8.210 7.784 2.382 1.00 93.62 331 GLN A C 1
ATOM 2583 O O . GLN A 1 331 ? -7.779 7.697 3.525 1.00 93.62 331 GLN A O 1
ATOM 2588 N N . LEU A 1 332 ? -7.816 8.742 1.557 1.00 88.38 332 LEU A N 1
ATOM 2589 C CA . LEU A 1 332 ? -6.917 9.827 1.932 1.00 88.38 332 LEU A CA 1
ATOM 2590 C C . LEU A 1 332 ? -7.624 10.915 2.746 1.00 88.38 332 LEU A C 1
ATOM 2592 O O . LEU A 1 332 ? -8.791 11.232 2.486 1.00 88.38 332 LEU A O 1
ATOM 2596 N N . MET A 1 333 ? -6.912 11.496 3.715 1.00 85.75 333 MET A N 1
ATOM 2597 C CA . MET A 1 333 ? -7.351 12.677 4.461 1.00 85.75 333 MET A CA 1
ATOM 2598 C C . MET A 1 333 ? -7.631 13.837 3.515 1.00 85.75 333 MET A C 1
ATOM 2600 O O . MET A 1 333 ? -6.884 14.094 2.569 1.00 85.75 333 MET A O 1
ATOM 2604 N N . GLY A 1 334 ? -8.728 14.538 3.790 1.00 77.31 334 GLY A N 1
ATOM 2605 C CA . GLY A 1 334 ? -9.131 15.702 3.018 1.00 77.31 334 GLY A CA 1
ATOM 2606 C C . GLY A 1 334 ? -9.928 15.356 1.762 1.00 77.31 334 GLY A C 1
ATOM 2607 O O . GLY A 1 334 ? -10.337 16.267 1.044 1.00 77.31 334 GLY A O 1
ATOM 2608 N N . MET A 1 335 ? -10.230 14.083 1.508 1.00 77.44 335 MET A N 1
ATOM 2609 C CA . MET A 1 335 ? -10.969 13.619 0.334 1.00 77.44 335 MET A CA 1
ATOM 2610 C C . MET A 1 335 ? -12.121 12.675 0.716 1.00 77.44 335 MET A C 1
ATOM 2612 O O . MET A 1 335 ? -11.910 11.601 1.287 1.00 77.44 335 MET A O 1
ATOM 2616 N N . CYS A 1 336 ? -13.337 13.033 0.294 1.00 78.25 336 CYS A N 1
ATOM 2617 C CA . CYS A 1 336 ? -14.574 12.271 0.496 1.00 78.25 336 CYS A CA 1
ATOM 2618 C C . CYS A 1 336 ? -14.795 11.857 1.961 1.00 78.25 336 CYS A C 1
ATOM 2620 O O . CYS A 1 336 ? -15.022 10.687 2.260 1.00 78.25 336 CYS A O 1
ATOM 2622 N N . GLU A 1 337 ? -14.722 12.818 2.880 1.00 83.19 337 GLU A N 1
ATOM 2623 C CA . GLU A 1 337 ? -14.784 12.563 4.326 1.00 83.19 337 GLU A CA 1
ATOM 2624 C C . GLU A 1 337 ? -16.057 11.838 4.751 1.00 83.19 337 GLU A C 1
ATOM 2626 O O . GLU A 1 337 ? -15.978 10.839 5.465 1.00 83.19 337 GLU A O 1
ATOM 2631 N N . ASP A 1 338 ? -17.203 12.264 4.224 1.00 84.31 338 ASP A N 1
ATOM 2632 C CA . ASP A 1 338 ? -18.495 11.661 4.544 1.00 84.31 338 ASP A CA 1
ATOM 2633 C C . ASP A 1 338 ? -18.549 10.169 4.178 1.00 84.31 338 ASP A C 1
ATOM 2635 O O . ASP A 1 338 ? -19.173 9.389 4.895 1.00 84.31 338 ASP A O 1
ATOM 2639 N N . LEU A 1 339 ? -17.849 9.746 3.116 1.00 86.50 339 LEU A N 1
ATOM 2640 C CA . LEU A 1 339 ? -17.789 8.341 2.701 1.00 86.50 339 LEU A CA 1
ATOM 2641 C C . LEU A 1 339 ? -17.089 7.483 3.764 1.00 86.50 339 LEU A C 1
ATOM 2643 O O . LEU A 1 339 ? -17.622 6.458 4.183 1.00 86.50 339 LEU A O 1
ATOM 2647 N N . THR A 1 340 ? -15.916 7.916 4.236 1.00 91.94 340 THR A N 1
ATOM 2648 C CA . THR A 1 340 ? -15.150 7.178 5.254 1.00 91.94 340 THR A CA 1
ATOM 2649 C C . THR A 1 340 ? -15.866 7.162 6.600 1.00 91.94 340 THR A C 1
ATOM 2651 O O . THR A 1 340 ? -15.920 6.119 7.247 1.00 91.94 340 THR A O 1
ATOM 2654 N N . LEU A 1 341 ? -16.431 8.299 7.018 1.00 93.31 341 LEU A N 1
ATOM 2655 C CA . LEU A 1 341 ? -17.155 8.395 8.289 1.00 93.31 341 LEU A CA 1
ATOM 2656 C C . LEU A 1 341 ? -18.414 7.518 8.276 1.00 93.31 341 LEU A C 1
ATOM 2658 O O . LEU A 1 341 ? -18.670 6.818 9.253 1.00 93.31 341 LEU A O 1
ATOM 2662 N N . SER A 1 342 ? -19.145 7.487 7.156 1.00 94.06 342 SER A N 1
ATOM 2663 C CA . SER A 1 342 ? -20.315 6.613 6.996 1.00 94.06 342 SER A CA 1
ATOM 2664 C C . SER A 1 342 ? -19.933 5.135 7.086 1.00 94.06 342 SER A C 1
ATOM 2666 O O . SER A 1 342 ? -20.610 4.371 7.766 1.00 94.06 342 SER A O 1
ATOM 2668 N N . LEU A 1 343 ? -18.828 4.720 6.453 1.00 96.81 343 LEU A N 1
ATOM 2669 C CA . LEU A 1 343 ? -18.334 3.341 6.549 1.00 96.81 343 LEU A CA 1
ATOM 2670 C C . LEU A 1 343 ? -18.035 2.936 7.999 1.00 96.81 343 LEU A C 1
ATOM 2672 O O . LEU A 1 343 ? -18.479 1.871 8.432 1.00 96.81 343 LEU A O 1
ATOM 2676 N N . GLY A 1 344 ? -17.334 3.794 8.748 1.00 96.38 344 GLY A N 1
ATOM 2677 C CA . GLY A 1 344 ? -17.023 3.549 10.159 1.00 96.38 344 GLY A CA 1
ATOM 2678 C C . GLY A 1 344 ? -18.281 3.448 11.029 1.00 96.38 344 GLY A C 1
ATOM 2679 O O . GLY A 1 344 ? -18.434 2.493 11.786 1.00 96.38 344 GLY A O 1
ATOM 2680 N N . GLN A 1 345 ? -19.242 4.361 10.851 1.00 96.06 345 GLN A N 1
ATOM 2681 C CA . GLN A 1 345 ? -20.522 4.340 11.575 1.00 96.06 345 GLN A CA 1
ATOM 2682 C C . GLN A 1 345 ? -21.380 3.110 11.247 1.00 96.06 345 GLN A C 1
ATOM 2684 O O . GLN A 1 345 ? -22.118 2.622 12.100 1.00 96.06 345 GLN A O 1
ATOM 2689 N N . LEU A 1 346 ? -21.271 2.583 10.024 1.00 96.25 346 LEU A N 1
ATOM 2690 C CA . LEU A 1 346 ? -21.941 1.353 9.594 1.00 96.25 346 LEU A CA 1
ATOM 2691 C C . LEU A 1 346 ? -21.249 0.069 10.090 1.00 96.25 346 LEU A C 1
ATOM 2693 O O . LEU A 1 346 ? -21.751 -1.026 9.807 1.00 96.25 346 LEU A O 1
ATOM 2697 N N . GLY A 1 347 ? -20.129 0.194 10.812 1.00 96.75 347 GLY A N 1
ATOM 2698 C CA . GLY A 1 347 ? -19.373 -0.910 11.406 1.00 96.75 347 GLY A CA 1
ATOM 2699 C C . GLY A 1 347 ? -18.365 -1.578 10.469 1.00 96.75 347 GLY A C 1
ATOM 2700 O O . GLY A 1 347 ? -17.858 -2.648 10.798 1.00 96.75 347 GLY A O 1
ATOM 2701 N N . TYR A 1 348 ? -18.080 -0.988 9.303 1.00 98.06 348 TYR A N 1
ATOM 2702 C CA . TYR A 1 348 ? -17.008 -1.474 8.434 1.00 98.06 348 TYR A CA 1
ATOM 2703 C C . TYR A 1 348 ? -15.645 -1.018 8.955 1.00 98.06 348 TYR A C 1
ATOM 2705 O O . TYR A 1 348 ? -15.510 0.079 9.498 1.00 98.06 348 TYR A O 1
ATOM 2713 N N . ASN A 1 349 ? -14.604 -1.819 8.720 1.00 97.38 349 ASN A N 1
ATOM 2714 C CA . ASN A 1 349 ? -13.225 -1.405 8.987 1.00 97.38 349 ASN A CA 1
ATOM 2715 C C . ASN A 1 349 ? -12.797 -0.293 8.015 1.00 97.38 349 ASN A C 1
ATOM 2717 O O . ASN A 1 349 ? -12.233 -0.558 6.952 1.00 97.38 349 ASN A O 1
ATOM 2721 N N . ALA A 1 350 ? -13.078 0.953 8.381 1.00 97.31 350 ALA A N 1
ATOM 2722 C CA . ALA A 1 350 ? -12.733 2.143 7.620 1.00 97.31 350 ALA A CA 1
ATOM 2723 C C . ALA A 1 350 ? -11.444 2.777 8.146 1.00 97.31 350 ALA A C 1
ATOM 2725 O O . ALA A 1 350 ? -11.236 2.890 9.356 1.00 97.31 350 ALA A O 1
ATOM 2726 N N . HIS A 1 351 ? -10.593 3.218 7.225 1.00 97.25 351 HIS A N 1
ATOM 2727 C CA . HIS A 1 351 ? -9.288 3.783 7.517 1.00 97.25 351 HIS A CA 1
ATOM 2728 C C . HIS A 1 351 ? -9.083 5.094 6.771 1.00 97.25 351 HIS A C 1
ATOM 2730 O O . HIS A 1 351 ? -9.332 5.183 5.565 1.00 97.25 351 HIS A O 1
ATOM 2736 N N . LYS A 1 352 ? -8.567 6.101 7.473 1.00 94.88 352 LYS A N 1
ATOM 2737 C CA . LYS A 1 352 ? -8.144 7.358 6.865 1.00 94.88 352 LYS A CA 1
ATOM 2738 C C . LYS A 1 352 ? -6.623 7.472 6.860 1.00 94.88 352 LYS A C 1
ATOM 2740 O O . LYS A 1 352 ? -5.985 7.373 7.903 1.00 94.88 352 LYS A O 1
ATOM 2745 N N . LEU A 1 353 ? -6.042 7.666 5.681 1.00 93.31 353 LEU A N 1
ATOM 2746 C CA . LEU A 1 353 ? -4.618 7.911 5.508 1.00 93.31 353 LEU A CA 1
ATOM 2747 C C . LEU A 1 353 ? -4.302 9.361 5.814 1.00 93.31 353 LEU A C 1
ATOM 2749 O O . LEU A 1 353 ? -4.818 10.262 5.157 1.00 93.31 353 LEU A O 1
ATOM 2753 N N . LEU A 1 354 ? -3.470 9.539 6.834 1.00 91.38 354 LEU A N 1
ATOM 2754 C CA . LEU A 1 354 ? -3.066 10.803 7.414 1.00 91.38 354 LEU A CA 1
ATOM 2755 C C . LEU A 1 354 ? -1.602 11.069 7.043 1.00 91.38 354 LEU A C 1
ATOM 2757 O O . LEU A 1 354 ? -0.706 10.517 7.691 1.00 91.38 354 LEU A O 1
ATOM 2761 N N . PRO A 1 355 ? -1.342 11.901 6.020 1.00 87.19 355 PRO A N 1
ATOM 2762 C CA . PRO A 1 355 ? -0.018 12.459 5.807 1.00 87.19 355 PRO A CA 1
ATOM 2763 C C . PRO A 1 355 ? 0.355 13.298 7.019 1.00 87.19 355 PRO A C 1
ATOM 2765 O O . PRO A 1 355 ? -0.465 14.085 7.502 1.00 87.19 355 PRO A O 1
ATOM 2768 N N . TYR A 1 356 ? 1.570 13.130 7.521 1.00 86.62 356 TYR A N 1
ATOM 2769 C CA . TYR A 1 356 ? 2.066 13.965 8.604 1.00 86.62 356 TYR A CA 1
ATOM 2770 C C . TYR A 1 356 ? 3.591 14.093 8.559 1.00 86.62 356 TYR A C 1
ATOM 2772 O O . TYR A 1 356 ? 4.302 13.196 8.103 1.00 86.62 356 TYR A O 1
ATOM 2780 N N . GLY A 1 357 ? 4.094 15.226 9.038 1.00 84.12 357 GLY A N 1
ATOM 2781 C CA . GLY A 1 357 ? 5.515 15.557 9.028 1.00 84.12 357 GLY A CA 1
ATOM 2782 C C . GLY A 1 357 ? 5.776 17.012 8.637 1.00 84.12 357 GLY A C 1
ATOM 2783 O O . GLY A 1 357 ? 4.827 17.761 8.381 1.00 84.12 357 GLY A O 1
ATOM 2784 N N . PRO A 1 358 ? 7.055 17.425 8.597 1.00 77.94 358 PRO A N 1
ATOM 2785 C CA . PRO A 1 358 ? 7.438 18.765 8.168 1.00 77.94 358 PRO A CA 1
ATOM 2786 C C . PRO A 1 358 ? 6.846 19.093 6.796 1.00 77.94 358 PRO A C 1
ATOM 2788 O O . PRO A 1 358 ? 6.817 18.233 5.914 1.00 77.94 358 PRO A O 1
ATOM 2791 N N . LEU A 1 359 ? 6.391 20.336 6.611 1.00 70.50 359 LEU A N 1
ATOM 2792 C CA . LEU A 1 359 ? 5.715 20.773 5.384 1.00 70.50 359 LEU A CA 1
ATOM 2793 C C . LEU A 1 359 ? 6.497 20.381 4.124 1.00 70.50 359 LEU A C 1
ATOM 2795 O O . LEU A 1 359 ? 5.932 19.787 3.212 1.00 70.50 359 LEU A O 1
ATOM 2799 N N . GLU A 1 360 ? 7.796 20.662 4.103 1.00 70.25 360 GLU A N 1
ATOM 2800 C CA . GLU A 1 360 ? 8.689 20.367 2.980 1.00 70.25 360 GLU A CA 1
ATOM 2801 C C . GLU A 1 360 ? 8.761 18.879 2.608 1.00 70.25 360 GLU A C 1
ATOM 2803 O O . GLU A 1 360 ? 8.813 18.560 1.422 1.00 70.25 360 GLU A O 1
ATOM 2808 N N . ASN A 1 361 ? 8.611 17.972 3.575 1.00 71.56 361 ASN A N 1
ATOM 2809 C CA . ASN A 1 361 ? 8.573 16.531 3.311 1.00 71.56 361 ASN A CA 1
ATOM 2810 C C . ASN A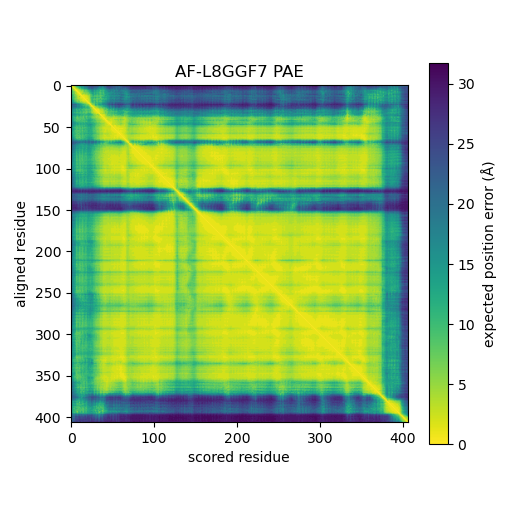 1 361 ? 7.218 16.084 2.743 1.00 71.56 361 ASN A C 1
ATOM 2812 O O . ASN A 1 361 ? 7.144 15.111 1.997 1.00 71.56 361 ASN A O 1
ATOM 2816 N N . VAL A 1 362 ? 6.128 16.770 3.098 1.00 71.81 362 VAL A N 1
ATOM 2817 C CA . VAL A 1 362 ? 4.757 16.410 2.691 1.00 71.81 362 VAL A CA 1
ATOM 2818 C C . VAL A 1 362 ? 4.377 17.048 1.343 1.00 71.81 362 VAL A C 1
ATOM 2820 O O . VAL A 1 362 ? 3.486 16.558 0.648 1.00 71.81 362 VAL A O 1
ATOM 2823 N N . MET A 1 363 ? 5.056 18.118 0.923 1.00 69.81 363 MET A N 1
ATOM 2824 C CA . MET A 1 363 ? 4.750 18.839 -0.320 1.00 69.81 363 MET A CA 1
ATOM 2825 C C . MET A 1 363 ? 4.811 17.977 -1.597 1.00 69.81 363 MET A C 1
ATOM 2827 O O . MET A 1 363 ? 3.856 18.057 -2.376 1.00 69.81 363 MET A O 1
ATOM 2831 N N . PRO A 1 364 ? 5.839 17.135 -1.841 1.00 69.38 364 PRO A N 1
ATOM 2832 C CA . PRO A 1 364 ? 5.880 16.279 -3.033 1.00 69.38 364 PRO A CA 1
ATOM 2833 C C . PRO A 1 364 ? 4.664 15.346 -3.133 1.00 69.38 364 PRO A C 1
ATOM 2835 O O . PRO A 1 364 ? 4.024 15.251 -4.186 1.00 69.38 364 PRO A O 1
ATOM 2838 N N . TYR A 1 365 ? 4.270 14.741 -2.009 1.00 72.69 365 TYR A N 1
ATOM 2839 C CA . TYR A 1 365 ? 3.046 13.954 -1.895 1.00 72.69 365 TYR A CA 1
ATOM 2840 C C . TYR A 1 365 ? 1.798 14.775 -2.268 1.00 72.69 365 TYR A C 1
ATOM 2842 O O . TYR A 1 365 ? 0.983 14.327 -3.079 1.00 72.69 365 TYR A O 1
ATOM 2850 N N . LEU A 1 366 ? 1.654 15.990 -1.725 1.00 68.94 366 LEU A N 1
ATOM 2851 C CA . LEU A 1 366 ? 0.501 16.860 -1.991 1.00 68.94 366 LEU A CA 1
ATOM 2852 C C . LEU A 1 366 ? 0.408 17.283 -3.464 1.00 68.94 366 LEU A C 1
ATOM 2854 O O . LEU A 1 366 ? -0.691 17.332 -4.017 1.00 68.94 366 LEU A O 1
ATOM 2858 N N . ILE A 1 367 ? 1.544 17.538 -4.119 1.00 67.00 367 ILE A N 1
ATOM 2859 C CA . ILE A 1 367 ? 1.602 17.872 -5.550 1.00 67.00 367 ILE A CA 1
ATOM 2860 C C . ILE A 1 367 ? 1.078 16.708 -6.399 1.00 67.00 367 ILE A C 1
ATOM 2862 O O . ILE A 1 367 ? 0.237 16.927 -7.275 1.00 67.00 367 ILE A O 1
ATOM 2866 N N . ARG A 1 368 ? 1.494 15.465 -6.110 1.00 66.00 368 ARG A N 1
ATOM 2867 C CA . ARG A 1 368 ? 0.984 14.281 -6.829 1.00 66.00 368 ARG A CA 1
ATOM 2868 C C . ARG A 1 368 ? -0.527 14.122 -6.667 1.00 66.00 368 ARG A C 1
ATOM 2870 O O . ARG A 1 368 ? -1.230 13.910 -7.652 1.00 66.00 368 ARG A O 1
ATOM 2877 N N . ARG A 1 369 ? -1.057 14.330 -5.454 1.00 66.38 369 ARG A N 1
ATOM 2878 C CA . ARG A 1 369 ? -2.513 14.300 -5.198 1.00 66.38 369 ARG A CA 1
ATOM 2879 C C . ARG A 1 369 ? -3.282 15.316 -6.023 1.00 66.38 369 ARG A C 1
ATOM 2881 O O . ARG A 1 369 ? -4.439 15.089 -6.370 1.00 66.38 369 ARG A O 1
ATOM 2888 N N . VAL A 1 370 ? -2.659 16.440 -6.327 1.00 59.47 370 VAL A N 1
ATOM 2889 C CA . VAL A 1 370 ? -3.288 17.501 -7.104 1.00 59.47 370 VAL A CA 1
ATOM 2890 C C . VAL A 1 370 ? -3.275 17.180 -8.584 1.00 59.47 370 VAL A C 1
ATOM 2892 O O . VAL A 1 370 ? -4.311 17.306 -9.229 1.00 59.47 370 VAL A O 1
ATOM 2895 N N . GLN A 1 371 ? -2.154 16.675 -9.095 1.00 57.06 371 GLN A N 1
ATOM 2896 C CA . GLN A 1 371 ? -2.047 16.209 -10.476 1.00 57.06 371 GLN A CA 1
ATOM 2897 C C . GLN A 1 371 ? -3.026 15.060 -10.765 1.00 57.06 371 GLN A C 1
ATOM 2899 O O . GLN A 1 371 ? -3.750 15.114 -11.753 1.00 57.06 371 GLN A O 1
ATOM 2904 N N . GLU A 1 372 ? -3.136 14.068 -9.883 1.00 55.88 372 GLU A N 1
ATOM 2905 C CA . GLU A 1 372 ? -4.040 12.919 -10.063 1.00 55.88 372 GLU A CA 1
ATOM 2906 C C . GLU A 1 372 ? -5.509 13.334 -10.109 1.00 55.88 372 GLU A C 1
ATOM 2908 O O . GLU A 1 372 ? -6.264 12.947 -11.005 1.00 55.88 372 GLU A O 1
ATOM 2913 N N . ASN A 1 373 ? -5.910 14.175 -9.160 1.00 52.19 373 ASN A N 1
ATOM 2914 C CA . ASN A 1 373 ? -7.269 14.676 -9.114 1.00 52.19 373 ASN A CA 1
ATOM 2915 C C . ASN A 1 373 ? -7.535 15.757 -10.165 1.00 52.19 373 ASN A C 1
ATOM 2917 O O . ASN A 1 373 ? -8.698 16.107 -10.346 1.00 52.19 373 ASN A O 1
ATOM 2921 N N . SER A 1 374 ? -6.510 16.259 -10.874 1.00 47.28 374 SER A N 1
ATOM 2922 C CA . SER A 1 374 ? -6.685 17.282 -11.908 1.00 47.28 374 SER A CA 1
ATOM 2923 C C . SER A 1 374 ? -7.567 16.819 -13.073 1.00 47.28 374 SER A C 1
ATOM 2925 O O . SER A 1 374 ? -8.369 17.578 -13.616 1.00 47.28 374 SER A O 1
ATOM 2927 N N . SER A 1 375 ? -7.517 15.518 -13.357 1.00 39.97 375 SER A N 1
ATOM 2928 C CA . SER A 1 375 ? -8.373 14.828 -14.326 1.00 39.97 375 SER A CA 1
ATOM 2929 C C . SER A 1 375 ? -9.863 14.782 -13.934 1.00 39.97 375 SER A C 1
ATOM 2931 O O . SER A 1 375 ? -10.719 14.590 -14.794 1.00 39.97 375 SER A O 1
ATOM 2933 N N . VAL A 1 376 ? -10.193 15.014 -12.656 1.00 38.88 376 VAL A N 1
ATOM 2934 C CA . VAL A 1 376 ? -11.564 15.043 -12.103 1.00 38.88 376 VAL A CA 1
ATOM 2935 C C . VAL A 1 376 ? -12.152 16.472 -12.116 1.00 38.88 376 VAL A C 1
ATOM 2937 O O . VAL A 1 376 ? -13.315 16.685 -11.775 1.00 38.88 376 VAL A O 1
ATOM 2940 N N . LEU A 1 377 ? -11.381 17.485 -12.535 1.00 40.12 377 LEU A N 1
ATOM 2941 C CA . LEU A 1 377 ? -11.672 18.913 -12.318 1.00 40.12 377 LEU A CA 1
ATOM 2942 C C . LEU A 1 377 ? -12.539 19.590 -13.389 1.00 40.12 377 LEU A C 1
ATOM 2944 O O . LEU A 1 377 ? -12.350 20.771 -13.686 1.00 40.12 377 LEU A O 1
ATOM 2948 N N . GLY A 1 378 ? -13.554 18.905 -13.907 1.00 37.84 378 GLY A N 1
ATOM 2949 C CA . GLY A 1 378 ? -14.634 19.548 -14.663 1.00 37.84 378 GLY A CA 1
ATOM 2950 C C . GLY A 1 378 ? -15.606 20.315 -13.752 1.00 37.84 378 GLY A C 1
ATOM 2951 O O . GLY A 1 378 ? -16.772 19.950 -13.677 1.00 37.84 378 GLY A O 1
ATOM 2952 N N . GLY A 1 379 ? -15.138 21.327 -13.010 1.00 44.53 379 GLY A N 1
ATOM 2953 C CA . GLY A 1 379 ? -15.964 22.096 -12.064 1.00 44.53 379 GLY A CA 1
ATOM 2954 C C . GLY A 1 379 ? -16.666 23.313 -12.688 1.00 44.53 379 GLY A C 1
ATOM 2955 O O . GLY A 1 379 ? -16.065 24.076 -13.449 1.00 44.53 379 GLY A O 1
ATOM 2956 N N . THR A 1 380 ? -17.933 23.545 -12.337 1.00 44.53 380 THR A N 1
ATOM 2957 C CA . THR A 1 380 ? -18.754 24.671 -12.820 1.00 44.53 380 THR A CA 1
ATOM 2958 C C . THR A 1 380 ? -18.436 25.995 -12.097 1.00 44.53 380 THR A C 1
ATOM 2960 O O . THR A 1 380 ? -17.861 26.033 -11.009 1.00 44.53 380 THR A O 1
ATOM 2963 N N . ALA A 1 381 ? -18.821 27.144 -12.672 1.00 41.31 381 ALA A N 1
ATOM 2964 C CA . ALA A 1 381 ? -18.542 28.472 -12.094 1.00 41.31 381 ALA A CA 1
ATOM 2965 C C . ALA A 1 381 ? -19.108 28.675 -10.669 1.00 41.31 381 ALA A C 1
ATOM 2967 O O . ALA A 1 381 ? -18.497 29.363 -9.850 1.00 41.31 381 ALA A O 1
ATOM 2968 N N . ARG A 1 382 ? -20.237 28.028 -10.356 1.00 38.75 382 ARG A N 1
ATOM 2969 C CA . ARG A 1 382 ? -20.881 28.054 -9.034 1.00 38.75 382 ARG A CA 1
ATOM 2970 C C . ARG A 1 382 ? -20.036 27.358 -7.961 1.00 38.75 382 ARG A C 1
ATOM 2972 O O . ARG A 1 382 ? -20.031 27.773 -6.806 1.00 38.75 382 ARG A O 1
ATOM 2979 N N . GLU A 1 383 ? -19.284 26.335 -8.348 1.00 45.91 383 GLU A N 1
ATOM 2980 C CA . GLU A 1 383 ? -18.461 25.522 -7.448 1.00 45.91 383 GLU A CA 1
ATOM 2981 C C . GLU A 1 383 ? -17.178 26.252 -7.043 1.00 45.91 383 GLU A C 1
ATOM 2983 O O . GLU A 1 383 ? -16.833 26.280 -5.860 1.00 45.91 383 GLU A O 1
ATOM 2988 N N . ARG A 1 384 ? -16.557 26.988 -7.978 1.00 49.97 384 ARG A N 1
ATOM 2989 C CA . ARG A 1 384 ? -15.434 27.900 -7.683 1.00 49.97 384 ARG A CA 1
ATOM 2990 C C . ARG A 1 384 ? -15.791 28.940 -6.619 1.00 49.97 384 ARG A C 1
ATOM 2992 O O . ARG A 1 384 ? -14.968 29.274 -5.770 1.00 49.97 384 ARG A O 1
ATOM 2999 N N . GLN A 1 385 ? -17.030 29.423 -6.621 1.00 49.50 385 GLN A N 1
ATOM 3000 C CA . GLN A 1 385 ? -17.502 30.414 -5.654 1.00 49.50 385 GLN A CA 1
ATOM 3001 C C . GLN A 1 385 ? -17.635 29.843 -4.229 1.00 49.50 385 GLN A C 1
ATOM 3003 O O . GLN A 1 385 ? -17.395 30.562 -3.258 1.00 49.50 385 GLN A O 1
ATOM 3008 N N . LEU A 1 386 ? -17.977 28.557 -4.089 1.00 49.97 386 LEU A N 1
ATOM 3009 C CA . LEU A 1 386 ? -18.075 27.878 -2.790 1.00 49.97 386 LEU A CA 1
ATOM 3010 C C . LEU A 1 386 ? -16.694 27.651 -2.162 1.00 49.97 386 LEU A C 1
ATOM 3012 O O . LEU A 1 386 ? -16.519 27.907 -0.972 1.00 49.97 386 LEU A O 1
ATOM 3016 N N . ILE A 1 387 ? -15.703 27.263 -2.970 1.00 53.41 387 ILE A N 1
ATOM 3017 C CA . ILE A 1 387 ? -14.303 27.121 -2.537 1.00 53.41 387 ILE A CA 1
ATOM 3018 C C . ILE A 1 387 ? -13.758 28.464 -2.038 1.00 53.41 387 ILE A C 1
ATOM 3020 O O . ILE A 1 387 ? -13.199 28.546 -0.946 1.00 53.41 387 ILE A O 1
ATOM 3024 N N . TRP A 1 388 ? -13.969 29.536 -2.810 1.00 54.81 388 TRP A N 1
ATOM 3025 C CA . TRP A 1 388 ? -13.518 30.881 -2.448 1.00 54.81 388 TRP A CA 1
ATOM 3026 C C . TRP A 1 388 ? -14.144 31.400 -1.150 1.00 54.81 388 TRP A C 1
ATOM 3028 O O . TRP A 1 388 ? -13.465 32.064 -0.365 1.00 54.81 388 TRP A O 1
ATOM 3038 N N . ARG A 1 389 ? -15.425 31.101 -0.902 1.00 58.12 389 ARG A N 1
ATOM 3039 C CA . ARG A 1 389 ? -16.092 31.449 0.364 1.00 58.12 389 ARG A CA 1
ATOM 3040 C C . ARG A 1 389 ? -15.474 30.712 1.548 1.00 58.12 389 ARG A C 1
ATOM 3042 O O . ARG A 1 389 ? -15.215 31.339 2.573 1.00 58.12 389 ARG A O 1
ATOM 3049 N N . GLU A 1 390 ? -15.198 29.420 1.400 1.00 56.53 390 GLU A N 1
ATOM 3050 C CA . GLU A 1 390 ? -14.605 28.615 2.470 1.00 56.53 390 GLU A CA 1
ATOM 3051 C C . GLU A 1 390 ? -13.149 29.018 2.756 1.00 56.53 390 GLU A C 1
ATOM 3053 O O . GLU A 1 390 ? -12.756 29.119 3.918 1.00 56.53 390 GLU A O 1
ATOM 3058 N N . LEU A 1 391 ? -12.369 29.358 1.724 1.00 56.50 391 LEU A N 1
ATOM 3059 C CA . LEU A 1 391 ? -11.028 29.920 1.903 1.00 56.50 391 LEU A CA 1
ATOM 3060 C C . LEU A 1 391 ? -11.033 31.228 2.680 1.00 56.50 391 LEU A C 1
ATOM 3062 O O . LEU A 1 391 ? -10.253 31.385 3.618 1.00 56.50 391 LEU A O 1
ATOM 3066 N N . LYS A 1 392 ? -11.929 32.152 2.318 1.00 60.62 392 LYS A N 1
ATOM 3067 C CA . LYS A 1 392 ? -12.086 33.416 3.044 1.00 60.62 392 LYS A CA 1
ATOM 3068 C C . LYS A 1 392 ? -12.466 33.166 4.499 1.00 60.62 392 LYS A C 1
ATOM 3070 O O . LYS A 1 392 ? -11.874 33.778 5.377 1.00 60.62 392 LYS A O 1
ATOM 3075 N N . ARG A 1 393 ? -13.382 32.230 4.770 1.00 70.62 393 ARG A N 1
ATOM 3076 C CA . ARG A 1 393 ? -13.768 31.864 6.142 1.00 70.62 393 ARG A CA 1
ATOM 3077 C C . ARG A 1 393 ? -12.575 31.359 6.960 1.00 70.62 393 ARG A C 1
ATOM 3079 O O . ARG A 1 393 ? -12.406 31.775 8.099 1.00 70.62 393 ARG A O 1
ATOM 3086 N N . ARG A 1 394 ? -11.742 30.482 6.388 1.00 59.53 394 ARG A N 1
ATOM 3087 C CA . ARG A 1 394 ? -10.561 29.924 7.074 1.00 59.53 394 ARG A CA 1
ATOM 3088 C C . ARG A 1 394 ? -9.447 30.954 7.268 1.00 59.53 394 ARG A C 1
ATOM 3090 O O . ARG A 1 394 ? -8.814 30.950 8.315 1.00 59.53 394 ARG A O 1
ATOM 3097 N N . ALA A 1 395 ? -9.249 31.848 6.301 1.00 53.62 395 ALA A N 1
ATOM 3098 C CA . ALA A 1 395 ? -8.267 32.928 6.390 1.00 53.62 395 ALA A CA 1
ATOM 3099 C C . ALA A 1 395 ? -8.679 34.043 7.373 1.00 53.62 395 ALA A C 1
ATOM 3101 O O . ALA A 1 395 ? -7.810 34.681 7.957 1.00 53.62 395 ALA A O 1
ATOM 3102 N N . LEU A 1 396 ? -9.986 34.274 7.564 1.00 61.59 396 LEU A N 1
ATOM 3103 C CA . LEU A 1 396 ? -10.524 35.382 8.369 1.00 61.59 396 LEU A CA 1
ATOM 3104 C C . LEU A 1 396 ? -10.893 35.015 9.818 1.00 61.59 396 LEU A C 1
ATOM 3106 O O . LEU A 1 396 ? -11.324 35.895 10.556 1.00 61.59 396 LEU A O 1
ATOM 3110 N N . GLY A 1 397 ? -10.679 33.771 10.259 1.00 45.53 397 GLY A N 1
ATOM 3111 C CA . GLY A 1 397 ? -10.506 33.495 11.688 1.00 45.53 397 GLY A CA 1
ATOM 3112 C C . GLY A 1 397 ? -11.249 32.292 12.268 1.00 45.53 397 GLY A C 1
ATOM 3113 O O . GLY A 1 397 ? -12.474 32.186 12.258 1.00 45.53 397 GLY A O 1
ATOM 3114 N N . SER A 1 398 ? -10.463 31.454 12.941 1.00 44.41 398 SER A N 1
ATOM 3115 C CA . SER A 1 398 ? -10.796 30.810 14.211 1.00 44.41 398 SER A CA 1
ATOM 3116 C C . SER A 1 398 ? -10.976 31.866 15.315 1.00 44.41 398 SER A C 1
ATOM 3118 O O . SER A 1 398 ? -10.112 32.032 16.172 1.00 44.41 398 SER A O 1
ATOM 3120 N N . GLY A 1 399 ? -12.088 32.601 15.269 1.00 39.72 399 GLY A N 1
ATOM 3121 C CA . GLY A 1 399 ? -12.386 33.655 16.237 1.00 39.72 399 GLY A CA 1
ATOM 3122 C C . GLY A 1 399 ? -13.838 34.121 16.198 1.00 39.72 399 GLY A C 1
ATOM 3123 O O . GLY A 1 399 ? -14.076 35.268 15.856 1.00 39.72 399 GLY A O 1
ATOM 3124 N N . SER A 1 400 ? -14.801 33.246 16.518 1.00 33.53 400 SER A N 1
ATOM 3125 C CA . SER A 1 400 ? -16.150 33.648 16.989 1.00 33.53 400 SER A CA 1
ATOM 3126 C C . SER A 1 400 ? -17.031 32.467 17.446 1.00 33.53 400 SER A C 1
ATOM 3128 O O . SER A 1 400 ? -18.219 32.409 17.144 1.00 33.53 400 SER A O 1
ATOM 3130 N N . ALA A 1 401 ? -16.492 31.516 18.216 1.00 31.33 401 ALA A N 1
ATOM 3131 C CA . ALA A 1 401 ? -17.313 30.483 18.872 1.00 31.33 401 ALA A CA 1
ATOM 3132 C C . ALA A 1 401 ? -17.684 30.842 20.328 1.00 31.33 401 ALA A C 1
ATOM 3134 O O . ALA A 1 401 ? -17.847 29.958 21.161 1.00 31.33 401 ALA A O 1
ATOM 3135 N N . ALA A 1 402 ? -17.803 32.133 20.647 1.00 31.70 402 ALA A N 1
ATOM 3136 C CA . ALA A 1 402 ? -18.202 32.611 21.970 1.00 31.70 402 ALA A CA 1
ATOM 3137 C C . ALA A 1 402 ? -19.146 33.816 21.842 1.00 31.70 402 ALA A C 1
ATOM 3139 O O . ALA A 1 402 ? -18.742 34.941 22.099 1.00 31.70 402 ALA A O 1
ATOM 3140 N N . ALA A 1 403 ? -20.373 33.582 21.365 1.00 31.08 403 ALA A N 1
ATOM 3141 C CA . ALA A 1 403 ? -21.543 34.451 21.571 1.00 31.08 403 ALA A CA 1
ATOM 3142 C C . ALA A 1 403 ? -22.781 33.830 20.898 1.00 31.08 403 ALA A C 1
ATOM 3144 O O . ALA A 1 403 ? -23.282 34.351 19.907 1.00 31.08 403 ALA A O 1
ATOM 3145 N N . ALA A 1 404 ? -23.247 32.680 21.387 1.00 30.17 404 ALA A N 1
ATOM 3146 C CA . ALA A 1 404 ? -24.579 32.168 21.045 1.00 30.17 404 ALA A CA 1
ATOM 3147 C C . ALA A 1 404 ? -25.059 31.138 22.079 1.00 30.17 404 ALA A C 1
ATOM 3149 O O . ALA A 1 404 ? -25.412 30.025 21.719 1.00 30.17 404 ALA A O 1
ATOM 3150 N N . HIS A 1 405 ? -25.013 31.498 23.361 1.00 35.06 405 HIS A N 1
ATOM 3151 C CA . HIS A 1 405 ? -25.869 30.934 24.409 1.00 35.06 405 HIS A CA 1
ATOM 3152 C C . HIS A 1 405 ? -25.922 31.946 25.555 1.00 35.06 405 HIS A C 1
ATOM 3154 O O . HIS A 1 405 ? -25.129 31.893 26.492 1.00 35.06 405 HIS A O 1
ATOM 3160 N N . ALA A 1 406 ? -26.828 32.907 25.406 1.00 30.39 406 ALA A N 1
ATOM 3161 C CA . ALA A 1 406 ? -27.491 33.589 26.504 1.00 30.39 406 ALA A CA 1
ATOM 3162 C C . ALA A 1 406 ? -28.991 33.435 26.255 1.00 30.39 406 ALA A C 1
ATOM 3164 O O . ALA A 1 406 ? -29.378 33.580 25.068 1.00 30.39 406 ALA A O 1
#

Radius of gyration: 21.62 Å; Cα contacts (8 Å, |Δi|>4): 636; chains: 1; bounding box: 56×58×55 Å

pLDDT: mean 81.11, std 19.4, range [29.78, 98.88]

Sequence (406 aa):
MCSLYQPFSRYGPQLLEGLSKVGLGRPSDAVMRATFFRHFCAGETLAGVGDVVGQYERSGVRCIFDYSVEDALSLEEWNSNTEGLIKKMRDYSATFGDRVRFVPLKVTGLCAPTLLERMSGVIYDQAAVDNAWMEGYRYQPCLGFPTKKDAVVPPLSQGERRELSEANERLSAICAEASKANLSLLFDAEQTPRQPAINWFTRKLSRQFNRERAVVFNTFQMYLQGNLDNLESELAHARDGGYILGAKVVRGAYIHTETQHARQHGLPLPIVDSKESTDVQYDVAIALLLRNIGSAALVVATHNSASVEKAMSEMQRLAIDKSSTRVNFAQLMGMCEDLTLSLGQLGYNAHKLLPYGPLENVMPYLIRRVQENSSVLGGTARERQLIWRELKRRALGSGSAAAAHA

Nearest PDB structures (foldseek):
  5ur2-assembly2_D  TM=7.857E-01  e=3.697E-19  Bdellovibrio bacteriovorus HD100
  5ur2-assembly2_C  TM=7.433E-01  e=5.355E-19  Bdellovibrio bacteriovorus HD100
  5ur2-assembly1_B  TM=7.454E-01  e=5.646E-19  Bdellovibrio bacteriovorus HD100
  4nmb-assembly1_B  TM=7.823E-01  e=1.388E-18  Geobacter sulfurreducens PCA
  5ur2-assembly1_A  TM=7.675E-01  e=2.619E-18  Bdellovibrio bacteriovorus HD100

Solvent-accessible surface area (backbone atoms only — not comparable to full-atom values): 21794 Å² total; per-residue (Å²): 126,78,84,74,50,55,55,47,32,75,41,46,36,65,49,50,59,58,49,71,72,51,77,90,44,76,73,50,48,55,53,40,50,65,48,60,42,61,46,49,29,47,29,57,46,76,76,53,29,48,66,52,50,58,58,37,45,78,32,49,21,31,32,25,50,34,66,58,62,66,76,33,92,46,72,67,49,20,50,51,45,46,53,54,48,45,51,46,48,49,53,45,30,74,76,48,40,86,46,41,45,38,35,66,42,51,62,36,26,44,36,51,59,69,56,30,31,54,47,20,46,44,55,66,43,71,91,66,56,97,50,73,92,56,73,77,67,77,67,71,74,39,54,37,61,87,71,53,94,84,61,86,50,74,69,80,50,74,65,58,51,49,54,53,49,54,32,50,50,51,53,50,54,44,50,53,46,30,53,72,46,66,31,23,37,36,40,55,65,70,59,79,63,31,38,58,34,51,50,50,53,45,52,58,47,17,69,74,53,3,63,97,51,54,27,39,22,41,42,45,43,28,33,35,34,53,41,63,60,43,50,54,50,51,47,52,51,19,53,77,68,70,21,26,33,20,39,31,44,31,51,72,84,49,67,68,60,53,51,49,52,18,63,78,68,75,38,49,66,41,50,50,96,42,71,68,54,18,51,51,47,37,52,50,50,53,53,55,43,61,80,37,44,93,44,27,25,42,32,51,41,57,82,52,64,69,58,50,51,51,53,54,50,49,30,58,75,68,68,49,62,53,66,38,88,46,45,31,39,33,34,53,46,50,39,52,60,69,59,47,43,49,36,7,67,73,46,28,42,16,31,38,34,34,35,38,37,54,65,82,54,42,44,67,60,53,52,50,55,22,60,59,45,51,83,70,62,86,72,55,79,72,54,56,53,50,40,53,51,53,50,49,50,54,75,74,49,99,75,79,94,82,86,88,84,129